Protein AF-0000000071549127 (afdb_homodimer)

Radius of gyration: 32.08 Å; Cα contacts (8 Å, |Δi|>4): 924; chains: 2; bounding box: 52×93×63 Å

Organism: Pelodiscus sinensis (NCBI:txid13735)

Foldseek 3Di:
DQPQWDDDPRATAGNVFADNVLLQCQAEPDADAQLEEEEEEAPQFCSLLVLLLVLLLVVLLDCVCLQPAASCVSAPESRGPVSVVVVVPDDPPHHHYYHAAPNSHHPNVVVHNYAYEYEGEDVLVSLVLVQLQQVFFQSHDHDPASVRSLVCQLQQNHHNGHPLRRVLRLCVCPPPLRYHYDYLVRCVVCVLVVSVVVCVSSVGDHDPVSSVSSNVCSDLVNQCVRCSRFCPPPDCNGTVPVSHTNSHPSDHPCSVVRDDPVSVVVVVVSCCVRCVPPPDDDPVVD/DQPQWDDDPRATAGNVFADNVLLQCQAEPDADAQLEEEEEEAPQFCSLLVLLLVLLLVVLLDCVCLQPAASCVSAPESRGPVSVVVVVPDDPPHHHYYHAAPNSHHPNVVVHNYAYEYEGEDVLVSLVLVQLQQVFFQSHDHDPASVRSLVCQLQQNHHNGHPLRRVLRLCVCPPPLRYHYDYLVRCVVCVLVVSVVVCVSSVHDHDPVSSVSSNVCSDLVNQCPRCSRFCPPPDCNGTVPVSHTSSHPSDHPCSVVRDDPVSVVVVVVSCCVRCVPPPDDDPVVD

Sequence (572 aa):
MLRHSFSHKGIPFPAEIYDPETIDFVGNHFQVLDDDTFTVTYPKSGTNWMMEILSLIWQQGDPSWCRSVPIWDRSPWLESPNALEKLKSAKPPRRISSHLPIQLFPKSFWGSKAKVIYTVRNPKDLLVSLYHFSKLMSFLEEPESLEELLGAFLQGEVLYGSWFDHVKGWLGLRGRENFFCISYEELQEDLRGSVGRICRFLGKDLSDAALASVVQNASFQAMRDNPMANFSLMPDNILDKSKGSFLRKGVVGDWKNHFTVAQSERFGRAYRERMQDLAGTFPWDEMLRHSFSHKGIPFPAEIYDPETIDFVGNHFQVLDDDTFTVTYPKSGTNWMMEILSLIWQQGDPSWCRSVPIWDRSPWLESPNALEKLKSAKPPRRISSHLPIQLFPKSFWGSKAKVIYTVRNPKDLLVSLYHFSKLMSFLEEPESLEELLGAFLQGEVLYGSWFDHVKGWLGLRGRENFFCISYEELQEDLRGSVGRICRFLGKDLSDAALASVVQNASFQAMRDNPMANFSLMPDNILDKSKGSFLRKGVVGDWKNHFTVAQSERFGRAYRERMQDLAGTFPWDE

pLDDT: mean 95.91, std 3.47, range [72.5, 98.88]

Nearest PDB structures (foldseek):
  1q20-assembly1_A  TM=9.817E-01  e=4.050E-40  Homo sapiens
  3f3y-assembly2_D  TM=9.805E-01  e=3.901E-37  Homo sapiens
  4ifb-assembly3_B  TM=9.747E-01  e=8.055E-36  Homo sapiens
  4ifb-assembly2_A  TM=9.723E-01  e=9.050E-36  Homo sapiens
  1g3m-assembly1_B  TM=9.545E-01  e=5.000E-32  Homo sapiens

Solvent-accessible surface area (backbone atoms only — not comparable to full-atom values): 31012 Å² total; per-residue (Å²): 97,55,91,50,43,42,70,58,96,84,31,32,38,49,50,88,65,34,48,70,65,43,44,50,39,36,22,74,61,42,80,54,46,51,61,28,37,34,45,35,28,57,86,64,21,49,57,66,56,51,51,46,40,50,53,18,57,78,44,59,23,44,55,63,60,59,67,72,40,45,49,73,70,68,34,31,38,55,52,26,59,73,35,34,59,50,57,74,70,52,68,81,64,42,51,34,24,40,58,69,40,56,92,54,42,38,59,40,48,80,78,39,62,35,33,38,40,36,35,40,48,58,62,60,41,23,49,52,48,44,58,56,47,22,64,25,30,62,78,41,60,61,64,93,40,71,66,55,44,50,53,28,45,76,69,25,45,29,67,66,25,33,62,67,57,37,51,54,48,52,55,67,44,65,87,42,89,43,46,45,76,46,41,43,63,52,42,70,74,37,44,61,62,44,50,51,52,50,27,58,74,71,72,48,86,65,52,71,66,23,46,51,36,27,48,55,58,49,28,68,68,45,30,63,71,29,60,24,64,30,58,71,74,49,54,60,81,46,37,32,62,90,71,49,60,80,71,73,80,91,63,86,70,58,30,34,76,67,32,25,38,46,55,47,53,53,50,48,55,53,47,48,70,72,47,65,82,52,87,77,83,56,88,76,73,112,97,56,89,52,42,43,72,58,96,84,30,31,38,50,50,88,67,33,49,70,65,41,44,51,39,36,22,73,63,41,82,54,47,52,63,28,36,34,44,35,27,58,87,63,21,50,57,67,56,50,52,45,41,50,53,18,55,77,45,60,22,45,58,64,60,60,68,70,41,45,50,73,70,68,34,31,38,54,52,26,58,73,35,34,58,50,56,74,72,51,68,81,64,42,51,32,23,41,58,69,40,57,92,54,42,37,60,42,48,78,78,39,64,34,30,38,41,35,36,40,48,58,61,60,41,23,49,51,49,44,58,58,46,23,65,25,30,59,78,40,58,62,64,94,38,70,64,54,45,48,55,29,47,78,70,26,46,30,67,64,24,33,62,67,58,37,51,54,47,53,55,65,44,65,86,42,89,43,44,43,78,47,40,42,64,53,41,71,74,35,44,62,62,43,50,51,53,51,26,59,72,71,72,48,86,67,53,71,66,23,46,50,36,27,47,55,58,50,28,69,67,46,29,64,71,29,60,24,63,30,60,72,74,49,53,59,82,46,37,33,62,90,72,48,62,80,72,73,78,90,62,86,68,57,30,32,75,66,34,24,37,47,54,47,52,52,50,48,54,52,47,49,71,71,47,65,81,53,86,79,84,56,88,76,74,111

Structure (mmCIF, N/CA/C/O backbone):
data_AF-0000000071549127-model_v1
#
loop_
_entity.id
_entity.type
_entity.pdbx_description
1 polymer Sulfotransferase
#
loop_
_atom_site.group_PDB
_atom_site.id
_atom_site.type_symbol
_atom_site.label_atom_id
_atom_site.label_alt_id
_atom_site.label_comp_id
_atom_site.label_asym_id
_atom_site.label_entity_id
_atom_site.label_seq_id
_atom_site.pdbx_PDB_ins_code
_atom_site.Cartn_x
_atom_site.Cartn_y
_atom_site.Cartn_z
_atom_site.occupancy
_atom_site.B_iso_or_equiv
_atom_site.auth_seq_id
_atom_site.auth_comp_id
_atom_site.auth_asym_id
_atom_site.auth_atom_id
_atom_site.pdbx_PDB_model_num
ATOM 1 N N . MET A 1 1 ? -14.273 -11.141 -13.641 1 83.5 1 MET A N 1
ATOM 2 C CA . MET A 1 1 ? -13.039 -11.805 -14.047 1 83.5 1 MET A CA 1
ATOM 3 C C . MET A 1 1 ? -13.344 -13.141 -14.727 1 83.5 1 MET A C 1
ATOM 5 O O . MET A 1 1 ? -12.445 -13.953 -14.922 1 83.5 1 MET A O 1
ATOM 9 N N . LEU A 1 2 ? -14.68 -13.398 -15.062 1 88.25 2 LEU A N 1
ATOM 10 C CA . LEU A 1 2 ? -15.062 -14.719 -15.547 1 88.25 2 LEU A CA 1
ATOM 11 C C . LEU A 1 2 ? -15.82 -14.625 -16.859 1 88.25 2 LEU A C 1
ATOM 13 O O . LEU A 1 2 ? -16.547 -15.547 -17.234 1 88.25 2 LEU A O 1
ATOM 17 N N . ARG A 1 3 ? -15.695 -13.555 -17.609 1 84.62 3 ARG A N 1
ATOM 18 C CA . ARG A 1 3 ? -16.453 -13.328 -18.844 1 84.62 3 ARG A CA 1
ATOM 19 C C . ARG A 1 3 ? -16.172 -14.414 -19.875 1 84.62 3 ARG A C 1
ATOM 21 O O . ARG A 1 3 ? -17.062 -14.82 -20.609 1 84.62 3 ARG A O 1
ATOM 28 N N . HIS A 1 4 ? -15.109 -14.977 -19.922 1 85.19 4 HIS A N 1
ATOM 29 C CA . HIS A 1 4 ? -14.711 -15.984 -20.891 1 85.19 4 HIS A CA 1
ATOM 30 C C . HIS A 1 4 ? -14.484 -17.344 -20.219 1 85.19 4 HIS A C 1
ATOM 32 O O . HIS A 1 4 ? -13.477 -18 -20.469 1 85.19 4 HIS A O 1
ATOM 38 N N . SER A 1 5 ? -15.555 -17.703 -19.438 1 94 5 SER A N 1
ATOM 39 C CA . SER A 1 5 ? -15.359 -18.922 -18.656 1 94 5 SER A CA 1
ATOM 40 C C . SER A 1 5 ? -16.594 -19.812 -18.703 1 94 5 SER A C 1
ATOM 42 O O . SER A 1 5 ? -17.672 -19.359 -19.094 1 94 5 SER A O 1
ATOM 44 N N . PHE A 1 6 ? -16.422 -21.031 -18.484 1 95.69 6 PHE A N 1
ATOM 45 C CA . PHE A 1 6 ? -17.516 -21.938 -18.172 1 95.69 6 PHE A CA 1
ATOM 46 C C . PHE A 1 6 ? -17.312 -22.578 -16.797 1 95.69 6 PHE A C 1
ATOM 48 O O . PHE A 1 6 ? -16.188 -22.625 -16.297 1 95.69 6 PHE A O 1
ATOM 55 N N . SER A 1 7 ? -18.422 -22.938 -16.25 1 95.75 7 SER A N 1
ATOM 56 C CA . SER A 1 7 ? -18.375 -23.547 -14.922 1 95.75 7 SER A CA 1
ATOM 57 C C . SER A 1 7 ? -18.484 -25.062 -15.008 1 95.75 7 SER A C 1
ATOM 59 O O . SER A 1 7 ? -19.312 -25.594 -15.75 1 95.75 7 SER A O 1
ATOM 61 N N . HIS A 1 8 ? -17.562 -25.766 -14.422 1 96.44 8 HIS A N 1
ATOM 62 C CA . HIS A 1 8 ? -17.641 -27.203 -14.211 1 96.44 8 HIS A CA 1
ATOM 63 C C . HIS A 1 8 ? -17.625 -27.547 -12.727 1 96.44 8 HIS A C 1
ATOM 65 O O . HIS A 1 8 ? -16.625 -27.359 -12.047 1 96.44 8 HIS A O 1
ATOM 71 N N . LYS A 1 9 ? -18.766 -28.031 -12.234 1 95.06 9 LYS A N 1
ATOM 72 C CA . LYS A 1 9 ? -18.953 -28.375 -10.82 1 95.06 9 LYS A CA 1
ATOM 73 C C . LYS A 1 9 ? -18.609 -27.172 -9.93 1 95.06 9 LYS A C 1
ATOM 75 O O . LYS A 1 9 ? -17.906 -27.328 -8.93 1 95.06 9 LYS A O 1
ATOM 80 N N . GLY A 1 10 ? -18.922 -26.031 -10.359 1 94.56 10 GLY A N 1
ATOM 81 C CA . GLY A 1 10 ? -18.797 -24.828 -9.562 1 94.56 10 GLY A CA 1
ATOM 82 C C . GLY A 1 10 ? -17.469 -24.125 -9.727 1 94.56 10 GLY A C 1
ATOM 83 O O . GLY A 1 10 ? -17.219 -23.094 -9.102 1 94.56 10 GLY A O 1
ATOM 84 N N . ILE A 1 11 ? -16.625 -24.641 -10.523 1 96.81 11 ILE A N 1
ATOM 85 C CA . ILE A 1 11 ? -15.297 -24.062 -10.719 1 96.81 11 ILE A CA 1
ATOM 86 C C . ILE A 1 11 ? -15.188 -23.469 -12.125 1 96.81 11 ILE A C 1
ATOM 88 O O . ILE A 1 11 ? -15.469 -24.156 -13.109 1 96.81 11 ILE A O 1
ATOM 92 N N . PRO A 1 12 ? -14.828 -22.219 -12.211 1 96.5 12 PRO A N 1
ATOM 93 C CA . PRO A 1 12 ? -14.719 -21.578 -13.531 1 96.5 12 PRO A CA 1
ATOM 94 C C . PRO A 1 12 ? -13.43 -21.969 -14.266 1 96.5 12 PRO A C 1
ATOM 96 O O . PRO A 1 12 ? -12.359 -22 -13.656 1 96.5 12 PRO A O 1
ATOM 99 N N . PHE A 1 13 ? -13.57 -22.281 -15.555 1 96.31 13 PHE A N 1
ATOM 100 C CA . PHE A 1 13 ? -12.445 -22.609 -16.422 1 96.31 13 PHE A CA 1
ATOM 101 C C . PHE A 1 13 ? -12.438 -21.719 -17.656 1 96.31 13 PHE A C 1
ATOM 103 O O . PHE A 1 13 ? -13.492 -21.266 -18.109 1 96.31 13 PHE A O 1
ATOM 110 N N . PRO A 1 14 ? -11.289 -21.406 -18.156 1 93.44 14 PRO A N 1
ATOM 111 C CA . PRO A 1 14 ? -11.258 -20.594 -19.375 1 93.44 14 PRO A CA 1
ATOM 112 C C . PRO A 1 14 ? -11.844 -21.328 -20.594 1 93.44 14 PRO A C 1
ATOM 114 O O . PRO A 1 14 ? -11.312 -22.359 -21 1 93.44 14 PRO A O 1
ATOM 117 N N . ALA A 1 15 ? -12.766 -20.719 -21.219 1 93.25 15 ALA A N 1
ATOM 118 C CA . ALA A 1 15 ? -13.516 -21.344 -22.297 1 93.25 15 ALA A CA 1
ATOM 119 C C . ALA A 1 15 ? -12.703 -21.375 -23.594 1 93.25 15 ALA A C 1
ATOM 121 O O . ALA A 1 15 ? -13 -22.156 -24.5 1 93.25 15 ALA A O 1
ATOM 122 N N . GLU A 1 16 ? -11.734 -20.578 -23.641 1 89 16 GLU A N 1
ATOM 123 C CA . GLU A 1 16 ? -10.922 -20.5 -24.844 1 89 16 GLU A CA 1
ATOM 124 C C . GLU A 1 16 ? -9.906 -21.641 -24.891 1 89 16 GLU A C 1
ATOM 126 O O . GLU A 1 16 ? -9.391 -21.969 -25.969 1 89 16 GLU A O 1
ATOM 131 N N . ILE A 1 17 ? -9.602 -22.25 -23.766 1 88.69 17 ILE A N 1
ATOM 132 C CA . ILE A 1 17 ? -8.516 -23.203 -23.688 1 88.69 17 ILE A CA 1
ATOM 133 C C . ILE A 1 17 ? -9.062 -24.594 -23.359 1 88.69 17 ILE A C 1
ATOM 135 O O . ILE A 1 17 ? -8.531 -25.609 -23.812 1 88.69 17 ILE A O 1
ATOM 139 N N . TYR A 1 18 ? -10.18 -24.578 -22.641 1 93.31 18 TYR A N 1
ATOM 140 C CA . TYR A 1 18 ? -10.75 -25.844 -22.156 1 93.31 18 TYR A CA 1
ATOM 141 C C . TYR A 1 18 ? -12.203 -25.969 -22.594 1 93.31 18 TYR A C 1
ATOM 143 O O . TYR A 1 18 ? -12.797 -25.031 -23.109 1 93.31 18 TYR A O 1
ATOM 151 N N . ASP A 1 19 ? -12.695 -27.203 -22.484 1 95 19 ASP A N 1
ATOM 152 C CA . ASP A 1 19 ? -14.125 -27.453 -22.672 1 95 19 ASP A CA 1
ATOM 153 C C . ASP A 1 19 ? -14.664 -28.438 -21.641 1 95 19 ASP A C 1
ATOM 155 O O . ASP A 1 19 ? -13.906 -29.234 -21.094 1 95 19 ASP A O 1
ATOM 159 N N . PRO A 1 20 ? -15.938 -28.281 -21.375 1 95.75 20 PRO A N 1
ATOM 160 C CA . PRO A 1 20 ? -16.547 -29.078 -20.312 1 95.75 20 PRO A CA 1
ATOM 161 C C . PRO A 1 20 ? -16.391 -30.578 -20.531 1 95.75 20 PRO A C 1
ATOM 163 O O . PRO A 1 20 ? -16.203 -31.328 -19.578 1 95.75 20 PRO A O 1
ATOM 166 N N . GLU A 1 21 ? -16.469 -31 -21.719 1 96.19 21 GLU A N 1
ATOM 167 C CA . GLU A 1 21 ? -16.375 -32.438 -22.031 1 96.19 21 GLU A CA 1
ATOM 168 C C . GLU A 1 21 ? -15 -32.969 -21.672 1 96.19 21 GLU A C 1
ATOM 170 O O . GLU A 1 21 ? -14.891 -34.062 -21.125 1 96.19 21 GLU A O 1
ATOM 175 N N . THR A 1 22 ? -14.039 -32.219 -22 1 97.25 22 THR A N 1
ATOM 176 C CA . THR A 1 22 ? -12.68 -32.625 -21.703 1 97.25 22 THR A CA 1
ATOM 177 C C . THR A 1 22 ? -12.469 -32.719 -20.188 1 97.25 22 THR A C 1
ATOM 179 O O . THR A 1 22 ? -11.914 -33.688 -19.703 1 97.25 22 THR A O 1
ATOM 182 N N . ILE A 1 23 ? -12.93 -31.703 -19.469 1 97.44 23 ILE A N 1
ATOM 1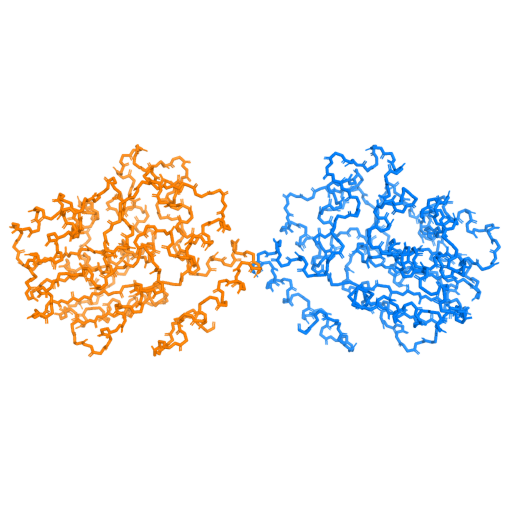83 C CA . ILE A 1 23 ? -12.773 -31.703 -18.016 1 97.44 23 ILE A CA 1
ATOM 184 C C . ILE A 1 23 ? -13.508 -32.906 -17.422 1 97.44 23 ILE A C 1
ATOM 186 O O . ILE A 1 23 ? -12.977 -33.594 -16.531 1 97.44 23 ILE A O 1
ATOM 190 N N . ASP A 1 24 ? -14.656 -33.156 -17.953 1 97.44 24 ASP A N 1
ATOM 191 C CA . ASP A 1 24 ? -15.43 -34.281 -17.484 1 97.44 24 ASP A CA 1
ATOM 192 C C . ASP A 1 24 ? -14.695 -35.594 -17.766 1 97.44 24 ASP A C 1
ATOM 194 O O . ASP A 1 24 ? -14.617 -36.469 -16.906 1 97.44 24 ASP A O 1
ATOM 198 N N . PHE A 1 25 ? -14.195 -35.75 -18.953 1 97.69 25 PHE A N 1
ATOM 199 C CA . PHE A 1 25 ? -13.461 -36.938 -19.328 1 97.69 25 PHE A CA 1
ATOM 200 C C . PHE A 1 25 ? -12.242 -37.125 -18.422 1 97.69 25 PHE A C 1
ATOM 202 O O . PHE A 1 25 ? -12 -38.25 -17.938 1 97.69 25 PHE A O 1
ATOM 209 N N . VAL A 1 26 ? -11.5 -36.125 -18.25 1 98.06 26 VAL A N 1
ATOM 210 C CA . VAL A 1 26 ? -10.289 -36.188 -17.438 1 98.06 26 VAL A CA 1
ATOM 211 C C . VAL A 1 26 ? -10.633 -36.688 -16.031 1 98.06 26 VAL A C 1
ATOM 213 O O . VAL A 1 26 ? -10 -37.625 -15.539 1 98.06 26 VAL A O 1
ATOM 216 N N . GLY A 1 27 ? -11.664 -36.188 -15.43 1 97.56 27 GLY A N 1
ATOM 217 C CA . GLY A 1 27 ? -12.031 -36.531 -14.07 1 97.56 27 GLY A CA 1
ATOM 218 C C . GLY A 1 27 ? -12.531 -37.969 -13.953 1 97.56 27 GLY A C 1
ATOM 219 O O . GLY A 1 27 ? -12.227 -38.656 -12.977 1 97.56 27 GLY A O 1
ATOM 220 N N . ASN A 1 28 ? -13.156 -38.406 -15.023 1 97.38 28 ASN A N 1
ATOM 221 C CA . ASN A 1 28 ? -13.922 -39.656 -14.852 1 97.38 28 ASN A CA 1
ATOM 222 C C . ASN A 1 28 ? -13.312 -40.812 -15.633 1 97.38 28 ASN A C 1
ATOM 224 O O . ASN A 1 28 ? -13.508 -41.969 -15.281 1 97.38 28 ASN A O 1
ATOM 228 N N . HIS A 1 29 ? -12.523 -40.438 -16.656 1 96.62 29 HIS A N 1
ATOM 229 C CA . HIS A 1 29 ? -12.203 -41.531 -17.562 1 96.62 29 HIS A CA 1
ATOM 230 C C . HIS A 1 29 ? -10.703 -41.562 -17.875 1 96.62 29 HIS A C 1
ATOM 232 O O . HIS A 1 29 ? -10.195 -42.562 -18.391 1 96.62 29 HIS A O 1
ATOM 238 N N . PHE A 1 30 ? -10.055 -40.5 -17.641 1 97.94 30 PHE A N 1
ATOM 239 C CA . PHE A 1 30 ? -8.617 -40.531 -17.922 1 97.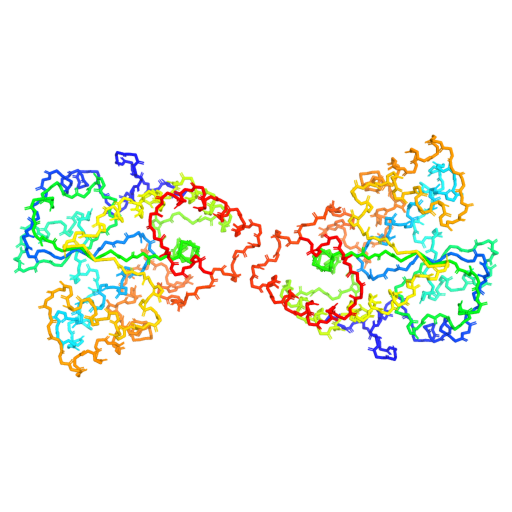94 30 PHE A CA 1
ATOM 240 C C . PHE A 1 30 ? -7.918 -41.594 -17.078 1 97.94 30 PHE A C 1
ATOM 242 O O . PHE A 1 30 ? -8.141 -41.688 -15.867 1 97.94 30 PHE A O 1
ATOM 249 N N . GLN A 1 31 ? -7.074 -42.375 -17.703 1 96.94 31 GLN A N 1
ATOM 250 C CA . GLN A 1 31 ? -6.371 -43.438 -17 1 96.94 31 GLN A CA 1
ATOM 251 C C . GLN A 1 31 ? -4.969 -43 -16.594 1 96.94 31 GLN A C 1
ATOM 253 O O . GLN A 1 31 ? -4.09 -42.812 -17.438 1 96.94 31 GLN A O 1
ATOM 258 N N . VAL A 1 32 ? -4.82 -42.844 -15.328 1 97.81 32 VAL A N 1
ATOM 259 C CA . VAL A 1 32 ? -3.52 -42.531 -14.758 1 97.81 32 VAL A CA 1
ATOM 260 C C . VAL A 1 32 ? -2.668 -43.781 -14.664 1 97.81 32 VAL A C 1
ATOM 262 O O . VAL A 1 32 ? -3.148 -44.844 -14.234 1 97.81 32 VAL A O 1
ATOM 265 N N . LEU A 1 33 ? -1.475 -43.656 -15.102 1 97.69 33 LEU A N 1
ATOM 266 C CA . LEU A 1 33 ? -0.539 -44.781 -15.039 1 97.69 33 LEU A CA 1
ATOM 267 C C . LEU A 1 33 ? 0.42 -44.625 -13.859 1 97.69 33 LEU A C 1
ATOM 269 O O . LEU A 1 33 ? 0.71 -43.5 -13.438 1 97.69 33 LEU A O 1
ATOM 273 N N . ASP A 1 34 ? 0.976 -45.688 -13.383 1 97.44 34 ASP A N 1
ATOM 274 C CA . ASP A 1 34 ? 1.795 -45.719 -12.172 1 97.44 34 ASP A CA 1
ATOM 275 C C . ASP A 1 34 ? 3.049 -44.875 -12.344 1 97.44 34 ASP A C 1
ATOM 277 O O . ASP A 1 34 ? 3.547 -44.281 -11.375 1 97.44 34 ASP A O 1
ATOM 281 N N . ASP A 1 35 ? 3.467 -44.75 -13.531 1 96.94 35 ASP A N 1
ATOM 282 C CA . ASP A 1 35 ? 4.738 -44.062 -13.758 1 96.94 35 ASP A CA 1
ATOM 283 C C . ASP A 1 35 ? 4.516 -42.594 -14.164 1 96.94 35 ASP A C 1
ATOM 285 O O . ASP A 1 35 ? 5.469 -41.875 -14.477 1 96.94 35 ASP A O 1
ATOM 289 N N . ASP A 1 36 ? 3.268 -42.156 -14.172 1 97.94 36 ASP A N 1
ATOM 290 C CA . ASP A 1 36 ? 2.967 -40.75 -14.484 1 97.94 36 ASP A CA 1
ATOM 291 C C . ASP A 1 36 ? 3.498 -39.812 -13.398 1 97.94 36 ASP A C 1
ATOM 293 O O . ASP A 1 36 ? 3.535 -40.188 -12.219 1 97.94 36 ASP A O 1
ATOM 297 N N . THR A 1 37 ? 4.004 -38.719 -13.789 1 98.38 37 THR A N 1
ATOM 298 C CA . THR A 1 37 ? 4.352 -37.625 -12.883 1 98.38 37 THR A CA 1
ATOM 299 C C . THR A 1 37 ? 3.555 -36.344 -13.227 1 98.38 37 THR A C 1
ATOM 301 O O . THR A 1 37 ? 3.549 -35.906 -14.375 1 98.38 37 THR A O 1
ATOM 304 N N . PHE A 1 38 ? 2.881 -35.844 -12.234 1 98.69 38 PHE A N 1
ATOM 305 C CA . PHE A 1 38 ? 2.049 -34.656 -12.422 1 98.69 38 PHE A CA 1
ATOM 306 C C . PHE A 1 38 ? 2.691 -33.438 -11.789 1 98.69 38 PHE A C 1
ATOM 308 O O . PHE A 1 38 ? 3.16 -33.469 -10.648 1 98.69 38 PHE A O 1
ATOM 315 N N . THR A 1 39 ? 2.84 -32.375 -12.539 1 98.62 39 THR A N 1
ATOM 316 C CA . THR A 1 39 ? 3.08 -31.031 -12.008 1 98.62 39 THR A CA 1
ATOM 317 C C . THR A 1 39 ? 1.766 -30.281 -11.82 1 98.62 39 THR A C 1
ATOM 319 O O . THR A 1 39 ? 1.099 -29.922 -12.789 1 98.62 39 THR A O 1
ATOM 322 N N . VAL A 1 40 ? 1.393 -30.047 -10.578 1 98.81 40 VAL A N 1
ATOM 323 C CA . VAL A 1 40 ? 0.117 -29.406 -10.281 1 98.81 40 VAL A CA 1
ATOM 324 C C . VAL A 1 40 ? 0.362 -28.078 -9.562 1 98.81 40 VAL A C 1
ATOM 326 O O . VAL A 1 40 ? 1.172 -28 -8.633 1 98.81 40 VAL A O 1
ATOM 329 N N . THR A 1 41 ? -0.272 -27.047 -10.016 1 98.69 41 THR A N 1
ATOM 330 C CA . THR A 1 41 ? -0.157 -25.703 -9.43 1 98.69 41 THR A CA 1
ATOM 331 C C . THR A 1 41 ? -1.481 -24.953 -9.531 1 98.69 41 THR A C 1
ATOM 333 O O . THR A 1 41 ? -2.32 -25.281 -10.375 1 98.69 41 THR A O 1
ATOM 336 N N . TYR A 1 42 ? -1.743 -24.047 -8.586 1 98.62 42 TYR A N 1
ATOM 337 C CA . TYR A 1 42 ? -2.645 -22.938 -8.898 1 98.62 42 TYR A CA 1
ATOM 338 C C . TYR A 1 42 ? -2.018 -21.984 -9.914 1 98.62 42 TYR A C 1
ATOM 340 O O . TYR A 1 42 ? -0.801 -21.781 -9.906 1 98.62 42 TYR A O 1
ATOM 348 N N . PRO A 1 43 ? -2.807 -21.359 -10.773 1 97 43 PRO A N 1
ATOM 349 C CA . PRO A 1 43 ? -2.209 -20.453 -11.758 1 97 43 PRO A CA 1
ATOM 350 C C . PRO A 1 43 ? -1.293 -19.406 -11.125 1 97 43 PRO A C 1
ATOM 352 O O . PRO A 1 43 ? -1.601 -18.891 -10.047 1 97 43 PRO A O 1
ATOM 355 N N . LYS A 1 44 ? -0.128 -19.188 -11.812 1 97.5 44 LYS A N 1
ATOM 356 C CA . LYS A 1 44 ? 0.833 -18.141 -11.469 1 97.5 44 LYS A CA 1
ATOM 357 C C . LYS A 1 44 ? 1.622 -18.516 -10.219 1 97.5 44 LYS A C 1
ATOM 359 O O . LYS A 1 44 ? 2.084 -17.641 -9.484 1 97.5 44 LYS A O 1
ATOM 364 N N . SER A 1 45 ? 1.842 -19.797 -9.984 1 98.12 45 SER A N 1
ATOM 365 C CA . SER A 1 45 ? 2.545 -20.266 -8.789 1 98.12 45 SER A CA 1
ATOM 366 C C . SER A 1 45 ? 3.914 -20.828 -9.141 1 98.12 45 SER A C 1
ATOM 368 O O . SER A 1 45 ? 4.504 -21.578 -8.352 1 98.12 45 SER A O 1
ATOM 370 N N . GLY A 1 46 ? 4.395 -20.594 -10.32 1 97.19 46 GLY A N 1
ATOM 371 C CA . GLY A 1 46 ? 5.691 -21.109 -10.727 1 97.19 46 GLY A CA 1
ATOM 372 C C . GLY A 1 46 ? 5.598 -22.391 -11.539 1 97.19 46 GLY A C 1
ATOM 373 O O . GLY A 1 46 ? 6.484 -23.25 -11.469 1 97.19 46 GLY A O 1
ATOM 374 N N . THR A 1 47 ? 4.531 -22.469 -12.266 1 97.44 47 THR A N 1
ATOM 375 C CA . THR A 1 47 ? 4.254 -23.656 -13.055 1 97.44 47 THR A CA 1
ATOM 376 C C . THR A 1 47 ? 5.367 -23.906 -14.07 1 97.44 47 THR A C 1
ATOM 378 O O . THR A 1 47 ? 5.957 -24.984 -14.102 1 97.44 47 THR A O 1
ATOM 381 N N . ASN A 1 48 ? 5.672 -22.953 -14.852 1 96.81 48 ASN A N 1
ATOM 382 C CA . ASN A 1 48 ? 6.676 -23.094 -15.898 1 96.81 48 ASN A CA 1
ATOM 383 C C . ASN A 1 48 ? 8.07 -23.312 -15.32 1 96.81 48 ASN A C 1
ATOM 385 O O . ASN A 1 48 ? 8.883 -24.031 -15.906 1 96.81 48 ASN A O 1
ATOM 389 N N . TRP A 1 49 ? 8.289 -22.703 -14.188 1 98.38 49 TRP A N 1
ATOM 390 C CA . TRP A 1 49 ? 9.562 -22.922 -13.508 1 98.38 49 TRP A CA 1
ATOM 391 C C . TRP A 1 49 ? 9.727 -24.391 -13.125 1 98.38 49 TRP A C 1
ATOM 393 O O . TRP A 1 49 ? 10.758 -25 -13.414 1 98.38 49 TRP A O 1
ATOM 403 N N . MET A 1 50 ? 8.727 -24.953 -12.547 1 98.69 50 MET A N 1
ATOM 404 C CA . MET A 1 50 ? 8.789 -26.359 -12.156 1 98.69 50 MET A CA 1
ATOM 405 C C . MET A 1 50 ? 8.891 -27.25 -13.383 1 98.69 50 MET A C 1
ATOM 407 O O . MET A 1 50 ? 9.648 -28.234 -13.383 1 98.69 50 MET A O 1
ATOM 411 N N . MET A 1 51 ? 8.148 -26.906 -14.43 1 98.25 51 MET A N 1
ATOM 412 C CA . MET A 1 51 ? 8.234 -27.688 -15.664 1 98.25 51 MET A CA 1
ATOM 413 C C . MET A 1 51 ? 9.664 -27.688 -16.203 1 98.25 51 MET A C 1
ATOM 415 O O . MET A 1 51 ? 10.156 -28.734 -16.656 1 98.25 51 MET A O 1
ATOM 419 N N . GLU A 1 52 ? 10.289 -26.547 -16.125 1 98.62 52 GLU A N 1
ATOM 420 C CA . GLU A 1 52 ? 11.664 -26.438 -16.594 1 98.62 52 GLU A CA 1
ATOM 421 C C . GLU A 1 52 ? 12.602 -27.297 -15.742 1 98.62 52 GLU A C 1
ATOM 423 O O . GLU A 1 52 ? 13.406 -28.062 -16.281 1 98.62 52 GLU A O 1
ATOM 428 N N . ILE A 1 53 ? 12.461 -27.203 -14.461 1 98.81 53 ILE A N 1
ATOM 429 C CA . ILE A 1 53 ? 13.281 -27.969 -13.523 1 98.81 53 ILE A CA 1
ATOM 430 C C . ILE A 1 53 ? 13.133 -29.453 -13.812 1 98.81 53 ILE A C 1
ATOM 432 O O . ILE A 1 53 ? 14.133 -30.156 -13.969 1 98.81 53 ILE A O 1
ATOM 436 N N . LEU A 1 54 ? 11.945 -29.891 -13.938 1 98.56 54 LEU A N 1
ATOM 437 C CA . LEU A 1 54 ? 11.68 -31.312 -14.148 1 98.56 54 LEU A CA 1
ATOM 438 C C . LEU A 1 54 ? 12.211 -31.766 -15.5 1 98.56 54 LEU A C 1
ATOM 440 O O . LEU A 1 54 ? 12.773 -32.875 -15.609 1 98.56 54 LEU A O 1
ATOM 444 N N . SER A 1 55 ? 12 -30.938 -16.516 1 98.19 55 SER A N 1
ATOM 445 C CA . SER A 1 55 ? 12.516 -31.281 -17.828 1 98.19 55 SER A CA 1
ATOM 446 C C . SER A 1 55 ? 14.023 -31.516 -17.797 1 98.19 55 SER A C 1
ATOM 448 O O . SER A 1 55 ? 14.523 -32.469 -18.375 1 98.19 55 SER A O 1
ATOM 450 N N . LEU A 1 56 ? 14.695 -30.672 -17.078 1 98.69 56 LEU A N 1
ATOM 451 C CA . LEU A 1 56 ? 16.156 -30.781 -16.984 1 98.69 56 LEU A CA 1
ATOM 452 C C . LEU A 1 56 ? 16.547 -32 -16.156 1 98.69 56 LEU A C 1
ATOM 454 O O . LEU A 1 56 ? 17.5 -32.719 -16.516 1 98.69 56 LEU A O 1
ATOM 458 N N . ILE A 1 57 ? 15.828 -32.25 -15.102 1 98.44 57 ILE A N 1
ATOM 459 C CA . ILE A 1 57 ? 16.109 -33.438 -14.289 1 98.44 57 ILE A CA 1
ATOM 460 C C . ILE A 1 57 ? 15.961 -34.688 -15.133 1 98.44 57 ILE A C 1
ATOM 462 O O . ILE A 1 57 ? 16.828 -35.562 -15.109 1 98.44 57 ILE A O 1
ATOM 466 N N . TRP A 1 58 ? 14.891 -34.75 -15.898 1 96.81 58 TRP A N 1
ATOM 467 C CA . TRP A 1 58 ? 14.594 -35.938 -16.703 1 96.81 58 TRP A CA 1
ATOM 468 C C . TRP A 1 58 ? 15.648 -36.156 -17.781 1 96.81 58 TRP A C 1
ATOM 470 O O . TRP A 1 58 ? 15.867 -37.281 -18.234 1 96.81 58 TRP A O 1
ATOM 480 N N . GLN A 1 59 ? 16.328 -35.094 -18.156 1 97.5 59 GLN A N 1
ATOM 481 C CA . GLN A 1 59 ? 17.375 -35.156 -19.188 1 97.5 59 GLN A CA 1
ATOM 482 C C . GLN A 1 59 ? 18.75 -35.188 -18.547 1 97.5 59 GLN A C 1
ATOM 484 O O . GLN A 1 59 ? 19.75 -34.812 -19.188 1 97.5 59 GLN A O 1
ATOM 489 N N . GLN A 1 60 ? 18.828 -35.469 -17.297 1 97.62 60 GLN A N 1
ATOM 490 C CA . GLN A 1 60 ? 20.078 -35.594 -16.562 1 97.62 60 GLN A CA 1
ATOM 491 C C . GLN A 1 60 ? 20.938 -34.344 -16.719 1 97.62 60 GLN A C 1
ATOM 493 O O . GLN A 1 60 ? 22.141 -34.438 -16.938 1 97.62 60 GLN A O 1
ATOM 498 N N . GLY A 1 61 ? 20.188 -33.188 -16.75 1 97.88 61 GLY A N 1
ATOM 499 C CA . GLY A 1 61 ? 20.875 -31.922 -16.766 1 97.88 61 GLY A CA 1
ATOM 500 C C . GLY A 1 61 ? 21.203 -31.422 -18.156 1 97.88 61 GLY A C 1
ATOM 501 O O . GLY A 1 61 ? 21.703 -30.312 -18.328 1 97.88 61 GLY A O 1
ATOM 502 N N . ASP A 1 62 ? 20.938 -32.25 -19.125 1 98.12 62 ASP A N 1
ATOM 503 C CA . ASP A 1 62 ? 21.156 -31.828 -20.5 1 98.12 62 ASP A CA 1
ATOM 504 C C . ASP A 1 62 ? 20.094 -30.828 -20.953 1 98.12 62 ASP A C 1
ATOM 506 O O . ASP A 1 62 ? 18.906 -31.188 -21.062 1 98.12 62 ASP A O 1
ATOM 510 N N . PRO A 1 63 ? 20.422 -29.594 -21.281 1 98.06 63 PRO A N 1
ATOM 511 C CA . PRO A 1 63 ? 19.422 -28.578 -21.594 1 98.06 63 PRO A CA 1
ATOM 512 C C . PRO A 1 63 ? 18.969 -28.625 -23.047 1 98.06 63 PRO A C 1
ATOM 514 O O . PRO A 1 63 ? 18.109 -27.844 -23.453 1 98.06 63 PRO A O 1
ATOM 517 N N . SER A 1 64 ? 19.438 -29.578 -23.828 1 98.12 64 SER A N 1
ATOM 518 C CA . SER A 1 64 ? 19.156 -29.594 -25.266 1 98.12 64 SER A CA 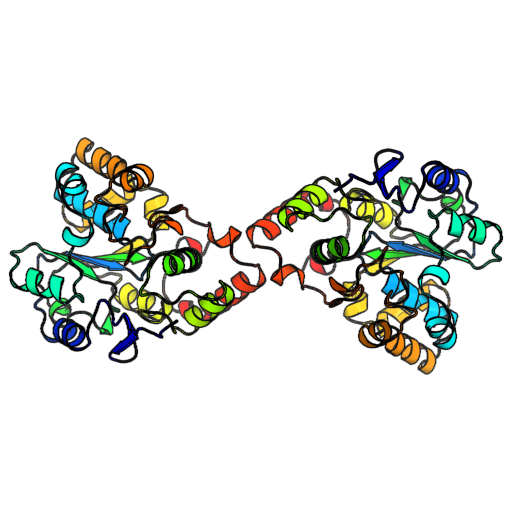1
ATOM 519 C C . SER A 1 64 ? 17.672 -29.688 -25.531 1 98.12 64 SER A C 1
ATOM 521 O O . SER A 1 64 ? 17.125 -28.922 -26.344 1 98.12 64 SER A O 1
ATOM 523 N N . TRP A 1 65 ? 17.062 -30.562 -24.859 1 97.31 65 TRP A N 1
ATOM 524 C CA . TRP A 1 65 ? 15.625 -30.719 -25.031 1 97.31 65 TRP A CA 1
ATOM 525 C C . TRP A 1 65 ? 14.883 -29.453 -24.641 1 97.31 65 TRP A C 1
ATOM 527 O O . TRP A 1 65 ? 14.008 -28.984 -25.375 1 97.31 65 TRP A O 1
ATOM 537 N N . CYS A 1 66 ? 15.258 -28.781 -23.531 1 97.44 66 CYS A N 1
ATOM 538 C CA . CYS A 1 66 ? 14.625 -27.578 -23.016 1 97.44 66 CYS A CA 1
ATOM 539 C C . CYS A 1 66 ? 14.875 -26.391 -23.938 1 97.44 66 CYS A C 1
ATOM 541 O O . CYS A 1 66 ? 14.148 -25.391 -23.891 1 97.44 66 CYS A O 1
ATOM 543 N N . ARG A 1 67 ? 15.812 -26.531 -24.766 1 97.62 67 ARG A N 1
ATOM 544 C CA . ARG A 1 67 ? 16.141 -25.453 -25.688 1 97.62 67 ARG A CA 1
ATOM 545 C C . ARG A 1 67 ? 15.594 -25.734 -27.078 1 97.62 67 ARG A C 1
ATOM 547 O O . ARG A 1 67 ? 15.734 -24.906 -27.984 1 97.62 67 ARG A O 1
ATOM 554 N N . SER A 1 68 ? 14.906 -26.906 -27.234 1 97.88 68 SER A N 1
ATOM 555 C CA . SER A 1 68 ? 14.461 -27.25 -28.578 1 97.88 68 SER A CA 1
ATOM 556 C C . SER A 1 68 ? 12.953 -27.469 -28.625 1 97.88 68 SER A C 1
ATOM 558 O O . SER A 1 68 ? 12.344 -27.391 -29.688 1 97.88 68 SER A O 1
ATOM 560 N N . VAL A 1 69 ? 12.398 -27.734 -27.5 1 97 69 VAL A N 1
ATOM 561 C CA . VAL A 1 69 ? 10.969 -28.031 -27.422 1 97 69 VAL A CA 1
ATOM 562 C C . VAL A 1 69 ? 10.281 -27.016 -26.516 1 97 69 VAL A C 1
ATOM 564 O O . VAL A 1 69 ? 10.695 -26.812 -25.375 1 97 69 VAL A O 1
ATOM 567 N N . PRO A 1 70 ? 9.211 -26.328 -27.062 1 96 70 PRO A N 1
ATOM 568 C CA . PRO A 1 70 ? 8.5 -25.375 -26.203 1 96 70 PRO A CA 1
ATOM 569 C C . PRO A 1 70 ? 7.996 -26.016 -24.906 1 96 70 PRO A C 1
ATOM 571 O O . PRO A 1 70 ? 7.547 -27.172 -24.922 1 96 70 PRO A O 1
ATOM 574 N N . ILE A 1 71 ? 8.055 -25.266 -23.891 1 95.62 71 ILE A N 1
ATOM 575 C CA . ILE A 1 71 ? 7.797 -25.766 -22.547 1 95.62 71 ILE A CA 1
ATOM 576 C C . ILE A 1 71 ? 6.383 -26.344 -22.469 1 95.62 71 ILE A C 1
ATOM 578 O O . ILE A 1 71 ? 6.141 -27.312 -21.766 1 95.62 71 ILE A O 1
ATOM 582 N N . TRP A 1 72 ? 5.406 -25.812 -23.25 1 91.25 72 TRP A N 1
ATOM 583 C CA . TRP A 1 72 ? 4.027 -26.281 -23.188 1 91.25 72 TRP A CA 1
ATOM 584 C C . TRP A 1 72 ? 3.887 -27.625 -23.906 1 91.25 72 TRP A C 1
ATOM 586 O O . TRP A 1 72 ? 2.875 -28.312 -23.766 1 91.25 72 TRP A O 1
ATOM 596 N N . ASP A 1 73 ? 4.902 -28.047 -24.578 1 93 73 ASP A N 1
ATOM 597 C CA . ASP A 1 73 ? 4.906 -29.344 -25.234 1 93 73 ASP A CA 1
ATOM 598 C C . ASP A 1 73 ? 5.676 -30.375 -24.406 1 93 73 ASP A C 1
ATOM 600 O O . ASP A 1 73 ? 5.566 -31.578 -24.656 1 93 73 ASP A O 1
ATOM 604 N N . ARG A 1 74 ? 6.414 -29.922 -23.5 1 95.38 74 ARG A N 1
ATOM 605 C CA . ARG A 1 74 ? 7.266 -30.828 -22.719 1 95.38 74 ARG A CA 1
ATOM 606 C C . ARG A 1 74 ? 6.477 -31.484 -21.609 1 95.38 74 ARG A C 1
ATOM 608 O O . ARG A 1 74 ? 6.848 -32.562 -21.125 1 95.38 74 ARG A O 1
ATOM 615 N N . SER A 1 75 ? 5.52 -30.812 -21.141 1 94.88 75 SER A N 1
ATOM 616 C CA . SER A 1 75 ? 4.594 -31.297 -20.125 1 94.88 75 SER A CA 1
ATOM 617 C C . SER A 1 75 ? 3.152 -30.938 -20.484 1 94.88 75 SER A C 1
ATOM 619 O O . SER A 1 75 ? 2.615 -29.938 -19.984 1 94.88 75 SER A O 1
ATOM 621 N N . PRO A 1 76 ? 2.521 -31.797 -21.234 1 95.06 76 PRO A N 1
ATOM 622 C CA . PRO A 1 76 ? 1.179 -31.484 -21.719 1 95.06 76 PRO A CA 1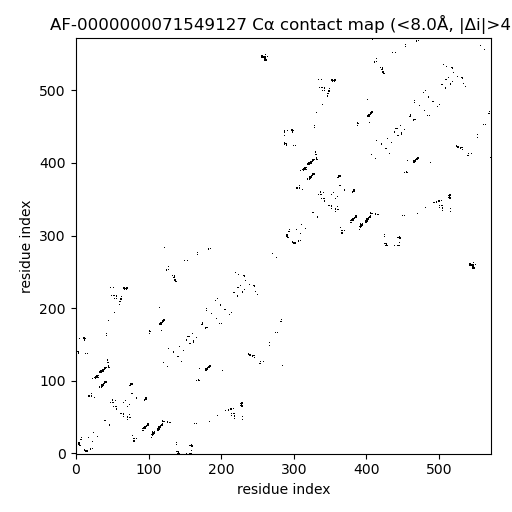
ATOM 623 C C . PRO A 1 76 ? 0.178 -31.219 -20.594 1 95.06 76 PRO A C 1
ATOM 625 O O . PRO A 1 76 ? 0.272 -31.844 -19.531 1 95.06 76 PRO A O 1
ATOM 628 N N . TRP A 1 77 ? -0.782 -30.328 -20.891 1 95.94 77 TRP A N 1
ATOM 629 C CA . TRP A 1 77 ? -1.812 -29.969 -19.922 1 95.94 77 TRP A CA 1
ATOM 630 C C . TRP A 1 77 ? -2.959 -30.969 -19.938 1 95.94 77 TRP A C 1
ATOM 632 O O . TRP A 1 77 ? -3.66 -31.109 -20.938 1 95.94 77 TRP A O 1
ATOM 642 N N . LEU A 1 78 ? -3.197 -31.562 -18.859 1 97.31 78 LEU A N 1
ATOM 643 C CA . LEU A 1 78 ? -4.152 -32.656 -18.719 1 97.31 78 LEU A CA 1
ATOM 644 C C . LEU A 1 78 ? -5.535 -32.219 -19.203 1 97.31 78 LEU A C 1
ATOM 646 O O . LEU A 1 78 ? -6.227 -33 -19.875 1 97.31 78 LEU A O 1
ATOM 650 N N . GLU A 1 79 ? -5.941 -30.984 -18.891 1 95.44 79 GLU A N 1
ATOM 651 C CA . GLU A 1 79 ? -7.312 -30.547 -19.109 1 95.44 79 GLU A CA 1
ATOM 652 C C . GLU A 1 79 ? -7.445 -29.859 -20.469 1 95.44 79 GLU A C 1
ATOM 654 O O . GLU A 1 79 ? -8.516 -29.344 -20.812 1 95.44 79 GLU A O 1
ATOM 659 N N . SER A 1 80 ? -6.387 -29.812 -21.234 1 94.62 80 SER A N 1
ATOM 660 C CA . SER A 1 80 ? -6.461 -29.297 -22.594 1 94.62 80 SER A CA 1
ATOM 661 C C . SER A 1 80 ? -6.871 -30.375 -23.578 1 94.62 80 SER A C 1
ATOM 663 O O . SER A 1 80 ? -6.266 -31.453 -23.625 1 94.62 80 SER A O 1
ATOM 665 N N . PRO A 1 81 ? -7.789 -30.062 -24.438 1 94.56 81 PRO A N 1
ATOM 666 C CA . PRO A 1 81 ? -8.25 -31.078 -25.391 1 94.56 81 PRO A CA 1
ATOM 667 C C . PRO A 1 81 ? -7.129 -31.609 -26.266 1 94.56 81 PRO A C 1
ATOM 669 O O . PRO A 1 81 ? -6.992 -32.844 -26.422 1 94.56 81 PRO A O 1
ATOM 672 N N . ASN A 1 82 ? -6.391 -30.734 -26.781 1 91.19 82 ASN A N 1
ATOM 673 C CA . ASN A 1 82 ? -5.309 -31.156 -27.656 1 91.19 82 ASN A CA 1
ATOM 674 C C . ASN A 1 82 ? -4.273 -31.984 -26.922 1 91.19 82 ASN A C 1
ATOM 676 O O . ASN A 1 82 ? -3.807 -33 -27.422 1 91.19 82 ASN A O 1
ATOM 680 N N . ALA A 1 83 ? -3.926 -31.641 -25.766 1 92.19 83 ALA A N 1
ATOM 681 C CA . ALA A 1 83 ? -2.93 -32.344 -24.969 1 92.19 83 ALA A CA 1
ATOM 682 C C . ALA A 1 83 ? -3.467 -33.719 -24.5 1 92.19 83 ALA A C 1
ATOM 684 O O . ALA A 1 83 ? -2.73 -34.688 -24.469 1 92.19 83 ALA A O 1
ATOM 685 N N . LEU A 1 84 ? -4.75 -33.688 -24.219 1 93.94 84 LEU A N 1
ATOM 686 C CA . LEU A 1 84 ? -5.379 -34.938 -23.766 1 93.94 84 LEU A CA 1
ATOM 687 C C . LEU A 1 84 ? -5.262 -36 -24.828 1 93.94 84 LEU A C 1
ATOM 689 O O . LEU A 1 84 ? -4.945 -37.156 -24.516 1 93.94 84 LEU A O 1
ATOM 693 N N . GLU A 1 85 ? -5.441 -35.656 -26.031 1 92.56 85 GLU A N 1
ATOM 694 C CA . GLU A 1 85 ? -5.344 -36.594 -27.125 1 92.56 85 GLU A CA 1
ATOM 695 C C . GLU A 1 85 ? -3.93 -37.156 -27.234 1 92.56 85 GLU A C 1
ATOM 697 O O . GLU A 1 85 ? -3.75 -38.375 -27.469 1 92.56 85 GLU A O 1
ATOM 702 N N . LYS A 1 86 ? -3.02 -36.312 -27.016 1 91.88 86 LYS A N 1
ATOM 703 C CA . LYS A 1 86 ? -1.626 -36.75 -27.062 1 91.88 86 LYS A CA 1
ATOM 704 C C . LYS A 1 86 ? -1.298 -37.656 -25.891 1 91.88 86 LYS A C 1
ATOM 706 O O . LYS A 1 86 ? -0.571 -38.625 -26.031 1 91.88 86 LYS A O 1
ATOM 711 N N . LEU A 1 87 ? -1.873 -37.375 -24.781 1 94.88 87 LEU A N 1
ATOM 712 C CA . LEU A 1 87 ? -1.608 -38.125 -23.562 1 94.88 87 LEU A CA 1
ATOM 713 C C . LEU A 1 87 ? -2.203 -39.531 -23.656 1 94.88 87 LEU A C 1
ATOM 715 O O . LEU A 1 87 ? -1.626 -40.5 -23.125 1 94.88 87 LEU A O 1
ATOM 719 N N . LYS A 1 88 ? -3.287 -39.625 -24.359 1 92.06 88 LYS A N 1
ATOM 720 C CA . LYS A 1 88 ? -3.943 -40.938 -24.5 1 92.06 88 LYS A CA 1
ATOM 721 C C . LYS A 1 88 ? -3.064 -41.906 -25.266 1 92.06 88 LYS A C 1
ATOM 723 O O . LYS A 1 88 ? -3.074 -43.094 -24.984 1 92.06 88 LYS A O 1
ATOM 728 N N . SER A 1 89 ? -2.277 -41.344 -26.125 1 90.44 89 SER A N 1
ATOM 729 C CA . SER A 1 89 ? -1.486 -42.219 -26.984 1 90.44 89 SER A CA 1
ATOM 730 C C . SER A 1 89 ? -0.026 -42.25 -26.547 1 90.44 89 SER A C 1
ATOM 732 O O . SER A 1 89 ? 0.762 -43.062 -27.062 1 90.44 89 SER A O 1
ATOM 734 N N . ALA A 1 90 ? 0.304 -41.5 -25.609 1 92.19 90 ALA A N 1
ATOM 735 C CA . ALA A 1 90 ? 1.698 -41.375 -25.188 1 92.19 90 ALA A CA 1
ATOM 736 C C . ALA A 1 90 ? 2.129 -42.562 -24.359 1 92.19 90 ALA A C 1
ATOM 738 O O . ALA A 1 90 ? 1.333 -43.125 -23.594 1 92.19 90 ALA A O 1
ATOM 739 N N . LYS A 1 91 ? 3.357 -43 -24.516 1 91.69 91 LYS A N 1
ATOM 740 C CA . LYS A 1 91 ? 3.924 -44.094 -23.719 1 91.69 91 LYS A CA 1
ATOM 741 C C . LYS A 1 91 ? 4.434 -43.562 -22.375 1 91.69 91 LYS A C 1
ATOM 743 O O . LYS A 1 91 ? 4.969 -42.469 -22.297 1 91.69 91 LYS A O 1
ATOM 748 N N . PRO A 1 92 ? 4.316 -44.375 -21.344 1 91.5 92 PRO A N 1
ATOM 749 C CA . PRO A 1 92 ? 4.871 -44 -20.047 1 91.5 92 PRO A CA 1
ATOM 750 C C . PRO A 1 92 ? 6.398 -43.938 -20.047 1 91.5 92 PRO A C 1
ATOM 752 O O . PRO A 1 92 ? 7.039 -44.562 -20.891 1 91.5 92 PRO A O 1
ATOM 755 N N . PRO A 1 93 ? 6.934 -43.281 -19.234 1 93.38 93 PRO A N 1
ATOM 756 C CA . PRO A 1 93 ? 6.363 -42.375 -18.219 1 93.38 93 PRO A CA 1
ATOM 757 C C . PRO A 1 93 ? 5.926 -41.031 -18.797 1 93.38 93 PRO A C 1
ATOM 759 O O . PRO A 1 93 ? 6.637 -40.438 -19.625 1 93.38 93 PRO A O 1
ATOM 762 N N . ARG A 1 94 ? 4.785 -40.562 -18.438 1 96.06 94 ARG A N 1
ATOM 763 C CA . ARG A 1 94 ? 4.25 -39.281 -18.938 1 96.06 94 ARG A CA 1
ATOM 764 C C . ARG A 1 94 ? 4.473 -38.156 -17.922 1 96.06 94 ARG A C 1
ATOM 766 O O . ARG A 1 94 ? 4.398 -38.406 -16.719 1 96.06 94 ARG A O 1
ATOM 773 N N . ARG A 1 95 ? 4.855 -37.094 -18.438 1 96.25 95 ARG A N 1
ATOM 774 C CA . ARG A 1 95 ? 4.93 -35.844 -17.688 1 96.25 95 ARG A CA 1
ATOM 775 C C . ARG A 1 95 ? 3.732 -34.938 -17.969 1 96.25 95 ARG A C 1
ATOM 777 O O . ARG A 1 95 ? 3.57 -34.469 -19.094 1 96.25 95 ARG A O 1
ATOM 784 N N . ILE A 1 96 ? 2.918 -34.719 -16.938 1 98 96 ILE A N 1
ATOM 785 C CA . ILE A 1 96 ? 1.614 -34.094 -17.172 1 98 96 ILE A CA 1
ATOM 786 C C . ILE A 1 96 ? 1.456 -32.875 -16.281 1 98 96 ILE A C 1
ATOM 788 O O . ILE A 1 96 ? 1.863 -32.875 -15.117 1 98 96 ILE A O 1
ATOM 792 N N . SER A 1 97 ? 0.972 -31.812 -16.797 1 97.94 97 SER A N 1
ATOM 793 C CA . SER A 1 97 ? 0.708 -30.594 -16.031 1 97.94 97 SER A CA 1
ATOM 794 C C . SER A 1 97 ? -0.789 -30.391 -15.82 1 97.94 97 SER A C 1
ATOM 796 O O . SER A 1 97 ? -1.603 -30.812 -16.641 1 97.94 97 SER A O 1
ATOM 798 N N . SER A 1 98 ? -1.137 -29.766 -14.68 1 98.44 98 SER A N 1
ATOM 799 C CA . SER A 1 98 ? -2.551 -29.516 -14.422 1 98.44 98 SER A CA 1
ATOM 800 C C . SER A 1 98 ? -2.74 -28.359 -13.438 1 98.44 98 SER A C 1
ATOM 802 O O . SER A 1 98 ? -1.911 -28.172 -12.547 1 98.44 98 SER A O 1
ATOM 804 N N . HIS A 1 99 ? -3.826 -27.578 -13.602 1 98.19 99 HIS A N 1
ATOM 805 C CA . HIS A 1 99 ? -4.281 -26.609 -12.609 1 98.19 99 HIS A CA 1
ATOM 806 C C . HIS A 1 99 ? -5.539 -27.109 -11.898 1 98.19 99 HIS A C 1
ATOM 808 O O . HIS A 1 99 ? -6.125 -26.375 -11.094 1 98.19 99 HIS A O 1
ATOM 814 N N . LEU A 1 100 ? -5.91 -28.328 -12.125 1 98.44 100 LEU A N 1
ATOM 815 C CA . LEU A 1 100 ? -7.18 -28.828 -11.602 1 98.44 100 LEU A CA 1
ATOM 816 C C . LEU A 1 100 ? -7.152 -28.891 -10.078 1 98.44 100 LEU A C 1
ATOM 818 O O . LEU A 1 100 ? -6.145 -29.281 -9.492 1 98.44 100 LEU A O 1
ATOM 822 N N . PRO A 1 101 ? -8.281 -28.406 -9.477 1 98.38 101 PRO A N 1
ATOM 823 C CA . PRO A 1 101 ? -8.406 -28.75 -8.062 1 98.38 101 PRO A CA 1
ATOM 824 C C . PRO A 1 101 ? -8.539 -30.25 -7.816 1 98.38 101 PRO A C 1
ATOM 826 O O . PRO A 1 101 ? -8.867 -31 -8.734 1 98.38 101 PRO A O 1
ATOM 829 N N . ILE A 1 102 ? -8.312 -30.625 -6.621 1 98 102 ILE A N 1
ATOM 830 C CA . ILE A 1 102 ? -8.148 -32.031 -6.293 1 98 102 ILE A CA 1
ATOM 831 C C . ILE A 1 102 ? -9.453 -32.781 -6.555 1 98 102 ILE A C 1
ATOM 833 O O . ILE A 1 102 ? -9.43 -33.938 -6.957 1 98 102 ILE A O 1
ATOM 837 N N . GLN A 1 103 ? -10.602 -32.125 -6.418 1 97 103 GLN A N 1
ATOM 838 C CA . GLN A 1 103 ? -11.883 -32.812 -6.543 1 97 103 GLN A CA 1
ATOM 839 C C . GLN A 1 103 ? -12.211 -33.094 -8.008 1 97 103 GLN A C 1
ATOM 841 O O . GLN A 1 103 ? -13.125 -33.875 -8.297 1 97 103 GLN A O 1
ATOM 846 N N . LEU A 1 104 ? -11.453 -32.469 -8.93 1 97.88 104 LEU A N 1
ATOM 847 C CA . LEU A 1 104 ? -11.688 -32.688 -10.352 1 97.88 104 LEU A CA 1
ATOM 848 C C . LEU A 1 104 ? -10.562 -33.531 -10.961 1 97.88 104 LEU A C 1
ATOM 850 O O . LEU A 1 104 ? -10.531 -33.75 -12.172 1 97.88 104 LEU A O 1
ATOM 854 N N . PHE A 1 105 ? -9.617 -33.906 -10.141 1 98.44 105 PHE A N 1
ATOM 855 C CA . PHE A 1 105 ? -8.5 -34.719 -10.602 1 98.44 105 PHE A CA 1
ATOM 856 C C . PHE A 1 105 ? -8.969 -36.125 -10.984 1 98.44 105 PHE A C 1
ATOM 858 O O . PHE A 1 105 ? -10.023 -36.562 -10.539 1 98.44 105 PHE A O 1
ATOM 865 N N . PRO A 1 106 ? -8.266 -36.844 -11.883 1 98.31 106 PRO A N 1
ATOM 866 C CA . PRO A 1 106 ? -8.727 -38.156 -12.328 1 98.31 106 PRO A CA 1
ATOM 867 C C . PRO A 1 106 ? -8.977 -39.125 -11.172 1 98.31 106 PRO A C 1
ATOM 869 O O . PRO A 1 106 ? -8.109 -39.312 -10.312 1 98.31 106 PRO A O 1
ATOM 872 N N . LYS A 1 107 ? -10.086 -39.781 -11.289 1 98.31 107 LYS A N 1
ATOM 873 C CA . LYS A 1 107 ? -10.43 -40.75 -10.266 1 98.31 107 LYS A CA 1
ATOM 874 C C . LYS A 1 107 ? -9.391 -41.875 -10.203 1 98.31 107 LYS A C 1
ATOM 876 O O . LYS A 1 107 ? -9.086 -42.375 -9.117 1 98.31 107 LYS A O 1
ATOM 881 N N . SER A 1 108 ? -8.812 -42.188 -11.273 1 98.06 108 SER A N 1
ATOM 882 C CA . SER A 1 108 ? -7.867 -43.312 -11.375 1 98.06 108 SER A CA 1
ATOM 883 C C . SER A 1 108 ? -6.559 -42.969 -10.656 1 98.06 108 SER A C 1
ATOM 885 O O . SER A 1 108 ? -5.742 -43.875 -10.414 1 98.06 108 SER A O 1
ATOM 887 N N . PHE A 1 109 ? -6.367 -41.75 -10.344 1 98.31 109 PHE A N 1
ATOM 888 C CA . PHE A 1 109 ? -5.16 -41.344 -9.633 1 98.31 109 PHE A CA 1
ATOM 889 C C . PHE A 1 109 ? -5.09 -42 -8.258 1 98.31 109 PHE A C 1
ATOM 891 O O . PHE A 1 109 ? -4.02 -42.438 -7.82 1 98.31 109 PHE A O 1
ATOM 898 N N . TRP A 1 110 ? -6.211 -42.219 -7.656 1 97.19 110 TRP A N 1
ATOM 899 C CA . TRP A 1 110 ? -6.266 -42.625 -6.258 1 97.19 110 TRP A CA 1
ATOM 900 C C . TRP A 1 110 ? -5.836 -44.062 -6.102 1 97.19 110 TRP A C 1
ATOM 902 O O . TRP A 1 110 ? -5.441 -44.5 -5.012 1 97.19 110 TRP A O 1
ATOM 912 N N . GLY A 1 111 ? -5.867 -44.781 -7.133 1 96.31 111 GLY A N 1
ATOM 913 C CA . GLY A 1 111 ? -5.418 -46.156 -7.086 1 96.31 111 GLY A CA 1
ATOM 914 C C . GLY A 1 111 ? -4.066 -46.375 -7.742 1 96.31 111 GLY A C 1
ATOM 915 O O . GLY A 1 111 ? -3.602 -47.5 -7.867 1 96.31 111 GLY A O 1
ATOM 916 N N . SER A 1 112 ? -3.436 -45.312 -8.109 1 97.69 112 SER A N 1
ATOM 917 C CA . SER A 1 112 ? -2.186 -45.406 -8.852 1 97.69 112 SER A CA 1
ATOM 918 C C . SER A 1 112 ? -0.989 -45.062 -7.98 1 97.69 112 SER A C 1
ATOM 920 O O . SER A 1 112 ? -1.155 -44.625 -6.844 1 97.69 112 SER A O 1
ATOM 922 N N . LYS A 1 113 ? 0.206 -45.281 -8.5 1 97.56 113 LYS A N 1
ATOM 923 C CA . LYS A 1 113 ? 1.453 -44.875 -7.844 1 97.56 113 LYS A CA 1
ATOM 924 C C . LYS A 1 113 ? 2.031 -43.625 -8.469 1 97.56 113 LYS A C 1
ATOM 926 O O . LYS A 1 113 ? 3.178 -43.25 -8.195 1 97.56 113 LYS A O 1
ATOM 931 N N . ALA A 1 114 ? 1.196 -43.031 -9.312 1 98.38 114 ALA A N 1
ATOM 932 C CA . ALA A 1 114 ? 1.652 -41.812 -9.977 1 98.38 114 ALA A CA 1
ATOM 933 C C . ALA A 1 114 ? 2.059 -40.75 -8.961 1 98.38 114 ALA A C 1
ATOM 935 O O . ALA A 1 114 ? 1.48 -40.656 -7.871 1 98.38 114 ALA A O 1
ATOM 936 N N . LYS A 1 115 ? 3.041 -39.969 -9.266 1 98.69 115 LYS A N 1
ATOM 937 C CA . LYS A 1 115 ? 3.576 -38.969 -8.359 1 98.69 115 LYS A CA 1
ATOM 938 C C . LYS A 1 115 ? 3.051 -37.562 -8.711 1 98.69 115 LYS A C 1
ATOM 940 O O . LYS A 1 115 ? 2.906 -37.25 -9.891 1 98.69 115 LYS A O 1
ATOM 945 N N . VAL A 1 116 ? 2.77 -36.781 -7.703 1 98.81 116 VAL A N 1
ATOM 946 C CA . VAL A 1 116 ? 2.334 -35.406 -7.875 1 98.81 116 VAL A CA 1
ATOM 947 C C . VAL A 1 116 ? 3.33 -34.469 -7.203 1 98.81 116 VAL A C 1
ATOM 949 O O . VAL A 1 116 ? 3.639 -34.625 -6.02 1 98.81 116 VAL A O 1
ATOM 952 N N . ILE A 1 117 ? 3.848 -33.594 -7.973 1 98.81 117 ILE A N 1
ATOM 953 C CA . ILE A 1 117 ? 4.602 -32.438 -7.445 1 98.81 117 ILE A CA 1
ATOM 954 C C . ILE A 1 117 ? 3.715 -31.203 -7.43 1 98.81 117 ILE A C 1
ATOM 956 O O . ILE A 1 117 ? 3.309 -30.703 -8.484 1 98.81 117 ILE A O 1
ATOM 960 N N . TYR A 1 118 ? 3.393 -30.75 -6.25 1 98.81 118 TYR A N 1
ATOM 961 C CA . TYR A 1 118 ? 2.529 -29.594 -6.051 1 98.81 118 TYR A CA 1
ATOM 962 C C . TYR A 1 118 ? 3.344 -28.375 -5.66 1 98.81 118 TYR A C 1
ATOM 964 O O . TYR A 1 118 ? 4.023 -28.375 -4.629 1 98.81 118 TYR A O 1
ATOM 972 N N . THR A 1 119 ? 3.354 -27.344 -6.477 1 98.75 119 THR A N 1
ATOM 973 C CA . THR A 1 119 ? 4.051 -26.094 -6.184 1 98.75 119 THR A CA 1
ATOM 974 C C . THR A 1 119 ? 3.066 -25.016 -5.719 1 98.75 119 THR A C 1
ATOM 976 O O . THR A 1 119 ? 2.08 -24.734 -6.402 1 98.75 119 THR A O 1
ATOM 979 N N . VAL A 1 120 ? 3.316 -24.516 -4.547 1 98.44 120 VAL A N 1
ATOM 980 C CA . VAL A 1 120 ? 2.48 -23.453 -3.973 1 98.44 120 VAL A CA 1
ATOM 981 C C . VAL A 1 120 ? 3.273 -22.156 -3.883 1 98.44 120 VAL A C 1
ATOM 983 O O . VAL A 1 120 ? 4.508 -22.172 -3.904 1 98.44 120 VAL A O 1
ATOM 986 N N . ARG A 1 121 ? 2.549 -21 -3.838 1 98.38 121 ARG A N 1
ATOM 987 C CA . ARG A 1 121 ? 3.188 -19.688 -3.834 1 98.38 121 ARG A CA 1
ATOM 988 C C . ARG A 1 121 ? 2.418 -18.703 -2.959 1 98.38 121 ARG A C 1
ATOM 990 O O . ARG A 1 121 ? 1.202 -18.828 -2.799 1 98.38 121 ARG A O 1
ATOM 997 N N . ASN A 1 122 ? 3.17 -17.781 -2.389 1 98.25 122 ASN A N 1
ATOM 998 C CA . ASN A 1 122 ? 2.508 -16.688 -1.703 1 98.25 122 ASN A CA 1
ATOM 999 C C . ASN A 1 122 ? 1.385 -16.094 -2.549 1 98.25 122 ASN A C 1
ATOM 1001 O O . ASN A 1 122 ? 1.632 -15.57 -3.641 1 98.25 122 ASN A O 1
ATOM 1005 N N . PRO A 1 123 ? 0.205 -16.203 -1.998 1 98.31 123 PRO A N 1
ATOM 1006 C CA . PRO A 1 123 ? -0.93 -15.781 -2.826 1 98.31 123 PRO A CA 1
ATOM 1007 C C . PRO A 1 123 ? -0.911 -14.289 -3.143 1 98.31 123 PRO A C 1
ATOM 1009 O O . PRO A 1 123 ? -1.504 -13.859 -4.133 1 98.31 123 PRO A O 1
ATOM 1012 N N . LYS A 1 124 ? -0.289 -13.484 -2.297 1 98.31 124 LYS A N 1
ATOM 1013 C CA . LYS A 1 124 ? -0.188 -12.062 -2.635 1 98.31 124 LYS A CA 1
ATOM 1014 C C . LYS A 1 124 ? 0.721 -11.852 -3.842 1 98.31 124 LYS A C 1
ATOM 1016 O O . LYS A 1 124 ? 0.395 -11.07 -4.742 1 98.31 124 LYS A O 1
ATOM 1021 N N . ASP A 1 125 ? 1.86 -12.531 -3.879 1 98.44 125 ASP A N 1
ATOM 1022 C CA . ASP A 1 125 ? 2.734 -12.461 -5.047 1 98.44 125 ASP A CA 1
ATOM 1023 C C . ASP A 1 125 ? 2.047 -13.031 -6.281 1 98.44 125 ASP A C 1
ATOM 1025 O O . ASP A 1 125 ? 2.168 -12.477 -7.379 1 98.44 125 ASP A O 1
ATOM 1029 N N . LEU A 1 126 ? 1.377 -14.125 -5.992 1 97.81 126 LEU A N 1
ATOM 1030 C CA . LEU A 1 126 ? 0.624 -14.758 -7.07 1 97.81 126 LEU A CA 1
ATOM 1031 C C . LEU A 1 126 ? -0.39 -13.789 -7.668 1 97.81 126 LEU A C 1
ATOM 1033 O O . LEU A 1 126 ? -0.54 -13.711 -8.891 1 97.81 126 LEU A O 1
ATOM 1037 N N . LEU A 1 127 ? -1.079 -13.055 -6.859 1 98.12 127 LEU A N 1
ATOM 1038 C CA . LEU A 1 127 ? -2.107 -12.117 -7.297 1 98.12 127 LEU A CA 1
ATOM 1039 C C . LEU A 1 127 ? -1.502 -11.008 -8.141 1 98.12 127 LEU A C 1
ATOM 1041 O O . LEU A 1 127 ? -2.076 -10.609 -9.156 1 98.12 127 LEU A O 1
ATOM 1045 N N . VAL A 1 128 ? -0.347 -10.484 -7.73 1 98.06 128 VAL A N 1
ATOM 1046 C CA . VAL A 1 128 ? 0.353 -9.461 -8.5 1 98.06 128 VAL A CA 1
ATOM 1047 C C . VAL A 1 128 ? 0.761 -10.023 -9.859 1 98.06 128 VAL A C 1
ATOM 1049 O O . VAL A 1 128 ? 0.601 -9.367 -10.883 1 98.06 128 VAL A O 1
ATOM 1052 N N . SER A 1 129 ? 1.242 -11.219 -9.789 1 97.44 129 SER A N 1
ATOM 1053 C CA . SER A 1 129 ? 1.607 -11.883 -11.039 1 97.44 129 SER A CA 1
ATOM 1054 C C . SER A 1 129 ? 0.395 -12.055 -11.945 1 97.44 129 SER A C 1
ATOM 1056 O O . SER A 1 129 ? 0.476 -11.805 -13.148 1 97.44 129 SER A O 1
ATOM 1058 N N . LEU A 1 130 ? -0.71 -12.469 -11.406 1 97.25 130 LEU A N 1
ATOM 1059 C CA . LEU A 1 130 ? -1.94 -12.664 -12.164 1 97.25 130 LEU A CA 1
ATOM 1060 C C . LEU A 1 130 ? -2.434 -11.344 -12.75 1 97.25 130 LEU A C 1
ATOM 1062 O O . LEU A 1 130 ? -2.898 -11.305 -13.891 1 97.25 130 LEU A O 1
ATOM 1066 N N . TYR A 1 131 ? -2.336 -10.297 -11.992 1 97.62 131 TYR A N 1
ATOM 1067 C CA . TYR A 1 131 ? -2.748 -8.969 -12.43 1 97.62 131 TYR A CA 1
ATOM 1068 C C . TYR A 1 131 ? -2.006 -8.562 -13.703 1 97.62 131 TYR A C 1
ATOM 1070 O O . TYR A 1 131 ? -2.623 -8.133 -14.68 1 97.62 131 TYR A O 1
ATOM 1078 N N . HIS A 1 132 ? -0.716 -8.734 -13.734 1 96.25 132 HIS A N 1
ATOM 1079 C CA . HIS A 1 132 ? 0.085 -8.367 -14.898 1 96.25 132 HIS A CA 1
ATOM 1080 C C . HIS A 1 132 ? -0.146 -9.344 -16.047 1 96.25 132 HIS A C 1
ATOM 1082 O O . HIS A 1 132 ? -0.206 -8.93 -17.219 1 96.25 132 HIS A O 1
ATOM 1088 N N . PHE A 1 133 ? -0.243 -10.57 -15.68 1 95.06 133 PHE A N 1
ATOM 1089 C CA . PHE A 1 133 ? -0.47 -11.602 -16.688 1 95.06 133 PHE A CA 1
ATOM 1090 C C . PHE A 1 133 ? -1.771 -11.352 -17.438 1 95.06 133 PHE A C 1
ATOM 1092 O O . PHE A 1 133 ? -1.841 -11.562 -18.656 1 95.06 133 PHE A O 1
ATOM 1099 N N . SER A 1 134 ? -2.791 -10.922 -16.75 1 94.31 134 SER A N 1
ATOM 1100 C CA . SER A 1 134 ? -4.109 -10.695 -17.328 1 94.31 134 SER A CA 1
ATOM 1101 C C . SER A 1 134 ? -4.066 -9.578 -18.375 1 94.31 134 SER A C 1
ATOM 1103 O O . SER A 1 134 ? -4.902 -9.531 -19.281 1 94.31 134 SER A O 1
ATOM 1105 N N . LYS A 1 135 ? -3.111 -8.781 -18.281 1 93.19 135 LYS A N 1
ATOM 1106 C CA . LYS A 1 135 ? -2.967 -7.695 -19.25 1 93.19 135 LYS A CA 1
ATOM 1107 C C . LYS A 1 135 ? -2.348 -8.195 -20.547 1 93.19 135 LYS A C 1
ATOM 1109 O O . LYS A 1 135 ? -2.518 -7.574 -21.609 1 93.19 135 LYS A O 1
ATOM 1114 N N . LEU A 1 136 ? -1.603 -9.297 -20.422 1 92.81 136 LEU A N 1
ATOM 1115 C CA . LEU A 1 136 ? -0.867 -9.844 -21.562 1 92.81 136 LEU A CA 1
ATOM 1116 C C . LEU A 1 136 ? -1.736 -10.812 -22.359 1 92.81 136 LEU A C 1
ATOM 1118 O O . LEU A 1 136 ? -1.646 -10.859 -23.578 1 92.81 136 LEU A O 1
ATOM 1122 N N . MET A 1 137 ? -2.502 -11.516 -21.625 1 90.44 137 MET A N 1
ATOM 1123 C CA . MET A 1 137 ? -3.209 -12.641 -22.234 1 90.44 137 MET A CA 1
ATOM 1124 C C . MET A 1 137 ? -4.555 -12.195 -22.797 1 90.44 137 MET A C 1
ATOM 1126 O O . MET A 1 137 ? -5.395 -11.664 -22.062 1 90.44 137 MET A O 1
ATOM 1130 N N . SER A 1 138 ? -4.816 -12.547 -23.969 1 86 138 SER A N 1
ATOM 1131 C CA . SER A 1 138 ? -6.004 -12.07 -24.656 1 86 138 SER A CA 1
ATOM 1132 C C . SER A 1 138 ? -7.27 -12.719 -24.109 1 86 138 SER A C 1
ATOM 1134 O O . SER A 1 138 ? -8.344 -12.125 -24.141 1 86 138 SER A O 1
ATOM 1136 N N . PHE A 1 139 ? -7.16 -13.867 -23.625 1 84.25 139 PHE A N 1
ATOM 1137 C CA . PHE A 1 139 ? -8.359 -14.586 -23.219 1 84.25 139 PHE A CA 1
ATOM 1138 C C . PHE A 1 139 ? -8.688 -14.312 -21.75 1 84.25 139 PHE A C 1
ATOM 1140 O O . PHE A 1 139 ? -9.695 -14.805 -21.234 1 84.25 139 PHE A O 1
ATOM 1147 N N . LEU A 1 140 ? -7.832 -13.633 -21.109 1 89.88 140 LEU A N 1
ATOM 1148 C CA . LEU A 1 140 ? -8.117 -13.234 -19.734 1 89.88 140 LEU A CA 1
ATOM 1149 C C . LEU A 1 140 ? -8.742 -11.844 -19.688 1 89.88 140 LEU A C 1
ATOM 1151 O O . LEU A 1 140 ? -8.375 -10.969 -20.469 1 89.88 140 LEU A O 1
ATOM 1155 N N . GLU A 1 141 ? -9.656 -11.742 -18.781 1 91.62 141 GLU A N 1
ATOM 1156 C CA . GLU A 1 141 ? -10.234 -10.422 -18.531 1 91.62 141 GLU A CA 1
ATOM 1157 C C . GLU A 1 141 ? -9.25 -9.523 -17.781 1 91.62 141 GLU A C 1
ATOM 1159 O O . GLU A 1 141 ? -8.672 -9.93 -16.781 1 91.62 141 GLU A O 1
ATOM 1164 N N . GLU A 1 142 ? -9.086 -8.383 -18.391 1 92.88 142 GLU A N 1
ATOM 1165 C CA . GLU A 1 142 ? -8.219 -7.418 -17.719 1 92.88 142 GLU A CA 1
ATOM 1166 C C . GLU A 1 142 ? -8.953 -6.695 -16.594 1 92.88 142 GLU A C 1
ATOM 1168 O O . GLU A 1 142 ? -9.938 -5.996 -16.844 1 92.88 142 GLU A O 1
ATOM 1173 N N . PRO A 1 143 ? -8.492 -6.875 -15.391 1 95.38 143 PRO A N 1
ATOM 1174 C CA . PRO A 1 143 ? -9.141 -6.121 -14.312 1 95.38 143 PRO A CA 1
ATOM 1175 C C . PRO A 1 143 ? -8.891 -4.617 -14.414 1 95.38 143 PRO A C 1
ATOM 1177 O O . PRO A 1 143 ? -7.84 -4.195 -14.906 1 95.38 143 PRO A O 1
ATOM 1180 N N . GLU A 1 144 ? -9.844 -3.816 -13.875 1 94.88 144 GLU A N 1
ATOM 1181 C CA . GLU A 1 144 ? -9.711 -2.361 -13.875 1 94.88 144 GLU A CA 1
ATOM 1182 C C . GLU A 1 144 ? -8.609 -1.908 -12.914 1 94.88 144 GLU A C 1
ATOM 1184 O O . GLU A 1 144 ? -8 -0.855 -13.109 1 94.88 144 GLU A O 1
ATOM 1189 N N . SER A 1 145 ? -8.406 -2.658 -11.898 1 96.62 145 SER A N 1
ATOM 1190 C CA . SER A 1 145 ? -7.426 -2.352 -10.859 1 96.62 145 SER A CA 1
ATOM 1191 C C . SER A 1 145 ? -7.039 -3.6 -10.078 1 96.62 145 SER A C 1
ATOM 1193 O O . SER A 1 145 ? -7.711 -4.629 -10.172 1 96.62 145 SER A O 1
ATOM 1195 N N . LEU A 1 146 ? -5.977 -3.482 -9.359 1 96.88 146 LEU A N 1
ATOM 1196 C CA . LEU A 1 146 ? -5.594 -4.574 -8.477 1 96.88 146 LEU A CA 1
ATOM 1197 C C . LEU A 1 146 ? -6.668 -4.828 -7.422 1 96.88 146 LEU A C 1
ATOM 1199 O O . LEU A 1 146 ? -6.902 -5.973 -7.027 1 96.88 146 LEU A O 1
ATOM 1203 N N . GLU A 1 147 ? -7.371 -3.752 -7.02 1 97.31 147 GLU A N 1
ATOM 1204 C CA . GLU A 1 147 ? -8.445 -3.869 -6.039 1 97.31 147 GLU A CA 1
ATOM 1205 C C . GLU A 1 147 ? -9.578 -4.746 -6.562 1 97.31 147 GLU A C 1
ATOM 1207 O O . GLU A 1 147 ? -10.117 -5.578 -5.832 1 97.31 147 GLU A O 1
ATOM 1212 N N . GLU A 1 148 ? -9.883 -4.488 -7.777 1 97.5 148 GLU A N 1
ATOM 1213 C CA . GLU A 1 148 ? -10.938 -5.297 -8.383 1 97.5 148 GLU A CA 1
ATOM 1214 C C . GLU A 1 148 ? -10.555 -6.77 -8.414 1 97.5 148 GLU A C 1
ATOM 1216 O O . GLU A 1 148 ? -11.352 -7.637 -8.047 1 97.5 148 GLU A O 1
ATOM 1221 N N . LEU A 1 149 ? -9.367 -7.062 -8.852 1 98.12 149 LEU A N 1
ATOM 1222 C CA . LEU A 1 149 ? -8.891 -8.438 -8.922 1 98.12 149 LEU A CA 1
ATOM 1223 C C . LEU A 1 149 ? -8.844 -9.062 -7.531 1 98.12 149 LEU A C 1
ATOM 1225 O O . LEU A 1 149 ? -9.234 -10.219 -7.348 1 98.12 149 LEU A O 1
ATOM 1229 N N . LEU A 1 150 ? -8.336 -8.281 -6.555 1 98.62 150 LEU A N 1
ATOM 1230 C CA . LEU A 1 150 ? -8.289 -8.766 -5.18 1 98.62 150 LEU A CA 1
ATOM 1231 C C . LEU A 1 150 ? -9.672 -9.172 -4.691 1 98.62 150 LEU A C 1
ATOM 1233 O O . LEU A 1 150 ? -9.836 -10.25 -4.105 1 98.62 150 LEU A O 1
ATOM 1237 N N . GLY A 1 151 ? -10.625 -8.375 -4.938 1 98.31 151 GLY A N 1
ATOM 1238 C CA . GLY A 1 151 ? -11.992 -8.695 -4.547 1 98.31 151 GLY A CA 1
ATOM 1239 C C . GLY A 1 151 ? -12.492 -10 -5.152 1 98.31 151 GLY A C 1
ATOM 1240 O O . GLY A 1 151 ? -13.023 -10.852 -4.445 1 98.31 151 GLY A O 1
ATOM 1241 N N . ALA A 1 152 ? -12.289 -10.117 -6.453 1 97.88 152 ALA A N 1
ATOM 1242 C CA . ALA A 1 152 ? -12.711 -11.328 -7.156 1 97.88 152 ALA A CA 1
ATOM 1243 C C . ALA A 1 152 ? -11.961 -12.555 -6.633 1 97.88 152 ALA A C 1
ATOM 1245 O O . ALA A 1 152 ? -12.555 -13.617 -6.445 1 97.88 152 ALA A O 1
ATOM 1246 N N . PHE A 1 153 ? -10.703 -12.383 -6.406 1 98.44 153 PHE A N 1
ATOM 1247 C CA . PHE A 1 153 ? -9.844 -13.461 -5.93 1 98.44 153 PHE A CA 1
ATOM 1248 C C . PHE A 1 153 ? -10.32 -13.969 -4.57 1 98.44 153 PHE A C 1
ATOM 1250 O O . PHE A 1 153 ? -10.422 -15.18 -4.355 1 98.44 153 PHE A O 1
ATOM 1257 N N . LEU A 1 154 ? -10.633 -13.055 -3.662 1 98.38 154 LEU A N 1
ATOM 1258 C CA . LEU A 1 154 ? -11.047 -13.422 -2.312 1 98.38 154 LEU A CA 1
ATOM 1259 C C . LEU A 1 154 ? -12.391 -14.133 -2.332 1 98.38 154 LEU A C 1
ATOM 1261 O O . LEU A 1 154 ? -12.672 -14.961 -1.465 1 98.38 154 LEU A O 1
ATOM 1265 N N . GLN A 1 155 ? -13.141 -13.898 -3.375 1 97.06 155 GLN A N 1
ATOM 1266 C CA . GLN A 1 155 ? -14.445 -14.531 -3.49 1 97.06 155 GLN A CA 1
ATOM 1267 C C . GLN A 1 155 ? -14.367 -15.805 -4.324 1 97.06 155 GLN A C 1
ATOM 1269 O O . GLN A 1 155 ? -15.375 -16.484 -4.52 1 97.06 155 GLN A O 1
ATOM 1274 N N . GLY A 1 156 ? -13.242 -16.078 -4.848 1 96.88 156 GLY A N 1
ATOM 1275 C CA . GLY A 1 156 ? -13.078 -17.234 -5.707 1 96.88 156 GLY A CA 1
ATOM 1276 C C . GLY A 1 156 ? -13.672 -17.047 -7.09 1 96.88 156 GLY A C 1
ATOM 1277 O O . GLY A 1 156 ? -13.984 -18.016 -7.777 1 96.88 156 GLY A O 1
ATOM 1278 N N . GLU A 1 157 ? -13.828 -15.805 -7.434 1 96.5 157 GLU A N 1
ATOM 1279 C CA . GLU A 1 157 ? -14.422 -15.461 -8.719 1 96.5 157 GLU A CA 1
ATOM 1280 C C . GLU A 1 157 ? -13.344 -15.156 -9.758 1 96.5 157 GLU A C 1
ATOM 1282 O O . GLU A 1 157 ? -13.398 -14.117 -10.43 1 96.5 157 GLU A O 1
ATOM 1287 N N . VAL A 1 158 ? -12.414 -15.961 -9.836 1 96.81 158 VAL A N 1
ATOM 1288 C CA . VAL A 1 158 ? -11.344 -15.977 -10.828 1 96.81 158 VAL A CA 1
ATOM 1289 C C . VAL A 1 158 ? -11.25 -17.359 -11.469 1 96.81 158 VAL A C 1
ATOM 1291 O O . VAL A 1 158 ? -11.844 -18.312 -10.977 1 96.81 158 VAL A O 1
ATOM 1294 N N . LEU A 1 159 ? -10.594 -17.438 -12.586 1 95.62 159 LEU A N 1
ATOM 1295 C CA . LEU A 1 159 ? -10.422 -18.719 -13.25 1 95.62 159 LEU A CA 1
ATOM 1296 C C . LEU A 1 159 ? -9.758 -19.734 -12.32 1 95.62 159 LEU A C 1
ATOM 1298 O O . LEU A 1 159 ? -8.836 -19.391 -11.586 1 95.62 159 LEU A O 1
ATOM 1302 N N . TYR A 1 160 ? -10.25 -21 -12.305 1 96 160 TYR A N 1
ATOM 1303 C CA . TYR A 1 160 ? -9.805 -22.125 -11.508 1 96 160 TYR A CA 1
ATOM 1304 C C . TYR A 1 160 ? -10.281 -22 -10.07 1 96 160 TYR A C 1
ATOM 1306 O O . TYR A 1 160 ? -9.898 -22.812 -9.211 1 96 160 TYR A O 1
ATOM 1314 N N . GLY A 1 161 ? -11.008 -20.922 -9.75 1 97.06 161 GLY A N 1
ATOM 1315 C CA . GLY A 1 161 ? -11.727 -20.812 -8.492 1 97.06 161 GLY A CA 1
ATOM 1316 C C . GLY A 1 161 ? -10.844 -20.344 -7.348 1 97.06 161 GLY A C 1
ATOM 1317 O O . GLY A 1 161 ? -9.891 -19.594 -7.559 1 97.06 161 GLY A O 1
ATOM 1318 N N . SER A 1 162 ? -11.227 -20.75 -6.168 1 98.12 162 SER A N 1
ATOM 1319 C CA . SER A 1 162 ? -10.625 -20.266 -4.926 1 98.12 162 SER A CA 1
ATOM 1320 C C . SER A 1 162 ? -9.227 -20.844 -4.73 1 98.12 162 SER A C 1
ATOM 1322 O O . SER A 1 162 ? -9.062 -22.062 -4.648 1 98.12 162 SER A O 1
ATOM 1324 N N . TRP A 1 163 ? -8.273 -19.922 -4.633 1 98.44 163 TRP A N 1
ATOM 1325 C CA . TRP A 1 163 ? -6.922 -20.344 -4.266 1 98.44 163 TRP A CA 1
ATOM 1326 C C . TRP A 1 163 ? -6.926 -21.109 -2.947 1 98.44 163 TRP A C 1
ATOM 1328 O O . TRP A 1 163 ? -6.254 -22.125 -2.816 1 98.44 163 TRP A O 1
ATOM 1338 N N . PHE A 1 164 ? -7.707 -20.656 -1.962 1 98.06 164 PHE A N 1
ATOM 1339 C CA . PHE A 1 164 ? -7.766 -21.266 -0.638 1 98.06 164 PHE A CA 1
ATOM 1340 C C . PHE A 1 164 ? -8.234 -22.719 -0.729 1 98.06 164 PHE A C 1
ATOM 1342 O O . PHE A 1 164 ? -7.598 -23.609 -0.171 1 98.06 164 PHE A O 1
ATOM 1349 N N . ASP A 1 165 ? -9.266 -22.891 -1.499 1 97.19 165 ASP A N 1
ATOM 1350 C CA . ASP A 1 165 ? -9.812 -24.234 -1.646 1 97.19 165 ASP A CA 1
ATOM 1351 C C . ASP A 1 165 ? -8.852 -25.125 -2.412 1 97.19 165 ASP A C 1
ATOM 1353 O O . ASP A 1 165 ? -8.664 -26.297 -2.057 1 97.19 165 ASP A O 1
ATOM 1357 N N . HIS A 1 166 ? -8.305 -24.609 -3.432 1 98.31 166 HIS A N 1
ATOM 1358 C CA . HIS A 1 166 ? -7.359 -25.359 -4.25 1 98.31 166 HIS A CA 1
ATOM 1359 C C . HIS A 1 166 ? -6.184 -25.844 -3.416 1 98.31 166 HIS A C 1
ATOM 1361 O O . HIS A 1 166 ? -5.867 -27.047 -3.428 1 98.31 166 HIS A O 1
ATOM 1367 N N . VAL A 1 167 ? -5.562 -24.922 -2.668 1 98 167 VAL A N 1
ATOM 1368 C CA . VAL A 1 167 ? -4.367 -25.219 -1.884 1 98 167 VAL A CA 1
ATOM 1369 C C . VAL A 1 167 ? -4.719 -26.172 -0.747 1 98 167 VAL A C 1
ATOM 1371 O O . VAL A 1 167 ? -4.035 -27.172 -0.541 1 98 167 VAL A O 1
ATOM 1374 N N . LYS A 1 168 ? -5.797 -25.906 -0.058 1 96.94 168 LYS A N 1
ATOM 1375 C CA . LYS A 1 168 ? -6.207 -26.812 1.022 1 96.94 168 LYS A CA 1
ATOM 1376 C C . LYS A 1 168 ? -6.508 -28.203 0.496 1 96.94 168 LYS A C 1
ATOM 1378 O O . LYS A 1 168 ? -6.156 -29.203 1.131 1 96.94 168 LYS A O 1
ATOM 1383 N N . GLY A 1 169 ? -7.172 -28.281 -0.614 1 97.19 169 GLY A N 1
ATOM 1384 C CA . GLY A 1 169 ? -7.48 -29.562 -1.214 1 97.19 169 GLY A CA 1
ATOM 1385 C C . GLY A 1 169 ? -6.246 -30.406 -1.481 1 97.19 169 GLY A C 1
ATOM 1386 O O . GLY A 1 169 ? -6.168 -31.547 -1.042 1 97.19 169 GLY A O 1
ATOM 1387 N N . TRP A 1 170 ? -5.305 -29.891 -2.156 1 98.12 170 TRP A N 1
ATOM 1388 C CA . TRP A 1 170 ? -4.113 -30.641 -2.537 1 98.12 170 TRP A CA 1
ATOM 1389 C C . TRP A 1 170 ? -3.238 -30.938 -1.321 1 98.12 170 TRP A C 1
ATOM 1391 O O . TRP A 1 170 ? -2.645 -32 -1.217 1 98.12 170 TRP A O 1
ATOM 1401 N N . LEU A 1 171 ? -3.199 -30 -0.414 1 97.19 171 LEU A N 1
ATOM 1402 C CA . LEU A 1 171 ? -2.357 -30.188 0.761 1 97.19 171 LEU A CA 1
ATOM 1403 C C . LEU A 1 171 ? -2.934 -31.281 1.665 1 97.19 171 LEU A C 1
ATOM 1405 O O . LEU A 1 171 ? -2.242 -31.781 2.555 1 97.19 171 LEU A O 1
ATOM 1409 N N . GLY A 1 172 ? -4.18 -31.625 1.445 1 95.38 172 GLY A N 1
ATOM 1410 C CA . GLY A 1 172 ? -4.754 -32.75 2.141 1 95.38 172 GLY A CA 1
ATOM 1411 C C . GLY A 1 172 ? -4.008 -34.062 1.879 1 95.38 172 GLY A C 1
ATOM 1412 O O . GLY A 1 172 ? -4.16 -35.031 2.623 1 95.38 172 GLY A O 1
ATOM 1413 N N . LEU A 1 173 ? -3.168 -34.094 0.85 1 96.62 173 LEU A N 1
ATOM 1414 C CA . LEU A 1 173 ? -2.43 -35.281 0.475 1 96.62 173 LEU A CA 1
ATOM 1415 C C . LEU A 1 173 ? -1.084 -35.344 1.188 1 96.62 173 LEU A C 1
ATOM 1417 O O . LEU A 1 173 ? -0.342 -36.312 1.046 1 96.62 173 LEU A O 1
ATOM 1421 N N . ARG A 1 174 ? -0.79 -34.312 1.91 1 94.38 174 ARG A N 1
ATOM 1422 C CA . ARG A 1 174 ? 0.483 -34.312 2.623 1 94.38 174 ARG A CA 1
ATOM 1423 C C . ARG A 1 174 ? 0.644 -35.594 3.465 1 94.38 174 ARG A C 1
ATOM 1425 O O . ARG A 1 174 ? -0.294 -36 4.145 1 94.38 174 ARG A O 1
ATOM 1432 N N . GLY A 1 175 ? 1.863 -36.156 3.43 1 93.06 175 GLY A N 1
ATOM 1433 C CA . GLY A 1 175 ? 2.125 -37.406 4.145 1 93.06 175 GLY A CA 1
ATOM 1434 C C . GLY A 1 175 ? 2.102 -38.625 3.246 1 93.06 175 GLY A C 1
ATOM 1435 O O . GLY A 1 175 ? 2.703 -39.656 3.568 1 93.06 175 GLY A O 1
ATOM 1436 N N . ARG A 1 176 ? 1.389 -38.469 2.109 1 96.19 176 ARG A N 1
ATOM 1437 C CA . ARG A 1 176 ? 1.406 -39.562 1.146 1 96.19 176 ARG A CA 1
ATOM 1438 C C . ARG A 1 176 ? 2.766 -39.688 0.465 1 96.19 176 ARG A C 1
ATOM 1440 O O . ARG A 1 176 ? 3.398 -38.656 0.165 1 96.19 176 ARG A O 1
ATOM 1447 N N . GLU A 1 177 ? 3.156 -40.875 0.146 1 96.81 177 GLU A N 1
ATOM 1448 C CA . GLU A 1 177 ? 4.48 -41.125 -0.411 1 96.81 177 GLU A CA 1
ATOM 1449 C C . GLU A 1 177 ? 4.605 -40.562 -1.825 1 96.81 177 GLU A C 1
ATOM 1451 O O . GLU A 1 177 ? 5.699 -40.219 -2.26 1 96.81 177 GLU A O 1
ATOM 1456 N N . ASN A 1 178 ? 3.529 -40.5 -2.566 1 98.25 178 ASN A N 1
ATOM 1457 C CA . ASN A 1 178 ? 3.605 -40.094 -3.959 1 98.25 178 ASN A CA 1
ATOM 1458 C C . ASN A 1 178 ? 3.195 -38.625 -4.121 1 98.25 178 ASN A C 1
ATOM 1460 O O . ASN A 1 178 ? 2.812 -38.188 -5.211 1 98.25 178 ASN A O 1
ATOM 1464 N N . PHE A 1 179 ? 3.162 -37.875 -3.012 1 98.56 179 PHE A N 1
ATOM 1465 C CA . PHE A 1 179 ? 2.832 -36.469 -3.043 1 98.56 179 PHE A CA 1
ATOM 1466 C C . PHE A 1 179 ? 3.979 -35.625 -2.484 1 98.56 179 PHE A C 1
ATOM 1468 O O . PHE A 1 179 ? 4.441 -35.875 -1.369 1 98.56 179 PHE A O 1
ATOM 1475 N N . PHE A 1 180 ? 4.441 -34.688 -3.271 1 98.62 180 PHE A N 1
ATOM 1476 C CA . PHE A 1 180 ? 5.523 -33.781 -2.904 1 98.62 180 PHE A CA 1
ATOM 1477 C C . PHE A 1 180 ? 5.094 -32.344 -3.074 1 98.62 180 PHE A C 1
ATOM 1479 O O . PHE A 1 180 ? 4.684 -31.938 -4.164 1 98.62 180 PHE A O 1
ATOM 1486 N N . CYS A 1 181 ? 5.109 -31.625 -1.979 1 98.25 181 CYS A N 1
ATOM 1487 C CA . CYS A 1 181 ? 4.734 -30.203 -2.004 1 98.25 181 CYS A CA 1
ATOM 1488 C C . CYS A 1 181 ? 5.949 -29.312 -1.789 1 98.25 181 CYS A C 1
ATOM 1490 O O . CYS A 1 181 ? 6.773 -29.578 -0.912 1 98.25 181 CYS A O 1
ATOM 1492 N N . ILE A 1 182 ? 6.121 -28.297 -2.559 1 98.38 182 ILE A N 1
ATOM 1493 C CA . ILE A 1 182 ? 7.203 -27.328 -2.416 1 98.38 182 ILE A CA 1
ATOM 1494 C C . ILE A 1 182 ? 6.703 -25.938 -2.775 1 98.38 182 ILE A C 1
ATOM 1496 O O . ILE A 1 182 ? 5.82 -25.781 -3.627 1 98.38 182 ILE A O 1
ATOM 1500 N N . SER A 1 183 ? 7.172 -24.938 -2.105 1 98.31 183 SER A N 1
ATOM 1501 C CA . SER A 1 183 ? 6.727 -23.578 -2.396 1 98.31 183 SER A CA 1
ATOM 1502 C C . SER A 1 183 ? 7.672 -22.875 -3.377 1 98.31 183 SER A C 1
ATOM 1504 O O . SER A 1 183 ? 8.844 -23.25 -3.48 1 98.31 183 SER A O 1
ATOM 1506 N N . TYR A 1 184 ? 7.109 -21.938 -4.066 1 98.31 184 TYR A N 1
ATOM 1507 C CA . TYR A 1 184 ? 7.91 -21.047 -4.906 1 98.31 184 TYR A CA 1
ATOM 1508 C C . TYR A 1 184 ? 9.055 -20.422 -4.109 1 98.31 184 TYR A C 1
ATOM 1510 O O . TYR A 1 184 ? 10.172 -20.312 -4.613 1 98.31 184 TYR A O 1
ATOM 1518 N N . GLU A 1 185 ? 8.852 -20.062 -2.869 1 98.44 185 GLU A N 1
ATOM 1519 C CA . GLU A 1 185 ? 9.805 -19.422 -1.97 1 98.44 185 GLU A CA 1
ATOM 1520 C C . GLU A 1 185 ? 10.977 -20.344 -1.645 1 98.44 185 GLU A C 1
ATOM 1522 O O . GLU A 1 185 ? 12.125 -19.922 -1.624 1 98.44 185 GLU A O 1
ATOM 1527 N N . GLU A 1 186 ? 10.648 -21.609 -1.425 1 97.75 186 GLU A N 1
ATOM 1528 C CA . GLU A 1 186 ? 11.703 -22.578 -1.165 1 97.75 186 GLU A CA 1
ATOM 1529 C C . GLU A 1 186 ? 12.602 -22.75 -2.387 1 97.75 186 GLU A C 1
ATOM 1531 O O . GLU A 1 186 ? 13.828 -22.844 -2.256 1 97.75 186 GLU A O 1
ATOM 1536 N N . LEU A 1 187 ? 11.969 -22.828 -3.564 1 98.31 187 LEU A N 1
ATOM 1537 C CA . LEU A 1 187 ? 12.742 -22.938 -4.797 1 98.31 187 LEU A CA 1
ATOM 1538 C C . LEU A 1 187 ? 13.672 -21.734 -4.953 1 98.31 187 LEU A C 1
ATOM 1540 O O . LEU A 1 187 ? 14.844 -21.906 -5.293 1 98.31 187 LEU A O 1
ATOM 1544 N N . GLN A 1 188 ? 13.141 -20.594 -4.707 1 97.38 188 GLN A N 1
ATOM 1545 C CA . GLN A 1 188 ? 13.906 -19.359 -4.855 1 97.38 188 GLN A CA 1
ATOM 1546 C C . GLN A 1 188 ? 15.047 -19.297 -3.842 1 97.38 188 GLN A C 1
ATOM 1548 O O . GLN A 1 188 ? 16.141 -18.844 -4.164 1 97.38 188 GLN A O 1
ATOM 1553 N N . GLU A 1 189 ? 14.812 -19.719 -2.654 1 97.19 189 GLU A N 1
ATOM 1554 C CA . GLU A 1 189 ? 15.773 -19.625 -1.562 1 97.19 189 GLU A CA 1
ATOM 1555 C C . GLU A 1 189 ? 16.953 -20.578 -1.784 1 97.19 189 GLU A C 1
ATOM 1557 O O . GLU A 1 189 ? 18.109 -20.219 -1.522 1 97.19 189 GLU A O 1
ATOM 1562 N N . ASP A 1 190 ? 16.672 -21.75 -2.184 1 97.81 190 ASP A N 1
ATOM 1563 C CA . ASP A 1 190 ? 17.688 -22.781 -2.365 1 97.81 190 ASP A CA 1
ATOM 1564 C C . ASP A 1 190 ? 17.297 -23.734 -3.5 1 97.81 190 ASP A C 1
ATOM 1566 O O . ASP A 1 190 ? 16.859 -24.859 -3.254 1 97.81 190 ASP A O 1
ATOM 1570 N N . LEU A 1 191 ? 17.625 -23.281 -4.715 1 98.19 191 LEU A N 1
ATOM 1571 C CA . LEU A 1 191 ? 17.25 -24.078 -5.879 1 98.19 191 LEU A CA 1
ATOM 1572 C C . LEU A 1 191 ? 17.984 -25.406 -5.91 1 98.19 191 LEU A C 1
ATOM 1574 O O . LEU A 1 191 ? 17.391 -26.453 -6.164 1 98.19 191 LEU A O 1
ATOM 1578 N N . ARG A 1 192 ? 19.25 -25.375 -5.613 1 98.38 192 ARG A N 1
ATOM 1579 C CA . ARG A 1 192 ? 20.062 -26.594 -5.66 1 98.38 192 ARG A CA 1
ATOM 1580 C C . ARG A 1 192 ? 19.516 -27.641 -4.691 1 98.38 192 ARG A C 1
ATOM 1582 O O . ARG A 1 192 ? 19.312 -28.797 -5.074 1 98.38 192 ARG A O 1
ATOM 1589 N N . GLY A 1 193 ? 19.328 -27.156 -3.422 1 98.5 193 GLY A N 1
ATOM 1590 C CA . GLY A 1 193 ? 18.766 -28.062 -2.441 1 98.5 193 GLY A CA 1
ATOM 1591 C C . GLY A 1 193 ? 17.375 -28.562 -2.82 1 98.5 193 GLY A C 1
ATOM 1592 O O . GLY A 1 193 ? 17.062 -29.734 -2.604 1 98.5 193 GLY A O 1
ATOM 1593 N N . SER A 1 194 ? 16.547 -27.734 -3.391 1 98.62 194 SER A N 1
ATOM 1594 C CA . SER A 1 194 ? 15.203 -28.094 -3.818 1 98.62 194 SER A CA 1
ATOM 1595 C C . SER A 1 194 ? 15.242 -29.141 -4.926 1 98.62 194 SER A C 1
ATOM 1597 O O . SER A 1 194 ? 14.484 -30.109 -4.902 1 98.62 194 SER A O 1
ATOM 1599 N N . VAL A 1 195 ? 16.141 -28.922 -5.887 1 98.62 195 VAL A N 1
ATOM 1600 C CA . VAL A 1 195 ? 16.297 -29.891 -6.965 1 98.62 195 VAL A CA 1
ATOM 1601 C C . VAL A 1 195 ? 16.703 -31.25 -6.391 1 98.62 195 VAL A C 1
ATOM 1603 O O . VAL A 1 195 ? 16.188 -32.281 -6.82 1 98.62 195 VAL A O 1
ATOM 1606 N N . GLY A 1 196 ? 17.578 -31.25 -5.414 1 98.25 196 GLY A N 1
ATOM 1607 C CA . GLY A 1 196 ? 17.953 -32.5 -4.754 1 98.25 196 GLY A CA 1
ATOM 1608 C C . GLY A 1 196 ? 16.766 -33.219 -4.125 1 98.25 196 GLY A C 1
ATOM 1609 O O . GLY A 1 196 ? 16.625 -34.406 -4.27 1 98.25 196 GLY A O 1
ATOM 1610 N N . ARG A 1 197 ? 15.922 -32.469 -3.441 1 98.38 197 ARG A N 1
ATOM 1611 C CA . ARG A 1 197 ? 14.742 -33.031 -2.799 1 98.38 197 ARG A CA 1
ATOM 1612 C C . ARG A 1 197 ? 13.781 -33.594 -3.834 1 98.38 197 ARG A C 1
ATOM 1614 O O . AR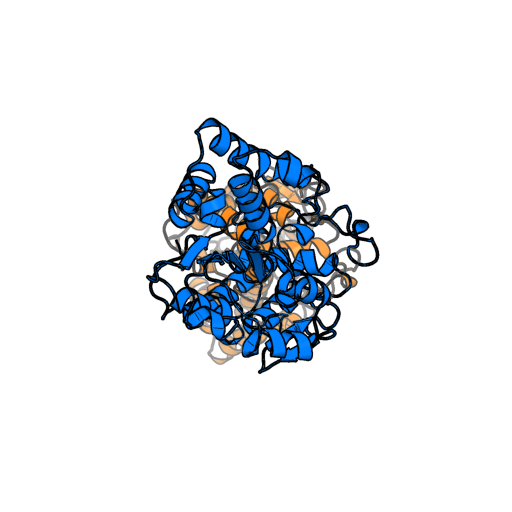G A 1 197 ? 13.18 -34.656 -3.623 1 98.38 197 ARG A O 1
ATOM 1621 N N . ILE A 1 198 ? 13.641 -32.875 -4.895 1 98.69 198 ILE A N 1
ATOM 1622 C CA . ILE A 1 198 ? 12.766 -33.312 -5.969 1 98.69 198 ILE A CA 1
ATOM 1623 C C . ILE A 1 198 ? 13.297 -34.625 -6.57 1 98.69 198 ILE A C 1
ATOM 1625 O O . ILE A 1 198 ? 12.539 -35.562 -6.812 1 98.69 198 ILE A O 1
ATOM 1629 N N . CYS A 1 199 ? 14.594 -34.688 -6.781 1 98.5 199 CYS A N 1
ATOM 1630 C CA . CYS A 1 199 ? 15.227 -35.906 -7.32 1 98.5 199 CYS A CA 1
ATOM 1631 C C . CYS A 1 199 ? 14.992 -37.094 -6.402 1 98.5 199 CYS A C 1
ATOM 1633 O O . CYS A 1 199 ? 14.648 -38.188 -6.863 1 98.5 199 CYS A O 1
ATOM 1635 N N . ARG A 1 200 ? 15.18 -36.844 -5.125 1 97.94 200 ARG A N 1
ATOM 1636 C CA . ARG A 1 200 ? 14.938 -37.938 -4.164 1 97.94 200 ARG A CA 1
ATOM 1637 C C . ARG A 1 200 ? 13.5 -38.406 -4.246 1 97.94 200 ARG A C 1
ATOM 1639 O O . ARG A 1 200 ? 13.242 -39.625 -4.238 1 97.94 200 ARG A O 1
ATOM 1646 N N . PHE A 1 201 ? 12.602 -37.531 -4.344 1 98.38 201 PHE A N 1
ATOM 1647 C CA . PHE A 1 201 ? 11.188 -37.875 -4.445 1 98.38 201 PHE A CA 1
ATOM 1648 C C . PHE A 1 201 ? 10.914 -38.688 -5.703 1 98.38 201 PHE A C 1
ATOM 1650 O O . PHE A 1 201 ? 10.133 -39.656 -5.676 1 98.38 201 PHE A O 1
ATOM 1657 N N . LEU A 1 202 ? 11.562 -38.281 -6.82 1 97.81 202 LEU A N 1
ATOM 1658 C CA . LEU A 1 202 ? 11.32 -38.906 -8.117 1 97.81 202 LEU A CA 1
ATOM 1659 C C . LEU A 1 202 ? 12.125 -40.188 -8.273 1 97.81 202 LEU A C 1
ATOM 1661 O O . LEU A 1 202 ? 11.945 -40.938 -9.234 1 97.81 202 LEU A O 1
ATOM 1665 N N . GLY A 1 203 ? 13.055 -40.438 -7.379 1 96.25 203 GLY A N 1
ATOM 1666 C CA . GLY A 1 203 ? 13.953 -41.562 -7.504 1 96.25 203 GLY A CA 1
ATOM 1667 C C . GLY A 1 203 ? 14.992 -41.406 -8.594 1 96.25 203 GLY A C 1
ATOM 1668 O O . GLY A 1 203 ? 15.297 -42.344 -9.32 1 96.25 203 GLY A O 1
ATOM 1669 N N . LYS A 1 204 ? 15.359 -40.188 -8.742 1 95.5 204 LYS A N 1
ATOM 1670 C CA . LYS A 1 204 ? 16.391 -39.844 -9.742 1 95.5 204 LYS A CA 1
ATOM 1671 C C . LYS A 1 204 ? 17.719 -39.531 -9.07 1 95.5 204 LYS A C 1
ATOM 1673 O O . LYS A 1 204 ? 17.75 -39 -7.965 1 95.5 204 LYS A O 1
ATOM 1678 N N . ASP A 1 205 ? 18.703 -39.969 -9.773 1 94.44 205 ASP A N 1
ATOM 1679 C CA . ASP A 1 205 ? 20.062 -39.656 -9.305 1 94.44 205 ASP A CA 1
ATOM 1680 C C . ASP A 1 205 ? 20.797 -38.781 -10.312 1 94.44 205 ASP A C 1
ATOM 1682 O O . ASP A 1 205 ? 21.016 -39.188 -11.461 1 94.44 205 ASP A O 1
ATOM 1686 N N . LEU A 1 206 ? 21.109 -37.625 -9.883 1 97.19 206 LEU A N 1
ATOM 1687 C CA . LEU A 1 206 ? 21.875 -36.719 -10.711 1 97.19 206 LEU A CA 1
ATOM 1688 C C . LEU A 1 206 ? 23.297 -36.562 -10.195 1 97.19 206 LEU A C 1
ATOM 1690 O O . LEU A 1 206 ? 23.531 -36.5 -8.984 1 97.19 206 LEU A O 1
ATOM 1694 N N . SER A 1 207 ? 24.203 -36.594 -11.148 1 97.69 207 SER A N 1
ATOM 1695 C CA . SER A 1 207 ? 25.562 -36.219 -10.766 1 97.69 207 SER A CA 1
ATOM 1696 C C . SER A 1 207 ? 25.609 -34.75 -10.32 1 97.69 207 SER A C 1
ATOM 1698 O O . SER A 1 207 ? 24.688 -33.969 -10.594 1 97.69 207 SER A O 1
ATOM 1700 N N . ASP A 1 208 ? 26.672 -34.469 -9.68 1 97.5 208 ASP A N 1
ATOM 1701 C CA . ASP A 1 208 ? 26.859 -33.062 -9.25 1 97.5 208 ASP A CA 1
ATOM 1702 C C . ASP A 1 208 ? 26.859 -32.125 -10.445 1 97.5 208 ASP A C 1
ATOM 1704 O O . ASP A 1 208 ? 26.297 -31.031 -10.375 1 97.5 208 ASP A O 1
ATOM 1708 N N . ALA A 1 209 ? 27.438 -32.562 -11.43 1 98 209 ALA A N 1
ATOM 1709 C CA . ALA A 1 209 ? 27.5 -31.75 -12.633 1 98 209 ALA A CA 1
ATOM 1710 C C . ALA A 1 209 ? 26.109 -31.562 -13.242 1 98 209 ALA A C 1
ATOM 1712 O O . ALA A 1 209 ? 25.766 -30.484 -13.719 1 98 209 ALA A O 1
ATOM 1713 N N . ALA A 1 210 ? 25.359 -32.625 -13.289 1 98.19 210 ALA A N 1
ATOM 1714 C CA . ALA A 1 210 ? 24 -32.562 -13.82 1 98.19 210 ALA A CA 1
ATOM 1715 C C . ALA A 1 210 ? 23.125 -31.672 -12.969 1 98.19 210 ALA A C 1
ATOM 1717 O O . ALA A 1 210 ? 22.328 -30.875 -13.5 1 98.19 210 ALA A O 1
ATOM 1718 N N . LEU A 1 211 ? 23.281 -31.812 -11.695 1 98.25 211 LEU A N 1
ATOM 1719 C CA . LEU A 1 211 ? 22.531 -30.969 -10.773 1 98.25 211 LEU A CA 1
ATOM 1720 C C . LEU A 1 211 ? 22.875 -29.484 -10.984 1 98.25 211 LEU A C 1
ATOM 1722 O O . LEU A 1 211 ? 21.984 -28.641 -11 1 98.25 211 LEU A O 1
ATOM 1726 N N . ALA A 1 212 ? 24.109 -29.219 -11.117 1 98.38 212 ALA A N 1
ATOM 1727 C CA . ALA A 1 212 ? 24.547 -27.859 -11.367 1 98.38 212 ALA A CA 1
ATOM 1728 C C . ALA A 1 212 ? 23.953 -27.312 -12.664 1 98.38 212 ALA A C 1
ATOM 1730 O O . ALA A 1 212 ? 23.594 -26.141 -12.75 1 98.38 212 ALA A O 1
ATOM 1731 N N . SER A 1 213 ? 23.922 -28.188 -13.641 1 98.62 213 SER A N 1
ATOM 1732 C CA . SER A 1 213 ? 23.344 -27.797 -14.914 1 98.62 213 SER A CA 1
ATOM 1733 C C . SER A 1 213 ? 21.859 -27.484 -14.773 1 98.62 213 SER A C 1
ATOM 1735 O O . SER A 1 213 ? 21.359 -26.516 -15.367 1 98.62 213 SER A O 1
ATOM 1737 N N . VAL A 1 214 ? 21.156 -28.281 -14.031 1 98.75 214 VAL A N 1
ATOM 1738 C CA . VAL A 1 214 ? 19.734 -28.016 -13.797 1 98.75 214 VAL A CA 1
ATOM 1739 C C . VAL A 1 214 ? 19.562 -26.641 -13.156 1 98.75 214 VAL A C 1
ATOM 1741 O O . VAL A 1 214 ? 18.75 -25.828 -13.625 1 98.75 214 VAL A O 1
ATOM 1744 N N . VAL A 1 215 ? 20.359 -26.344 -12.117 1 98.62 215 VAL A N 1
ATOM 1745 C CA . VAL A 1 215 ? 20.266 -25.094 -11.383 1 98.62 215 VAL A CA 1
ATOM 1746 C C . VAL A 1 215 ? 20.562 -23.922 -12.312 1 98.62 215 VAL A C 1
ATOM 1748 O O . VAL A 1 215 ? 19.844 -22.922 -12.312 1 98.62 215 VAL A O 1
ATOM 1751 N N . GLN A 1 216 ? 21.516 -24.078 -13.102 1 98.56 216 GLN A N 1
ATOM 1752 C CA . GLN A 1 216 ? 21.922 -23.016 -14.016 1 98.56 216 GLN A CA 1
ATOM 1753 C C . GLN A 1 216 ? 20.844 -22.75 -15.062 1 98.56 216 GLN A C 1
ATOM 1755 O O . GLN A 1 216 ? 20.469 -21.609 -15.305 1 98.56 216 GLN A O 1
ATOM 1760 N N . ASN A 1 217 ? 20.344 -23.781 -15.656 1 98.44 217 ASN A N 1
ATOM 1761 C CA . ASN A 1 217 ? 19.438 -23.641 -16.797 1 98.44 217 ASN A CA 1
ATOM 1762 C C . ASN A 1 217 ? 18 -23.375 -16.344 1 98.44 217 ASN A C 1
ATOM 1764 O O . ASN A 1 217 ? 17.172 -22.953 -17.141 1 98.44 217 ASN A O 1
ATOM 1768 N N . ALA A 1 218 ? 17.734 -23.578 -15.086 1 98.44 218 ALA A N 1
ATOM 1769 C CA . ALA A 1 218 ? 16.406 -23.281 -14.547 1 98.44 218 ALA A CA 1
ATOM 1770 C C . ALA A 1 218 ? 16.391 -21.922 -13.875 1 98.44 218 ALA A C 1
ATOM 1772 O O . ALA A 1 218 ? 15.367 -21.516 -13.312 1 98.44 218 ALA A O 1
ATOM 1773 N N . SER A 1 219 ? 17.469 -21.219 -13.953 1 97.56 219 SER A N 1
ATOM 1774 C CA . SER A 1 219 ? 17.5 -19.875 -13.383 1 97.56 219 SER A CA 1
ATOM 1775 C C . SER A 1 219 ? 16.562 -18.938 -14.141 1 97.56 219 SER A C 1
ATOM 1777 O O . SER A 1 219 ? 16.234 -19.188 -15.305 1 97.56 219 SER A O 1
ATOM 1779 N N . PHE A 1 220 ? 16.156 -17.906 -13.438 1 96.44 220 PHE A N 1
ATOM 1780 C CA . PHE A 1 220 ? 15.234 -16.953 -14.031 1 96.44 220 PHE A CA 1
ATOM 1781 C C . PHE A 1 220 ? 15.812 -16.375 -15.312 1 96.44 220 PHE A C 1
ATOM 1783 O O . PHE A 1 220 ? 15.125 -16.312 -16.344 1 96.44 220 PHE A O 1
ATOM 1790 N N . GLN A 1 221 ? 17.016 -15.953 -15.266 1 96.56 221 GLN A N 1
ATOM 1791 C CA . GLN A 1 221 ? 17.656 -15.344 -16.422 1 96.56 221 GLN A CA 1
ATOM 1792 C C . GLN A 1 221 ? 17.781 -16.328 -17.578 1 96.56 221 GLN A C 1
ATOM 1794 O O . GLN A 1 221 ? 17.531 -15.984 -18.734 1 96.56 221 GLN A O 1
ATOM 1799 N N . ALA A 1 222 ? 18.188 -17.531 -17.266 1 97.88 222 ALA A N 1
ATOM 1800 C CA . ALA A 1 222 ? 18.312 -18.531 -18.312 1 97.88 222 ALA A CA 1
ATOM 1801 C C . ALA A 1 222 ? 16.969 -18.781 -19 1 97.88 222 ALA A C 1
ATOM 1803 O O . ALA A 1 222 ? 16.906 -18.906 -20.219 1 97.88 222 ALA A O 1
ATOM 1804 N N . MET A 1 223 ? 15.945 -18.859 -18.219 1 97.69 223 MET A N 1
ATOM 1805 C CA . MET A 1 223 ? 14.625 -19.094 -18.797 1 97.69 223 MET A CA 1
ATOM 1806 C C . MET A 1 223 ? 14.148 -17.891 -19.594 1 97.69 223 MET A C 1
ATOM 1808 O O . MET A 1 223 ? 13.531 -18.047 -20.641 1 97.69 223 MET A O 1
ATOM 1812 N N . ARG A 1 224 ? 14.359 -16.719 -19.047 1 96.31 224 ARG A N 1
ATOM 1813 C CA . ARG A 1 224 ? 13.984 -15.5 -19.75 1 96.31 224 ARG A CA 1
ATOM 1814 C C . ARG A 1 224 ? 14.641 -15.438 -21.125 1 96.31 224 ARG A C 1
ATOM 1816 O O . ARG A 1 224 ? 14.039 -14.953 -22.094 1 96.31 224 ARG A O 1
ATOM 1823 N N . ASP A 1 225 ? 15.844 -15.977 -21.234 1 96.81 225 ASP A N 1
ATOM 1824 C CA . ASP A 1 225 ? 16.625 -15.906 -22.469 1 96.81 225 ASP A CA 1
ATOM 1825 C C . ASP A 1 225 ? 16.297 -17.078 -23.391 1 96.81 225 ASP A C 1
ATOM 1827 O O . ASP A 1 225 ? 16.75 -17.125 -24.531 1 96.81 225 ASP A O 1
ATOM 1831 N N . ASN A 1 226 ? 15.57 -18.062 -22.906 1 97.69 226 ASN A N 1
ATOM 1832 C CA . ASN A 1 226 ? 15.227 -19.266 -23.672 1 97.69 226 ASN A CA 1
ATOM 1833 C C . ASN A 1 226 ? 13.844 -19.125 -24.312 1 97.69 226 ASN A C 1
ATOM 1835 O O . ASN A 1 226 ? 12.828 -19.25 -23.641 1 97.69 226 ASN A O 1
ATOM 1839 N N . PRO A 1 227 ? 13.734 -19 -25.594 1 97.06 227 PRO A N 1
ATOM 1840 C CA . PRO A 1 227 ? 12.438 -18.844 -26.266 1 97.06 227 PRO A CA 1
ATOM 1841 C C . PRO A 1 227 ? 11.523 -20.062 -26.062 1 97.06 227 PRO A C 1
ATOM 1843 O O . PRO A 1 227 ? 10.305 -19.938 -26.203 1 97.06 227 PRO A O 1
ATOM 1846 N N . MET A 1 228 ? 12.094 -21.188 -25.703 1 97.81 228 MET A N 1
ATOM 1847 C CA . MET A 1 228 ? 11.297 -22.391 -25.484 1 97.81 228 MET A CA 1
ATOM 1848 C C . MET A 1 228 ? 10.648 -22.359 -24.109 1 97.81 228 MET A C 1
ATOM 1850 O O . MET A 1 228 ? 9.797 -23.203 -23.797 1 97.81 228 MET A O 1
ATOM 1854 N N . ALA A 1 229 ? 11.07 -21.312 -23.344 1 96.5 229 ALA A N 1
ATOM 1855 C CA . ALA A 1 229 ? 10.586 -21.328 -21.969 1 96.5 229 ALA A CA 1
ATOM 1856 C C . ALA A 1 229 ? 9.891 -20 -21.625 1 96.5 229 ALA A C 1
ATOM 1858 O O . ALA A 1 229 ? 9.125 -19.938 -20.656 1 96.5 229 ALA A O 1
ATOM 1859 N N . ASN A 1 230 ? 10.109 -18.953 -22.438 1 95.69 230 ASN A N 1
ATOM 1860 C CA . ASN A 1 230 ? 9.711 -17.625 -22 1 95.69 230 ASN A CA 1
ATOM 1861 C C . ASN A 1 230 ? 8.461 -17.141 -22.734 1 95.69 230 ASN A C 1
ATOM 1863 O O . ASN A 1 230 ? 8.125 -15.961 -22.688 1 95.69 230 ASN A O 1
ATOM 1867 N N . PHE A 1 231 ? 7.84 -17.922 -23.562 1 93.88 231 PHE A N 1
ATOM 1868 C CA . PHE A 1 231 ? 6.559 -17.703 -24.219 1 93.88 231 PHE A CA 1
ATOM 1869 C C . PHE A 1 231 ? 6.688 -16.656 -25.312 1 93.88 231 PHE A C 1
ATOM 1871 O O . PHE A 1 231 ? 5.68 -16.188 -25.844 1 93.88 231 PHE A O 1
ATOM 1878 N N . SER A 1 232 ? 7.883 -16.359 -25.688 1 93.56 232 SER A N 1
ATOM 1879 C CA . SER A 1 232 ? 8.086 -15.383 -26.75 1 93.56 232 SER A CA 1
ATOM 1880 C C . SER A 1 232 ? 7.621 -15.93 -28.094 1 93.56 232 SER A C 1
ATOM 1882 O O . SER A 1 232 ? 7.387 -15.164 -29.047 1 93.56 232 SER A O 1
ATOM 1884 N N . LEU A 1 233 ? 7.43 -17.297 -28.125 1 93.75 233 LEU A N 1
ATOM 1885 C CA . LEU A 1 233 ? 7.02 -17.922 -29.375 1 93.75 233 LEU A CA 1
ATOM 1886 C C . LEU A 1 233 ? 5.5 -17.953 -29.484 1 93.75 233 LEU A C 1
ATOM 1888 O O . LEU A 1 233 ? 4.961 -18.344 -30.531 1 93.75 233 LEU A O 1
ATOM 1892 N N . MET A 1 234 ? 4.824 -17.547 -28.453 1 91.5 234 MET A N 1
ATOM 1893 C CA . MET A 1 234 ? 3.365 -17.5 -28.5 1 91.5 234 MET A CA 1
ATOM 1894 C C . MET A 1 234 ? 2.891 -16.422 -29.469 1 91.5 234 MET A C 1
ATOM 1896 O O . MET A 1 234 ? 3.439 -15.312 -29.5 1 91.5 234 MET A O 1
ATOM 1900 N N . PRO A 1 235 ? 1.854 -16.75 -30.203 1 91.44 235 PRO A N 1
ATOM 1901 C CA . PRO A 1 235 ? 1.328 -15.734 -31.109 1 91.44 235 PRO A CA 1
ATOM 1902 C C . PRO A 1 235 ? 0.895 -14.461 -30.391 1 91.44 235 PRO A C 1
ATOM 1904 O O . PRO A 1 235 ? 0.368 -14.523 -29.281 1 91.44 235 PRO A O 1
ATOM 1907 N N . ASP A 1 236 ? 0.986 -13.367 -31.141 1 91.25 236 ASP A N 1
ATOM 1908 C CA . ASP A 1 236 ? 0.717 -12.062 -30.547 1 91.25 236 ASP A CA 1
ATOM 1909 C C . ASP A 1 236 ? -0.765 -11.906 -30.219 1 91.25 236 ASP A C 1
ATOM 1911 O O . ASP A 1 236 ? -1.13 -11.125 -29.344 1 91.25 236 ASP A O 1
ATOM 1915 N N . ASN A 1 237 ? -1.564 -12.664 -30.953 1 90.38 237 ASN A N 1
ATOM 1916 C CA . ASN A 1 237 ? -2.996 -12.57 -30.703 1 90.38 237 ASN A CA 1
ATOM 1917 C C . ASN A 1 237 ? -3.389 -13.297 -29.422 1 90.38 237 ASN A C 1
ATOM 1919 O O . ASN A 1 237 ? -4.5 -13.133 -28.922 1 90.38 237 ASN A O 1
ATOM 1923 N N . ILE A 1 238 ? -2.467 -14.055 -28.938 1 88.94 238 ILE A N 1
ATOM 1924 C CA . ILE A 1 238 ? -2.693 -14.781 -27.688 1 88.94 238 ILE A CA 1
ATOM 1925 C C . ILE A 1 238 ? -1.979 -14.062 -26.547 1 88.94 238 ILE A C 1
ATOM 1927 O O . ILE A 1 238 ? -2.586 -13.781 -25.5 1 88.94 238 ILE A O 1
ATOM 1931 N N . LEU A 1 239 ? -0.779 -13.758 -26.797 1 92 239 LEU A N 1
ATOM 1932 C CA . LEU A 1 239 ? 0.049 -13.031 -25.844 1 92 239 LEU A CA 1
ATOM 1933 C C . LEU A 1 239 ? 0.519 -11.703 -26.422 1 92 239 LEU A C 1
ATOM 1935 O O . LEU A 1 239 ? 1.309 -11.688 -27.375 1 92 239 LEU A O 1
ATOM 1939 N N . ASP A 1 240 ? -0.012 -10.672 -25.875 1 92.88 240 ASP A N 1
ATOM 1940 C CA . ASP A 1 240 ? 0.352 -9.344 -26.344 1 92.88 240 ASP A CA 1
ATOM 1941 C C . ASP A 1 240 ? 1.692 -8.898 -25.766 1 92.88 240 ASP A C 1
ATOM 1943 O O . ASP A 1 240 ? 1.739 -8.289 -24.703 1 92.88 240 ASP A O 1
ATOM 1947 N N . LYS A 1 241 ? 2.752 -9.016 -26.484 1 92.62 241 LYS A N 1
ATOM 1948 C CA . LYS A 1 241 ? 4.117 -8.781 -26.016 1 92.62 241 LYS A CA 1
ATOM 1949 C C . LYS A 1 241 ? 4.406 -7.285 -25.906 1 92.62 241 LYS A C 1
ATOM 1951 O O . LYS A 1 241 ? 5.391 -6.883 -25.281 1 92.62 241 LYS A O 1
ATOM 1956 N N . SER A 1 242 ? 3.533 -6.457 -26.438 1 92 242 SER A N 1
ATOM 1957 C CA . SER A 1 242 ? 3.705 -5.016 -26.297 1 92 242 SER A CA 1
ATOM 1958 C C . SER A 1 242 ? 3.346 -4.543 -24.891 1 92 242 SER A C 1
ATOM 1960 O O . SER A 1 242 ? 3.746 -3.457 -24.469 1 92 242 SER A O 1
ATOM 1962 N N . LYS A 1 243 ? 2.686 -5.367 -24.172 1 90.69 243 LYS A N 1
ATOM 1963 C CA . LYS A 1 243 ? 2.201 -4.984 -22.844 1 90.69 243 LYS A CA 1
ATOM 1964 C C . LYS A 1 243 ? 3.096 -5.559 -21.75 1 90.69 243 LYS A C 1
ATOM 1966 O O . LYS A 1 243 ? 2.887 -5.281 -20.562 1 90.69 243 LYS A O 1
ATOM 1971 N N . GLY A 1 244 ? 4.043 -6.434 -22.188 1 90.88 244 GLY A N 1
ATOM 1972 C CA . GLY A 1 244 ? 4.953 -7.008 -21.219 1 90.88 244 GLY A CA 1
ATOM 1973 C C . GLY A 1 244 ? 5.441 -8.391 -21.594 1 90.88 244 GLY A C 1
ATOM 1974 O O . GLY A 1 244 ? 5.223 -8.852 -22.719 1 90.88 244 GLY A O 1
ATOM 1975 N N . SER A 1 245 ? 6.184 -8.961 -20.609 1 91.62 245 SER A N 1
ATOM 1976 C CA . SER A 1 245 ? 6.711 -10.305 -20.812 1 91.62 245 SER A CA 1
ATOM 1977 C C . SER A 1 245 ? 6.105 -11.289 -19.812 1 91.62 245 SER A C 1
ATOM 1979 O O . SER A 1 245 ? 5.645 -10.891 -18.75 1 91.62 245 SER A O 1
ATOM 1981 N N . PHE A 1 246 ? 6.051 -12.523 -20.281 1 92.06 246 PHE A N 1
ATOM 1982 C CA . PHE A 1 246 ? 5.531 -13.586 -19.422 1 92.06 246 PHE A CA 1
ATOM 1983 C C . PHE A 1 246 ? 6.359 -13.711 -18.156 1 92.06 246 PHE A C 1
ATOM 1985 O O . PHE A 1 246 ? 5.812 -13.758 -17.047 1 92.06 246 PHE A O 1
ATOM 1992 N N . LEU A 1 247 ? 7.652 -13.797 -18.266 1 94.19 247 LEU A N 1
ATOM 1993 C CA . LEU A 1 247 ? 8.555 -13.773 -17.125 1 94.19 247 LEU A CA 1
ATOM 1994 C C . LEU A 1 247 ? 8.914 -12.336 -16.75 1 94.19 247 LEU A C 1
ATOM 1996 O O . LEU A 1 247 ? 9.82 -11.75 -17.359 1 94.19 247 LEU A O 1
ATOM 2000 N N . ARG A 1 248 ? 8.367 -11.758 -15.812 1 91.88 248 ARG A N 1
ATOM 2001 C CA . ARG A 1 248 ? 8.484 -10.336 -15.5 1 91.88 248 ARG A CA 1
ATOM 2002 C C . ARG A 1 248 ? 9.609 -10.078 -14.508 1 91.88 248 ARG A C 1
ATOM 2004 O O . ARG A 1 248 ? 10.719 -9.719 -14.906 1 91.88 248 ARG A O 1
ATOM 2011 N N . LYS A 1 249 ? 9.438 -10.57 -13.195 1 89.5 249 LYS A N 1
ATOM 2012 C CA . LYS A 1 249 ? 10.453 -10.328 -12.18 1 89.5 249 LYS A CA 1
ATOM 2013 C C . LYS A 1 249 ? 10.859 -11.633 -11.492 1 89.5 249 LYS A C 1
ATOM 2015 O O . LYS A 1 249 ? 12.031 -11.844 -11.195 1 89.5 249 LYS A O 1
ATOM 2020 N N . GLY A 1 250 ? 9.875 -12.477 -11.258 1 90.62 250 GLY A N 1
ATOM 2021 C CA . GLY A 1 250 ? 10.117 -13.758 -10.617 1 90.62 250 GLY A CA 1
ATOM 2022 C C . GLY A 1 250 ? 10.617 -13.617 -9.188 1 90.62 250 GLY A C 1
ATOM 2023 O O . GLY A 1 250 ? 11.289 -14.516 -8.672 1 90.62 250 GLY A O 1
ATOM 2024 N N . VAL A 1 251 ? 10.352 -12.484 -8.555 1 93.75 251 VAL A N 1
ATOM 2025 C CA . VAL A 1 251 ? 10.93 -12.234 -7.238 1 93.75 251 VAL A CA 1
ATOM 2026 C C . VAL A 1 251 ? 9.875 -12.492 -6.16 1 93.75 251 VAL A C 1
ATOM 2028 O O . VAL A 1 251 ? 8.68 -12.32 -6.395 1 93.75 251 VAL A O 1
ATOM 2031 N N . VAL A 1 252 ? 10.359 -12.969 -5 1 97.25 252 VAL A N 1
ATOM 2032 C CA . VAL A 1 252 ? 9.516 -13.203 -3.828 1 97.25 252 VAL A CA 1
ATOM 2033 C C . VAL A 1 252 ? 9.32 -11.898 -3.064 1 97.25 252 VAL A C 1
ATOM 2035 O O . VAL A 1 252 ? 10.266 -11.148 -2.85 1 97.25 252 VAL A O 1
ATOM 2038 N N . GLY A 1 253 ? 8.125 -11.602 -2.703 1 97.31 253 GLY A N 1
ATOM 2039 C CA . GLY A 1 253 ? 7.863 -10.461 -1.838 1 97.31 253 GLY A CA 1
ATOM 2040 C C . GLY A 1 253 ? 7.527 -9.195 -2.604 1 97.31 253 GLY A C 1
ATOM 2041 O O . GLY A 1 253 ? 7.27 -8.156 -2.002 1 97.31 253 GLY A O 1
ATOM 2042 N N . ASP A 1 254 ? 7.449 -9.25 -3.93 1 97.06 254 ASP A N 1
ATOM 2043 C CA . ASP A 1 254 ? 7.219 -8.062 -4.738 1 97.06 254 ASP A CA 1
ATOM 2044 C C . ASP A 1 254 ? 5.816 -7.5 -4.504 1 97.06 254 ASP A C 1
ATOM 2046 O O . ASP A 1 254 ? 5.527 -6.363 -4.883 1 97.06 254 ASP A O 1
ATOM 2050 N N . TRP A 1 255 ? 4.926 -8.289 -3.924 1 98.31 255 TRP A N 1
ATOM 2051 C CA . TRP A 1 255 ? 3.57 -7.824 -3.639 1 98.31 255 TRP A CA 1
ATOM 2052 C C . TRP A 1 255 ? 3.592 -6.594 -2.74 1 98.31 255 TRP A C 1
ATOM 2054 O O . TRP A 1 255 ? 2.707 -5.738 -2.828 1 98.31 255 TRP A O 1
ATOM 2064 N N . LYS A 1 256 ? 4.594 -6.387 -1.932 1 98.12 256 LYS A N 1
ATOM 2065 C CA . LYS A 1 256 ? 4.699 -5.254 -1.017 1 98.12 256 LYS A CA 1
ATOM 2066 C C . LYS A 1 256 ? 4.762 -3.934 -1.779 1 98.12 256 LYS A C 1
ATOM 2068 O O . LYS A 1 256 ? 4.363 -2.891 -1.26 1 98.12 256 LYS A O 1
ATOM 2073 N N . ASN A 1 257 ? 5.223 -3.957 -3.008 1 97.62 257 ASN A N 1
ATOM 2074 C CA . ASN A 1 257 ? 5.355 -2.76 -3.83 1 97.62 257 ASN A CA 1
ATOM 2075 C C . ASN A 1 257 ? 4.062 -2.449 -4.582 1 97.62 257 ASN A C 1
ATOM 2077 O O . ASN A 1 257 ? 3.975 -1.437 -5.277 1 97.62 257 ASN A O 1
ATOM 2081 N N . HIS A 1 258 ? 3.07 -3.318 -4.438 1 98 258 HIS A N 1
ATOM 2082 C CA . HIS A 1 258 ? 1.851 -3.166 -5.219 1 98 258 HIS A CA 1
ATOM 2083 C C . HIS A 1 258 ? 0.629 -3.025 -4.316 1 98 258 HIS A C 1
ATOM 2085 O O . HIS A 1 258 ? -0.233 -2.178 -4.559 1 98 258 HIS A O 1
ATOM 2091 N N . PHE A 1 259 ? 0.572 -3.828 -3.209 1 98.62 259 PHE A N 1
ATOM 2092 C CA . PHE A 1 259 ? -0.55 -3.77 -2.277 1 98.62 259 PHE A CA 1
ATOM 2093 C C . PHE A 1 259 ? -0.484 -2.508 -1.428 1 98.62 259 PHE A C 1
ATOM 2095 O O . PHE A 1 259 ? 0.564 -2.186 -0.864 1 98.62 259 PHE A O 1
ATOM 2102 N N . THR A 1 260 ? -1.559 -1.812 -1.411 1 98.5 260 THR A N 1
ATOM 2103 C CA . THR A 1 260 ? -1.669 -0.837 -0.33 1 98.5 260 THR A CA 1
ATOM 2104 C C . THR A 1 260 ? -1.744 -1.538 1.023 1 98.5 260 THR A C 1
ATOM 2106 O O . THR A 1 260 ? -1.99 -2.744 1.092 1 98.5 260 THR A O 1
ATOM 2109 N N . VAL A 1 261 ? -1.535 -0.792 2.057 1 98.31 261 VAL A N 1
ATOM 2110 C CA . VAL A 1 261 ? -1.636 -1.362 3.396 1 98.31 261 VAL A CA 1
ATOM 2111 C C . VAL A 1 261 ? -3.049 -1.893 3.627 1 98.31 261 VAL A C 1
ATOM 2113 O O . VAL A 1 261 ? -3.227 -2.994 4.156 1 98.31 261 VAL A O 1
ATOM 2116 N N . ALA A 1 262 ? -4.02 -1.128 3.189 1 98.25 262 ALA A N 1
ATOM 2117 C CA . ALA A 1 262 ? -5.406 -1.544 3.363 1 98.25 262 ALA A CA 1
ATOM 2118 C C . ALA A 1 262 ? -5.684 -2.854 2.629 1 98.25 262 ALA A C 1
ATOM 2120 O O . ALA A 1 262 ? -6.352 -3.74 3.162 1 98.25 262 ALA A O 1
ATOM 2121 N N . GLN A 1 263 ? -5.184 -2.986 1.422 1 98.5 263 GLN A N 1
ATOM 2122 C CA . GLN A 1 263 ? -5.348 -4.207 0.642 1 98.5 263 GLN A CA 1
ATOM 2123 C C . GLN A 1 263 ? -4.68 -5.395 1.33 1 98.5 263 GLN A C 1
ATOM 2125 O O . GLN A 1 263 ? -5.254 -6.484 1.39 1 98.5 263 GLN A O 1
ATOM 2130 N N . SER A 1 264 ? -3.465 -5.195 1.759 1 98.5 264 SER A N 1
ATOM 2131 C CA . SER A 1 264 ? -2.738 -6.254 2.457 1 98.5 264 SER A CA 1
ATOM 2132 C C . SER A 1 264 ? -3.49 -6.711 3.703 1 98.5 264 SER A C 1
ATOM 2134 O O . SER A 1 264 ? -3.576 -7.91 3.977 1 98.5 264 SER A O 1
ATOM 2136 N N . GLU A 1 265 ? -4.016 -5.723 4.492 1 97.94 265 GLU A N 1
ATOM 2137 C CA . GLU A 1 265 ? -4.766 -6.059 5.703 1 97.94 265 GLU A CA 1
ATOM 2138 C C . GLU A 1 265 ? -6.031 -6.836 5.367 1 97.94 265 GLU A C 1
ATOM 2140 O O . GLU A 1 265 ? -6.375 -7.801 6.055 1 97.94 265 GLU A O 1
ATOM 2145 N N . ARG A 1 266 ? -6.672 -6.395 4.352 1 98 266 ARG A N 1
ATOM 2146 C CA . ARG A 1 266 ? -7.875 -7.09 3.904 1 98 266 ARG A CA 1
ATOM 2147 C C . ARG A 1 266 ? -7.562 -8.531 3.51 1 98 266 ARG A C 1
ATOM 2149 O O . ARG A 1 266 ? -8.258 -9.461 3.936 1 98 266 ARG A O 1
ATOM 2156 N N . PHE A 1 267 ? -6.562 -8.742 2.734 1 98.5 267 PHE A N 1
ATOM 2157 C CA . PHE A 1 267 ? -6.148 -10.078 2.344 1 98.5 267 PHE A CA 1
ATOM 2158 C C . PHE A 1 267 ? -5.77 -10.906 3.566 1 98.5 267 PHE A C 1
ATOM 2160 O O . PHE A 1 267 ? -6.148 -12.07 3.676 1 98.5 267 PHE A O 1
ATOM 2167 N N . GLY A 1 268 ? -5.012 -10.289 4.43 1 97.31 268 GLY A N 1
ATOM 2168 C CA . GLY A 1 268 ? -4.566 -10.977 5.629 1 97.31 268 GLY A CA 1
ATOM 2169 C C . GLY A 1 268 ? -5.711 -11.523 6.465 1 97.31 268 GLY A C 1
ATOM 2170 O O . GLY A 1 268 ? -5.641 -12.641 6.973 1 97.31 268 GLY A O 1
ATOM 2171 N N . ARG A 1 269 ? -6.711 -10.75 6.652 1 97.38 269 ARG A N 1
ATOM 2172 C CA . ARG A 1 269 ? -7.883 -11.188 7.402 1 97.38 269 ARG A CA 1
ATOM 2173 C C . ARG A 1 269 ? -8.531 -12.398 6.75 1 97.38 269 ARG A C 1
ATOM 2175 O O . ARG A 1 269 ? -8.844 -13.383 7.426 1 97.38 269 ARG A O 1
ATOM 2182 N N . ALA A 1 270 ? -8.727 -12.328 5.461 1 97.44 270 ALA A N 1
ATOM 2183 C CA . ALA A 1 270 ? -9.312 -13.445 4.723 1 97.44 270 ALA A CA 1
ATOM 2184 C C . ALA A 1 270 ? -8.422 -14.688 4.809 1 97.44 270 ALA A C 1
ATOM 2186 O O . ALA A 1 270 ? -8.922 -15.797 4.996 1 97.44 270 ALA A O 1
ATOM 2187 N N . TYR A 1 271 ? -7.152 -14.492 4.668 1 97.12 271 TYR A N 1
ATOM 2188 C CA . TYR A 1 271 ? -6.184 -15.578 4.727 1 97.12 271 TYR A CA 1
ATOM 2189 C C . TYR A 1 271 ? -6.238 -16.297 6.074 1 97.12 271 TYR A C 1
ATOM 2191 O O . TYR A 1 271 ? -6.297 -17.516 6.129 1 97.12 271 TYR A O 1
ATOM 2199 N N . ARG A 1 272 ? -6.246 -15.547 7.125 1 95 272 ARG A N 1
ATOM 2200 C CA . ARG A 1 272 ? -6.309 -16.125 8.469 1 95 272 ARG A CA 1
ATOM 2201 C C . ARG A 1 272 ? -7.609 -16.891 8.672 1 95 272 ARG A C 1
ATOM 2203 O O . ARG A 1 272 ? -7.605 -18 9.227 1 95 272 ARG A O 1
ATOM 2210 N N . GLU A 1 273 ? -8.633 -16.328 8.273 1 95.56 273 GLU A N 1
ATOM 2211 C CA . GLU A 1 273 ? -9.945 -16.953 8.438 1 95.56 273 GLU A CA 1
ATOM 2212 C C . GLU A 1 273 ? -10.016 -18.281 7.688 1 95.56 273 GLU A C 1
ATOM 2214 O O . GLU A 1 273 ? -10.562 -19.266 8.195 1 95.56 273 GLU A O 1
ATOM 2219 N N . ARG A 1 274 ? -9.453 -18.312 6.527 1 95.12 274 ARG A N 1
ATOM 2220 C CA . ARG A 1 274 ? -9.672 -19.453 5.645 1 95.12 274 ARG A CA 1
ATOM 2221 C C . ARG A 1 274 ? -8.586 -20.516 5.832 1 95.12 274 ARG A C 1
ATOM 2223 O O . ARG A 1 274 ? -8.805 -21.688 5.574 1 95.12 274 ARG A O 1
ATOM 2230 N N . MET A 1 275 ? -7.41 -20.078 6.266 1 94.62 275 MET A N 1
ATOM 2231 C CA . MET A 1 275 ? -6.285 -21.016 6.297 1 94.62 275 MET A CA 1
ATOM 2232 C C . MET A 1 275 ? -5.965 -21.422 7.73 1 94.62 275 MET A C 1
ATOM 2234 O O . MET A 1 275 ? -5.074 -22.25 7.953 1 94.62 275 MET A O 1
ATOM 2238 N N . GLN A 1 276 ? -6.656 -20.906 8.734 1 88.94 276 GLN A N 1
ATOM 2239 C CA . GLN A 1 276 ? -6.34 -21.141 10.141 1 88.94 276 GLN A CA 1
ATOM 2240 C C . GLN A 1 276 ? -6.41 -22.625 10.469 1 88.94 276 GLN A C 1
ATOM 2242 O O . GLN A 1 276 ? -5.719 -23.109 11.375 1 88.94 276 GLN A O 1
ATOM 2247 N N . ASP A 1 277 ? -7.117 -23.484 9.734 1 87.5 277 ASP A N 1
ATOM 2248 C CA . ASP A 1 277 ? -7.309 -24.891 10.07 1 87.5 277 ASP A CA 1
ATOM 2249 C C . ASP A 1 277 ? -6.258 -25.766 9.391 1 87.5 277 ASP A C 1
ATOM 2251 O O . ASP A 1 277 ? -6.191 -26.969 9.641 1 87.5 277 ASP A O 1
ATOM 2255 N N . LEU A 1 278 ? -5.516 -25.203 8.531 1 88.06 278 LEU A N 1
ATOM 2256 C CA . LEU A 1 278 ? -4.512 -25.984 7.812 1 88.06 278 LEU A CA 1
ATOM 2257 C C . LEU A 1 278 ? -3.277 -26.219 8.672 1 88.06 278 LEU A C 1
ATOM 2259 O O . LEU A 1 278 ? -2.752 -25.281 9.273 1 88.06 278 LEU A O 1
ATOM 2263 N N . ALA A 1 279 ? -2.914 -27.453 8.836 1 83.12 279 ALA A N 1
ATOM 2264 C CA . ALA A 1 279 ? -1.719 -27.781 9.602 1 83.12 279 ALA A CA 1
ATOM 2265 C C . ALA A 1 279 ? -0.453 -27.375 8.859 1 83.12 279 ALA A C 1
ATOM 2267 O O . ALA A 1 279 ? -0.365 -27.531 7.637 1 83.12 279 ALA A O 1
ATOM 2268 N N . GLY A 1 280 ? 0.412 -26.75 9.547 1 84.5 280 GLY A N 1
ATOM 2269 C CA . GLY A 1 280 ? 1.68 -26.344 8.961 1 84.5 280 GLY A CA 1
ATOM 2270 C C . GLY A 1 280 ? 1.731 -24.875 8.617 1 84.5 280 GLY A C 1
ATOM 2271 O O . GLY A 1 280 ? 0.716 -24.172 8.695 1 84.5 280 GLY A O 1
ATOM 2272 N N . THR A 1 281 ? 2.984 -24.391 8.234 1 88.94 281 THR A N 1
ATOM 2273 C CA . THR A 1 281 ? 3.18 -22.984 7.887 1 88.94 281 THR A CA 1
ATOM 2274 C C . THR A 1 281 ? 3.854 -22.859 6.523 1 88.94 281 THR A C 1
ATOM 2276 O O . THR A 1 281 ? 4.512 -23.781 6.059 1 88.94 281 THR A O 1
ATOM 2279 N N . PHE A 1 282 ? 3.486 -21.828 5.922 1 94.25 282 PHE A N 1
ATOM 2280 C CA . PHE A 1 282 ? 4.156 -21.484 4.672 1 94.25 282 PHE A CA 1
ATOM 2281 C C . PHE A 1 282 ? 5.293 -20.5 4.918 1 94.25 282 PHE A C 1
ATOM 2283 O O . PHE A 1 282 ? 5.324 -19.828 5.949 1 94.25 282 PHE A O 1
ATOM 2290 N N . PRO A 1 283 ? 6.18 -20.422 3.982 1 92.94 283 PRO A N 1
ATOM 2291 C CA . PRO A 1 283 ? 7.297 -19.5 4.145 1 92.94 283 PRO A CA 1
ATOM 2292 C C . PRO A 1 283 ? 6.836 -18.047 4.297 1 92.94 283 PRO A C 1
ATOM 2294 O O . PRO A 1 283 ? 7.535 -17.234 4.91 1 92.94 283 PRO A O 1
ATOM 2297 N N . TRP A 1 284 ? 5.691 -17.719 3.855 1 93.19 284 TRP A N 1
ATOM 2298 C CA . TRP A 1 284 ? 5.246 -16.344 3.883 1 93.19 284 TRP A CA 1
ATOM 2299 C C . TRP A 1 284 ? 4.438 -16.047 5.141 1 93.19 284 TRP A C 1
ATOM 2301 O O . TRP A 1 284 ? 3.973 -14.922 5.348 1 93.19 284 TRP A O 1
ATOM 2311 N N . ASP A 1 285 ? 4.246 -17.031 5.953 1 88.69 285 ASP A N 1
ATOM 2312 C CA . ASP A 1 285 ? 3.545 -16.797 7.211 1 88.69 285 ASP A CA 1
ATOM 2313 C C . ASP A 1 285 ? 4.473 -16.156 8.242 1 88.69 285 ASP A C 1
ATOM 2315 O O . ASP A 1 285 ? 4.02 -15.68 9.289 1 88.69 285 ASP A O 1
ATOM 2319 N N . GLU A 1 286 ? 5.789 -16.078 8.086 1 72.5 286 GLU A N 1
ATOM 2320 C CA . GLU A 1 286 ? 6.75 -15.57 9.055 1 72.5 286 GLU A CA 1
ATOM 2321 C C . GLU A 1 286 ? 6.879 -14.047 8.969 1 72.5 286 GLU A C 1
ATOM 2323 O O . GLU A 1 286 ? 6.695 -13.469 7.898 1 72.5 286 GLU A O 1
ATOM 2328 N N . MET B 1 1 ? 11.188 19.094 -4.379 1 83.81 1 MET B N 1
ATOM 2329 C CA . MET B 1 1 ? 10.016 19.641 -3.699 1 83.81 1 MET B CA 1
ATOM 2330 C C . MET B 1 1 ? 10.289 21.047 -3.184 1 83.81 1 MET B C 1
ATOM 2332 O O . MET B 1 1 ? 9.508 21.594 -2.398 1 83.81 1 MET B O 1
ATOM 2336 N N . LEU B 1 2 ? 11.477 21.672 -3.607 1 87.75 2 LEU B N 1
ATOM 2337 C CA . LEU B 1 2 ? 11.883 22.938 -3.01 1 87.75 2 LEU B CA 1
ATOM 2338 C C . LEU B 1 2 ? 12.164 23.984 -4.086 1 87.75 2 LEU B C 1
ATOM 2340 O O . LEU B 1 2 ? 12.859 24.969 -3.832 1 87.75 2 LEU B O 1
ATOM 2344 N N . ARG B 1 3 ? 11.656 23.844 -5.289 1 84.38 3 ARG B N 1
ATOM 2345 C CA . ARG B 1 3 ? 11.945 24.734 -6.41 1 84.38 3 ARG B CA 1
ATOM 2346 C C . ARG B 1 3 ? 11.516 26.172 -6.102 1 84.38 3 ARG B C 1
ATOM 2348 O O . ARG B 1 3 ? 12.18 27.125 -6.512 1 84.38 3 ARG B O 1
ATOM 2355 N N . HIS B 1 4 ? 10.586 26.406 -5.363 1 85.12 4 HIS B N 1
ATOM 2356 C CA . HIS B 1 4 ? 10.062 27.719 -5.043 1 85.12 4 HIS B CA 1
ATOM 2357 C C . HIS B 1 4 ? 10.266 28.047 -3.566 1 85.12 4 HIS B C 1
ATOM 2359 O O . HIS B 1 4 ? 9.336 28.5 -2.893 1 85.12 4 HIS B O 1
ATOM 2365 N N . SER B 1 5 ? 11.578 27.859 -3.184 1 94 5 SER B N 1
ATOM 2366 C CA . SER B 1 5 ? 11.812 28.016 -1.754 1 94 5 SER B CA 1
ATOM 2367 C C . SER B 1 5 ? 13.094 28.812 -1.498 1 94 5 SER B C 1
ATOM 2369 O O . SER B 1 5 ? 13.914 28.984 -2.402 1 94 5 SER B O 1
ATOM 2371 N N . PHE B 1 6 ? 13.18 29.406 -0.406 1 95.69 6 PHE B N 1
ATOM 2372 C CA . PHE B 1 6 ? 14.438 29.922 0.123 1 95.69 6 PHE B CA 1
ATOM 2373 C C . PHE B 1 6 ? 14.773 29.266 1.453 1 95.69 6 PHE B C 1
ATOM 2375 O O . PHE B 1 6 ? 13.891 28.75 2.139 1 95.69 6 PHE B O 1
ATOM 2382 N N . SER B 1 7 ? 16.047 29.25 1.694 1 95.69 7 SER B N 1
ATOM 2383 C CA . SER B 1 7 ? 16.516 28.625 2.932 1 95.69 7 SER B CA 1
ATOM 2384 C C . SER B 1 7 ? 16.812 29.688 3.994 1 95.69 7 SER B C 1
ATOM 2386 O O . SER B 1 7 ? 17.422 30.703 3.705 1 95.69 7 SER B O 1
ATOM 2388 N N . HIS B 1 8 ? 16.234 29.547 5.145 1 96.44 8 HIS B N 1
ATOM 2389 C CA . HIS B 1 8 ? 16.578 30.328 6.328 1 96.44 8 HIS B CA 1
ATOM 2390 C C . HIS B 1 8 ? 17.094 29.438 7.449 1 96.44 8 HIS B C 1
ATOM 2392 O O . HIS B 1 8 ? 16.344 28.641 8.016 1 96.44 8 HIS B O 1
ATOM 2398 N N . LYS B 1 9 ? 18.391 29.562 7.754 1 95.12 9 LYS B N 1
ATOM 2399 C CA . LYS B 1 9 ? 19.062 28.734 8.758 1 95.12 9 LYS B CA 1
ATOM 2400 C C . LYS B 1 9 ? 18.844 27.25 8.484 1 95.12 9 LYS B C 1
ATOM 2402 O O . LYS B 1 9 ? 18.531 26.484 9.398 1 95.12 9 LYS B O 1
ATOM 2407 N N . GLY B 1 10 ? 18.828 26.891 7.277 1 94.56 10 GLY B N 1
ATOM 2408 C CA . GLY B 1 10 ? 18.797 25.5 6.859 1 94.56 10 GLY B CA 1
ATOM 2409 C C . GLY B 1 10 ? 17.391 24.969 6.664 1 94.56 10 GLY B C 1
ATOM 2410 O O . GLY B 1 10 ? 17.203 23.797 6.328 1 94.56 10 GLY B O 1
ATOM 2411 N N . ILE B 1 11 ? 16.422 25.766 6.848 1 96.81 11 ILE B N 1
ATOM 2412 C CA . ILE B 1 11 ? 15.031 25.328 6.719 1 96.81 11 ILE B CA 1
ATOM 2413 C C . ILE B 1 11 ? 14.398 26 5.496 1 96.81 11 ILE B C 1
ATOM 2415 O O . ILE B 1 11 ? 14.445 27.219 5.352 1 96.81 11 ILE B O 1
ATOM 2419 N N . PRO B 1 12 ? 13.836 25.203 4.617 1 96.5 12 PRO B N 1
ATOM 2420 C CA . PRO B 1 12 ? 13.219 25.781 3.416 1 96.5 12 PRO B CA 1
ATOM 2421 C C . PRO B 1 12 ? 11.844 26.375 3.688 1 96.5 12 PRO B C 1
ATOM 2423 O O . PRO B 1 12 ? 11.031 25.781 4.398 1 96.5 12 PRO B O 1
ATOM 2426 N N . PHE B 1 13 ? 11.617 27.578 3.137 1 96.31 13 PHE B N 1
ATOM 2427 C CA . PHE B 1 13 ? 10.336 28.266 3.232 1 96.31 13 PHE B CA 1
ATOM 2428 C C . PHE B 1 13 ? 9.805 28.625 1.848 1 96.31 13 PHE B C 1
ATOM 2430 O O . PHE B 1 13 ? 10.586 28.828 0.917 1 96.31 13 PHE B O 1
ATOM 2437 N N . PRO B 1 14 ? 8.523 28.625 1.688 1 93.44 14 PRO B N 1
ATOM 2438 C CA . PRO B 1 14 ? 7.988 29.016 0.381 1 93.44 14 PRO B CA 1
ATOM 2439 C C . PRO B 1 14 ? 8.258 30.484 0.048 1 93.44 14 PRO B C 1
ATOM 2441 O O . PRO B 1 14 ? 7.793 31.375 0.755 1 93.44 14 PRO B O 1
ATOM 2444 N N . ALA B 1 15 ? 8.828 30.703 -1.062 1 93.19 15 ALA B N 1
ATOM 2445 C CA . ALA B 1 15 ? 9.289 32.031 -1.449 1 93.19 15 ALA B CA 1
ATOM 2446 C C . ALA B 1 15 ? 8.117 32.906 -1.916 1 93.19 15 ALA B C 1
ATOM 2448 O O . ALA B 1 15 ? 8.227 34.125 -1.947 1 93.19 15 ALA B O 1
ATOM 2449 N N . GLU B 1 16 ? 7.078 32.281 -2.248 1 89.06 16 GLU B N 1
ATOM 2450 C CA . GLU B 1 16 ? 5.926 33 -2.75 1 89.06 16 GLU B CA 1
ATOM 2451 C C . GLU B 1 16 ? 5.125 33.625 -1.604 1 89.06 16 GLU B C 1
ATOM 2453 O O . GLU B 1 16 ? 4.355 34.562 -1.812 1 89.06 16 GLU B O 1
ATOM 2458 N N . ILE B 1 17 ? 5.301 33.125 -0.404 1 88.81 17 ILE B N 1
ATOM 2459 C CA . ILE B 1 17 ? 4.441 33.5 0.706 1 88.81 17 ILE B CA 1
ATOM 2460 C C . ILE B 1 17 ? 5.273 34.25 1.766 1 88.81 17 ILE B C 1
ATOM 2462 O O . ILE B 1 17 ? 4.781 35.156 2.436 1 88.81 17 ILE B O 1
ATOM 2466 N N . TYR B 1 18 ? 6.543 33.875 1.827 1 93.44 18 TYR B N 1
ATOM 2467 C CA . TYR B 1 18 ? 7.418 34.406 2.865 1 93.44 18 TYR B CA 1
ATOM 2468 C C . TYR B 1 18 ? 8.656 35.062 2.258 1 93.44 18 TYR B C 1
ATOM 2470 O O . TYR B 1 18 ? 8.898 34.938 1.053 1 93.44 18 TYR B O 1
ATOM 2478 N N . ASP B 1 19 ? 9.344 35.812 3.096 1 95 19 ASP B N 1
ATOM 2479 C CA . ASP B 1 19 ? 10.648 36.344 2.713 1 95 19 ASP B CA 1
ATOM 2480 C C . ASP B 1 19 ? 11.633 36.281 3.885 1 95 19 ASP B C 1
ATOM 2482 O O . ASP B 1 19 ? 11.219 36.25 5.047 1 95 19 ASP B O 1
ATOM 2486 N N . PRO B 1 20 ? 12.891 36.156 3.518 1 95.75 20 PRO B N 1
ATOM 2487 C CA . PRO B 1 20 ? 13.914 35.969 4.547 1 95.75 20 PRO B CA 1
ATOM 2488 C C . PRO B 1 20 ? 13.922 37.062 5.594 1 95.75 20 PRO B C 1
ATOM 2490 O O . PRO B 1 20 ? 14.164 36.812 6.777 1 95.75 20 PRO B O 1
ATOM 2493 N N . GLU B 1 21 ? 13.68 38.25 5.195 1 96.25 21 GLU B N 1
ATOM 2494 C CA . GLU B 1 21 ? 13.703 39.375 6.117 1 96.25 21 GLU B CA 1
ATOM 2495 C C . GLU B 1 21 ? 12.609 39.25 7.176 1 96.25 21 GLU B C 1
ATOM 2497 O O . GLU B 1 21 ? 12.844 39.531 8.352 1 96.25 21 GLU B O 1
ATOM 2502 N N . THR B 1 22 ? 11.492 38.875 6.711 1 97.25 22 THR B N 1
ATOM 2503 C CA . THR B 1 22 ? 10.375 38.688 7.629 1 97.25 22 THR B CA 1
ATOM 2504 C C . THR B 1 22 ? 10.672 37.594 8.641 1 97.25 22 THR B C 1
ATOM 2506 O O . THR B 1 22 ? 10.453 37.781 9.836 1 97.25 22 THR B O 1
ATOM 2509 N N . ILE B 1 23 ? 11.188 36.469 8.148 1 97.5 23 ILE B N 1
ATOM 2510 C CA . ILE B 1 23 ? 11.5 35.344 9.039 1 97.5 23 ILE B CA 1
ATOM 2511 C C . ILE B 1 23 ? 12.547 35.781 10.062 1 97.5 23 ILE B C 1
ATOM 2513 O O . ILE B 1 23 ? 12.438 35.469 11.242 1 97.5 23 ILE B O 1
ATOM 2517 N N . ASP B 1 24 ? 13.492 36.531 9.57 1 97.44 24 ASP B N 1
ATOM 2518 C CA . ASP B 1 24 ? 14.539 37.031 10.453 1 97.44 24 ASP B CA 1
ATOM 2519 C C . ASP B 1 24 ? 13.953 37.969 11.508 1 97.44 24 ASP B C 1
ATOM 2521 O O . ASP B 1 24 ? 14.289 37.875 12.688 1 97.44 24 ASP B O 1
ATOM 2525 N N . PHE B 1 25 ? 13.125 38.844 11.078 1 97.75 25 PHE B N 1
ATOM 2526 C CA . PHE B 1 25 ? 12.5 39.812 12 1 97.75 25 PHE B CA 1
ATOM 2527 C C . PHE B 1 25 ? 11.672 39.062 13.047 1 97.75 25 PHE B C 1
ATOM 2529 O O . PHE B 1 25 ? 11.758 39.375 14.242 1 97.75 25 PHE B O 1
ATOM 2536 N N . VAL B 1 26 ? 10.883 38.156 12.633 1 98.06 26 VAL B N 1
ATOM 2537 C CA . VAL B 1 26 ? 10.016 37.406 13.531 1 98.06 26 VAL B CA 1
ATOM 2538 C C . VAL B 1 26 ? 10.859 36.75 14.617 1 98.06 26 VAL B C 1
ATOM 2540 O O . VAL B 1 26 ? 10.555 36.875 15.805 1 98.06 26 VAL B O 1
ATOM 2543 N N . GLY B 1 27 ? 11.945 36.125 14.258 1 97.62 27 GLY B N 1
ATOM 2544 C CA . GLY B 1 27 ? 12.773 35.406 15.203 1 97.62 27 GLY B CA 1
ATOM 2545 C C . GLY B 1 27 ? 13.484 36.312 16.188 1 97.62 27 GLY B C 1
ATOM 2546 O O . GLY B 1 27 ? 13.609 35.969 17.359 1 97.62 27 GLY B O 1
ATOM 2547 N N . ASN B 1 28 ? 13.805 37.469 15.703 1 97.38 28 ASN B N 1
ATOM 2548 C CA . ASN B 1 28 ? 14.766 38.25 16.484 1 97.38 28 ASN B CA 1
ATOM 2549 C C . ASN B 1 28 ? 14.109 39.5 17.094 1 97.38 28 ASN B C 1
ATOM 2551 O O . ASN B 1 28 ? 14.578 40 18.125 1 97.38 28 ASN B O 1
ATOM 2555 N N . HIS B 1 29 ? 12.992 39.906 16.469 1 96.62 29 HIS B N 1
ATOM 2556 C CA . HIS B 1 29 ? 12.562 41.25 16.859 1 96.62 29 HIS B CA 1
ATOM 2557 C C . HIS B 1 29 ? 11.07 41.281 17.188 1 96.62 29 HIS B C 1
ATOM 2559 O O . HIS B 1 29 ? 10.578 42.219 17.797 1 96.62 29 HIS B O 1
ATOM 2565 N N . PHE B 1 30 ? 10.375 40.312 16.734 1 98 30 PHE B N 1
ATOM 2566 C CA . PHE B 1 30 ? 8.953 40.312 17.047 1 98 30 PHE B CA 1
ATOM 2567 C C . PHE B 1 30 ? 8.719 40.25 18.547 1 98 30 PHE B C 1
ATOM 2569 O O . PHE B 1 30 ? 9.32 39.438 19.25 1 98 30 PHE B O 1
ATOM 2576 N N . GLN B 1 31 ? 7.84 41.125 19.031 1 96.94 31 GLN B N 1
ATOM 2577 C CA . GLN B 1 31 ? 7.562 41.156 20.469 1 96.94 31 GLN B CA 1
ATOM 2578 C C . GLN B 1 31 ? 6.316 40.375 20.812 1 96.94 31 GLN B C 1
ATOM 2580 O O . GLN B 1 31 ? 5.199 40.75 20.469 1 96.94 31 GLN B O 1
ATOM 2585 N N . VAL B 1 32 ? 6.566 39.281 21.484 1 97.88 32 VAL B N 1
ATOM 2586 C CA . VAL B 1 32 ? 5.48 38.469 21.984 1 97.88 32 VAL B CA 1
ATOM 2587 C C . VAL B 1 32 ? 4.902 39.062 23.25 1 97.88 32 VAL B C 1
ATOM 2589 O O . VAL B 1 32 ? 5.645 39.5 24.141 1 97.88 32 VAL B O 1
ATOM 2592 N N . LEU B 1 33 ? 3.633 39.156 23.281 1 97.69 33 LEU B N 1
ATOM 2593 C CA . LEU B 1 33 ? 2.943 39.688 24.453 1 97.69 33 LEU B CA 1
ATOM 2594 C C . LEU B 1 33 ? 2.391 38.531 25.328 1 97.69 33 LEU B C 1
ATOM 2596 O O . LEU B 1 33 ? 2.088 37.469 24.812 1 97.69 33 LEU B O 1
ATOM 2600 N N . ASP B 1 34 ? 2.178 38.812 26.594 1 97.5 34 ASP B N 1
ATOM 2601 C CA . ASP B 1 34 ? 1.792 37.781 27.562 1 97.5 34 ASP B CA 1
ATOM 2602 C C . ASP B 1 34 ? 0.432 37.188 27.219 1 97.5 34 ASP B C 1
ATOM 2604 O O . ASP B 1 34 ? 0.179 36 27.5 1 97.5 34 ASP B O 1
ATOM 2608 N N . ASP B 1 35 ? -0.349 37.938 26.562 1 96.94 35 ASP B N 1
ATOM 2609 C CA . ASP B 1 35 ? -1.714 37.469 26.312 1 96.94 35 ASP B CA 1
ATOM 2610 C C . ASP B 1 35 ? -1.853 36.875 24.922 1 96.94 35 ASP B C 1
ATOM 2612 O O . ASP B 1 35 ? -2.955 36.531 24.5 1 96.94 35 ASP B O 1
ATOM 2616 N N . ASP B 1 36 ? -0.759 36.781 24.188 1 97.94 36 ASP B N 1
ATOM 2617 C CA . ASP B 1 36 ? -0.783 36.156 22.859 1 97.94 36 ASP B CA 1
ATOM 2618 C C . ASP B 1 36 ? -1.076 34.656 22.969 1 97.94 36 ASP B C 1
ATOM 2620 O O . ASP B 1 36 ? -0.688 34.031 23.938 1 97.94 36 ASP B O 1
ATOM 2624 N N . THR B 1 37 ? -1.837 34.156 22.047 1 98.38 37 THR B N 1
ATOM 2625 C CA . THR B 1 37 ? -2.039 32.75 21.859 1 98.38 37 THR B CA 1
ATOM 2626 C C . THR B 1 37 ? -1.589 32.312 20.469 1 98.38 37 THR B C 1
ATOM 2628 O O . THR B 1 37 ? -2.014 32.875 19.453 1 98.38 37 THR B O 1
ATOM 2631 N N . PHE B 1 38 ? -0.729 31.312 20.438 1 98.69 38 PHE B N 1
ATOM 2632 C CA . PHE B 1 38 ? -0.189 30.828 19.172 1 98.69 38 PHE B CA 1
ATOM 2633 C C . PHE B 1 38 ? -0.778 29.469 18.828 1 98.69 38 PHE B C 1
ATOM 2635 O O . PHE B 1 38 ? -0.856 28.578 19.688 1 98.69 38 PHE B O 1
ATOM 2642 N N . THR B 1 39 ? -1.305 29.328 17.625 1 98.62 39 THR B N 1
ATOM 2643 C CA . THR B 1 39 ? -1.564 28.031 17.016 1 98.62 39 THR B CA 1
ATOM 2644 C C . THR B 1 39 ? -0.387 27.609 16.141 1 98.62 39 THR B C 1
ATOM 2646 O O . THR B 1 39 ? -0.124 28.203 15.102 1 98.62 39 THR B O 1
ATOM 2649 N N . VAL B 1 40 ? 0.318 26.578 16.578 1 98.81 40 VAL B N 1
ATOM 2650 C CA . VAL B 1 40 ? 1.511 26.141 15.859 1 98.81 40 VAL B CA 1
ATOM 2651 C C . VAL B 1 40 ? 1.31 24.703 15.359 1 98.81 40 VAL B C 1
ATOM 2653 O O . VAL B 1 40 ? 0.828 23.844 16.094 1 98.81 40 VAL B O 1
ATOM 2656 N N . THR B 1 41 ? 1.608 24.484 14.117 1 98.75 41 THR B N 1
ATOM 2657 C CA . THR B 1 41 ? 1.484 23.172 13.492 1 98.75 41 THR B CA 1
ATOM 2658 C C . THR B 1 41 ? 2.578 22.953 12.453 1 98.75 41 THR B C 1
ATOM 2660 O O . THR B 1 41 ? 3.146 23.922 11.938 1 98.75 41 THR B O 1
ATOM 2663 N N . TYR B 1 42 ? 2.979 21.703 12.227 1 98.62 42 TYR B N 1
ATOM 2664 C CA . TYR B 1 42 ? 3.562 21.359 10.93 1 98.62 42 TYR B CA 1
ATOM 2665 C C . TYR B 1 42 ? 2.514 21.422 9.828 1 98.62 42 TYR B C 1
ATOM 2667 O O . TYR B 1 42 ? 1.342 21.109 10.055 1 98.62 42 TYR B O 1
ATOM 2675 N N . PRO B 1 43 ? 2.891 21.781 8.594 1 97.06 43 PRO B N 1
ATOM 2676 C CA . PRO B 1 43 ? 1.888 21.844 7.523 1 97.06 43 PRO B CA 1
ATOM 2677 C C . PRO B 1 43 ? 1.07 20.562 7.398 1 97.06 43 PRO B C 1
ATOM 2679 O O . PRO B 1 43 ? 1.616 19.469 7.52 1 97.06 43 PRO B O 1
ATOM 2682 N N . LYS B 1 44 ? -0.267 20.766 7.215 1 97.5 44 LYS B N 1
ATOM 2683 C CA . LYS B 1 44 ? -1.219 19.703 6.934 1 97.5 44 LYS B CA 1
ATOM 2684 C C . LYS B 1 44 ? -1.509 18.875 8.188 1 97.5 44 LYS B C 1
ATOM 2686 O O . LYS B 1 44 ? -1.854 17.703 8.094 1 97.5 44 LYS B O 1
ATOM 2691 N N . SER B 1 45 ? -1.437 19.484 9.367 1 98.12 45 SER B N 1
ATOM 2692 C CA . SER B 1 45 ? -1.649 18.781 10.625 1 98.12 45 SER B CA 1
ATOM 2693 C C . SER B 1 45 ? -2.963 19.203 11.273 1 98.12 45 SER B C 1
ATOM 2695 O O . SER B 1 45 ? -3.158 19 12.477 1 98.12 45 SER B O 1
ATOM 2697 N N . GLY B 1 46 ? -3.82 19.859 10.562 1 97.25 46 GLY B N 1
ATOM 2698 C CA . GLY B 1 46 ? -5.09 20.297 11.125 1 97.25 46 GLY B CA 1
ATOM 2699 C C . GLY B 1 46 ? -5.07 21.75 11.578 1 97.25 46 GLY B C 1
ATOM 2700 O O . GLY B 1 46 ? -5.75 22.109 12.547 1 97.25 46 GLY B O 1
ATOM 2701 N N . THR B 1 47 ? -4.289 22.516 10.891 1 97.5 47 THR B N 1
ATOM 2702 C CA . THR B 1 47 ? -4.102 23.906 11.25 1 97.5 47 THR B CA 1
ATOM 2703 C C . THR B 1 47 ? -5.43 24.672 11.188 1 97.5 47 THR B C 1
ATOM 2705 O O . THR B 1 47 ? -5.828 25.312 12.164 1 97.5 47 THR B O 1
ATOM 2708 N N . ASN B 1 48 ? -6.105 24.578 10.102 1 96.81 48 ASN B N 1
ATOM 2709 C CA . ASN B 1 48 ? -7.359 25.312 9.914 1 96.81 48 ASN B CA 1
ATOM 2710 C C . ASN B 1 48 ? -8.445 24.812 10.859 1 96.81 48 ASN B C 1
ATOM 2712 O O . ASN B 1 48 ? -9.289 25.578 11.305 1 96.81 48 ASN B O 1
ATOM 2716 N N . TRP B 1 49 ? -8.391 23.531 11.117 1 98.38 49 TRP B N 1
ATOM 2717 C CA . TRP B 1 49 ? -9.328 22.969 12.078 1 98.38 49 TRP B CA 1
ATOM 2718 C C . TRP B 1 49 ? -9.148 23.594 13.461 1 98.38 49 TRP B C 1
ATOM 2720 O O . TRP B 1 49 ? -10.109 24.047 14.07 1 98.38 49 TRP B O 1
ATOM 2730 N N . MET B 1 50 ? -7.945 23.672 13.898 1 98.69 50 MET B N 1
ATOM 2731 C CA . MET B 1 50 ? -7.664 24.266 15.203 1 98.69 50 MET B CA 1
ATOM 2732 C C . MET B 1 50 ? -8.016 25.75 15.203 1 98.69 50 MET B C 1
ATOM 2734 O O . MET B 1 50 ? -8.578 26.266 16.172 1 98.69 50 MET B O 1
ATOM 2738 N N . MET B 1 51 ? -7.703 26.438 14.109 1 98.31 51 MET B N 1
ATOM 2739 C CA . MET B 1 51 ? -8.062 27.844 14 1 98.31 51 MET B CA 1
ATOM 2740 C C . MET B 1 51 ? -9.562 28.047 14.141 1 98.31 51 MET B C 1
ATOM 2742 O O . MET B 1 51 ? -10.016 28.969 14.805 1 98.31 51 MET B O 1
ATOM 2746 N N . GLU B 1 52 ? -10.305 27.156 13.523 1 98.62 52 GLU B N 1
ATOM 2747 C CA . GLU B 1 52 ? -11.758 27.219 13.609 1 98.62 52 GLU B CA 1
ATOM 2748 C C . GLU B 1 52 ? -12.234 27 15.039 1 98.62 52 GLU B C 1
ATOM 2750 O O . GLU B 1 52 ? -13.055 27.766 15.547 1 98.62 52 GLU B O 1
ATOM 2755 N N . ILE B 1 53 ? -11.711 26 15.656 1 98.81 53 ILE B N 1
ATOM 2756 C CA . ILE B 1 53 ? -12.07 25.656 17.031 1 98.81 53 ILE B CA 1
ATOM 2757 C C . ILE B 1 53 ? -11.797 26.844 17.938 1 98.81 53 ILE B C 1
ATOM 2759 O O . ILE B 1 53 ? -12.68 27.281 18.688 1 98.81 53 ILE B O 1
ATOM 2763 N N . LEU B 1 54 ? -10.656 27.406 17.828 1 98.62 54 LEU B N 1
ATOM 2764 C CA . LEU B 1 54 ? -10.266 28.5 18.688 1 98.62 54 LEU B CA 1
ATOM 2765 C C . LEU B 1 54 ? -11.117 29.734 18.422 1 98.62 54 LEU B C 1
ATOM 2767 O O . LEU B 1 54 ? -11.516 30.438 19.344 1 98.62 54 LEU B O 1
ATOM 2771 N N . SER B 1 55 ? -11.359 30 17.141 1 98.25 55 SER B N 1
ATOM 2772 C CA . SER B 1 55 ? -12.211 31.141 16.797 1 98.25 55 SER B CA 1
ATOM 2773 C C . SER B 1 55 ? -13.578 31.031 17.469 1 98.25 55 SER B C 1
ATOM 2775 O O . SER B 1 55 ? -14.086 32.031 18 1 98.25 55 SER B O 1
ATOM 2777 N N . LEU B 1 56 ? -14.117 29.859 17.453 1 98.69 56 LEU B N 1
ATOM 2778 C CA . LEU B 1 56 ? -15.43 29.625 18.047 1 98.69 56 LEU B CA 1
ATOM 2779 C C . LEU B 1 56 ? -15.359 29.75 19.578 1 98.69 56 LEU B C 1
ATOM 2781 O O . LEU B 1 56 ? -16.25 30.312 20.203 1 98.69 56 LEU B O 1
ATOM 2785 N N . ILE B 1 57 ? -14.312 29.219 20.141 1 98.44 57 ILE B N 1
ATOM 2786 C CA . ILE B 1 57 ? -14.133 29.312 21.578 1 98.44 57 ILE B CA 1
ATOM 2787 C C . ILE B 1 57 ? -14.07 30.781 22 1 98.44 57 ILE B C 1
ATOM 2789 O O . ILE B 1 57 ? -14.75 31.203 22.938 1 98.44 57 ILE B O 1
ATOM 2793 N N . TRP B 1 58 ? -13.312 31.562 21.266 1 96.81 58 TRP B N 1
ATOM 2794 C CA . TRP B 1 58 ? -13.109 32.969 21.594 1 96.81 58 TRP B CA 1
ATOM 2795 C C . TRP B 1 58 ? -14.406 33.75 21.453 1 96.81 58 TRP B C 1
ATOM 2797 O O . TRP B 1 58 ? -14.594 34.781 22.094 1 96.81 58 TRP B O 1
ATOM 2807 N N . GLN B 1 59 ? -15.32 33.25 20.656 1 97.5 59 GLN B N 1
ATOM 2808 C CA . GLN B 1 59 ? -16.609 33.906 20.453 1 97.5 59 GLN B CA 1
ATOM 2809 C C . GLN B 1 59 ? -17.703 33.25 21.266 1 97.5 59 GLN B C 1
ATOM 2811 O O . GLN B 1 59 ? -18.891 33.344 20.938 1 97.5 59 GLN B O 1
ATOM 2816 N N . GLN B 1 60 ? -17.328 32.469 22.234 1 97.62 60 GLN B N 1
ATOM 2817 C CA . GLN B 1 60 ? -18.25 31.812 23.141 1 97.62 60 GLN B CA 1
ATOM 2818 C C . GLN B 1 60 ? -19.297 31 22.391 1 97.62 60 GLN B C 1
ATOM 2820 O O . GLN B 1 60 ? -20.484 31.047 22.703 1 97.62 60 GLN B O 1
ATOM 2825 N N . GLY B 1 61 ? -18.781 30.406 21.266 1 97.88 61 GLY B N 1
ATOM 2826 C CA . GLY B 1 61 ? -19.625 29.484 20.516 1 97.88 61 GLY B CA 1
ATOM 2827 C C . GLY B 1 61 ? -20.438 30.172 19.438 1 97.88 61 GLY B C 1
ATOM 2828 O O . GLY B 1 61 ? -21.141 29.516 18.656 1 97.88 61 GLY B O 1
ATOM 2829 N N . ASP B 1 62 ? -20.375 31.453 19.406 1 98.12 62 ASP B N 1
ATOM 2830 C CA . ASP B 1 62 ? -21.078 32.188 18.359 1 98.12 62 ASP B CA 1
ATOM 2831 C C . ASP B 1 62 ? -20.359 32.062 17.016 1 98.12 62 ASP B C 1
ATOM 2833 O O . ASP B 1 62 ? -19.25 32.562 16.859 1 98.12 62 ASP B O 1
ATOM 2837 N N . PRO B 1 63 ? -20.984 31.469 16.016 1 98.06 63 PRO B N 1
ATOM 2838 C CA . PRO B 1 63 ? -20.297 31.188 14.742 1 98.06 63 PRO B CA 1
ATOM 2839 C C . PRO B 1 63 ? -20.312 32.406 13.797 1 98.06 63 PRO B C 1
ATOM 2841 O O . PRO B 1 63 ? -19.75 32.312 12.703 1 98.06 63 PRO B O 1
ATOM 2844 N N . SER B 1 64 ? -20.859 33.5 14.211 1 98.12 64 SER B N 1
ATOM 2845 C CA . SER B 1 64 ? -21.047 34.656 13.312 1 98.12 64 SER B CA 1
ATOM 2846 C C . SER B 1 64 ? -19.703 35.125 12.75 1 98.12 64 SER B C 1
ATOM 2848 O O . SER B 1 64 ? -19.578 35.344 11.539 1 98.12 64 SER B O 1
ATOM 2850 N N . TRP B 1 65 ? -18.797 35.281 13.617 1 97.31 65 TRP B N 1
ATOM 2851 C CA . TRP B 1 65 ? -17.484 35.75 13.172 1 97.31 65 TRP B CA 1
ATOM 2852 C C . TRP B 1 65 ? -16.859 34.719 12.211 1 97.31 65 TRP B C 1
ATOM 2854 O O . TRP B 1 65 ? -16.328 35.125 11.164 1 97.31 65 TRP B O 1
ATOM 2864 N N . CYS B 1 66 ? -16.969 33.406 12.461 1 97.44 66 CYS B N 1
ATOM 2865 C CA . CYS B 1 66 ? -16.391 32.344 11.648 1 97.44 66 CYS B CA 1
ATOM 2866 C C . CYS B 1 66 ? -17.094 32.25 10.305 1 97.44 66 CYS B C 1
ATOM 2868 O O . CYS B 1 66 ? -16.547 31.672 9.359 1 97.44 66 CYS B O 1
ATOM 2870 N N . ARG B 1 67 ? -18.203 32.812 10.234 1 97.62 67 ARG B N 1
ATOM 2871 C CA . ARG B 1 67 ? -18.953 32.781 8.992 1 97.62 67 ARG B CA 1
ATOM 2872 C C . ARG B 1 67 ? -18.844 34.094 8.227 1 97.62 67 ARG B C 1
ATOM 2874 O O . ARG B 1 67 ? -19.375 34.219 7.121 1 97.62 67 ARG B O 1
ATOM 2881 N N . SER B 1 68 ? -18.078 35.031 8.797 1 97.94 68 SER B N 1
ATOM 2882 C CA . SER B 1 68 ? -18.016 36.344 8.148 1 97.94 68 SER B CA 1
ATOM 2883 C C . SER B 1 68 ? -16.594 36.75 7.809 1 97.94 68 SER B C 1
ATOM 2885 O O . SER B 1 68 ? -16.359 37.594 6.941 1 97.94 68 SER B O 1
ATOM 2887 N N . VAL B 1 69 ? -15.672 36.156 8.484 1 97 69 VAL B N 1
ATOM 2888 C CA . VAL B 1 69 ? -14.266 36.5 8.297 1 97 69 VAL B CA 1
ATOM 2889 C C . VAL B 1 69 ? -13.492 35.281 7.844 1 97 69 VAL B C 1
ATOM 2891 O O . VAL B 1 69 ? -13.547 34.219 8.492 1 97 69 VAL B O 1
ATOM 2894 N N . PRO B 1 70 ? -12.766 35.406 6.672 1 95.94 70 PRO B N 1
ATOM 2895 C CA . PRO B 1 70 ? -11.969 34.25 6.23 1 95.94 70 PRO B CA 1
ATOM 2896 C C . PRO B 1 70 ? -11 33.75 7.301 1 95.94 70 PRO B C 1
ATOM 2898 O O . PRO B 1 70 ? -10.406 34.562 8.016 1 95.94 70 PRO B O 1
ATOM 2901 N N . ILE B 1 71 ? -10.844 32.5 7.348 1 95.56 71 ILE B N 1
ATOM 2902 C CA . ILE B 1 71 ? -10.109 31.828 8.422 1 95.56 71 ILE B CA 1
ATOM 2903 C C . ILE B 1 71 ? -8.672 32.344 8.445 1 95.56 71 ILE B C 1
ATOM 2905 O O . ILE B 1 71 ? -8.07 32.5 9.516 1 95.56 71 ILE B O 1
ATOM 2909 N N . TRP B 1 72 ? -8.086 32.75 7.285 1 91.06 72 TRP B N 1
ATOM 2910 C CA . TRP B 1 72 ? -6.703 33.219 7.242 1 91.06 72 TRP B CA 1
ATOM 2911 C C . TRP B 1 72 ? -6.59 34.625 7.777 1 91.06 72 TRP B C 1
ATOM 2913 O O . TRP B 1 72 ? -5.488 35.125 8.055 1 91.06 72 TRP B O 1
ATOM 2923 N N . ASP B 1 73 ? -7.676 35.25 8.039 1 92.88 73 ASP B N 1
ATOM 2924 C CA . ASP B 1 73 ? -7.688 36.594 8.633 1 92.88 73 ASP B CA 1
ATOM 2925 C C . ASP B 1 73 ? -7.996 36.5 10.125 1 92.88 73 ASP B C 1
ATOM 2927 O O . ASP B 1 73 ? -7.785 37.5 10.852 1 92.88 73 ASP B O 1
ATOM 2931 N N . ARG B 1 74 ? -8.469 35.406 10.555 1 95.31 74 ARG B N 1
ATOM 2932 C CA . ARG B 1 74 ? -8.891 35.312 11.945 1 95.31 74 ARG B CA 1
ATOM 2933 C C . ARG B 1 74 ? -7.695 35.031 12.859 1 95.31 74 ARG B C 1
ATOM 2935 O O . ARG B 1 74 ? -7.738 35.312 14.055 1 95.31 74 ARG B O 1
ATOM 2942 N N . SER B 1 75 ? -6.75 34.375 12.305 1 94.81 75 SER B N 1
ATOM 2943 C CA . SER B 1 75 ? -5.492 34.094 12.977 1 94.81 75 SER B CA 1
ATOM 2944 C C . SER B 1 75 ? -4.301 34.344 12.055 1 94.81 75 SER B C 1
ATOM 2946 O O . SER B 1 75 ? -3.795 33.406 11.422 1 94.81 75 SER B O 1
ATOM 2948 N N . PRO B 1 76 ? -3.818 35.562 12.078 1 95.06 76 PRO B N 1
ATOM 2949 C CA . PRO B 1 76 ? -2.76 35.906 11.141 1 95.06 76 PRO B CA 1
ATOM 2950 C C . PRO B 1 76 ? -1.511 35.062 11.281 1 95.06 76 PRO B C 1
ATOM 2952 O O . PRO B 1 76 ? -1.166 34.656 12.391 1 95.06 76 PRO B O 1
ATOM 2955 N N . TRP B 1 77 ? -0.848 34.844 10.141 1 95.94 77 TRP B N 1
ATOM 2956 C CA . TRP B 1 77 ? 0.363 34.031 10.094 1 95.94 77 TRP B CA 1
ATOM 2957 C C . TRP B 1 77 ? 1.587 34.844 10.469 1 95.94 77 TRP B C 1
ATOM 2959 O O . TRP B 1 77 ? 1.956 35.781 9.758 1 95.94 77 TRP B O 1
ATOM 2969 N N . LEU B 1 78 ? 2.238 34.469 11.469 1 97.31 78 LEU B N 1
ATOM 2970 C CA . LEU B 1 78 ? 3.342 35.188 12.07 1 97.31 78 LEU B CA 1
ATOM 2971 C C . LEU B 1 78 ? 4.426 35.5 11.031 1 97.31 78 LEU B C 1
ATOM 2973 O O . LEU B 1 78 ? 4.98 36.594 11 1 97.31 78 LEU B O 1
ATOM 2977 N N . GLU B 1 79 ? 4.711 34.5 10.156 1 95.44 79 GLU B N 1
ATOM 2978 C CA . GLU B 1 79 ? 5.855 34.594 9.258 1 95.44 79 GLU B CA 1
ATOM 2979 C C . GLU B 1 79 ? 5.453 35.188 7.91 1 95.44 79 GLU B C 1
ATOM 2981 O O . GLU B 1 79 ? 6.27 35.281 6.992 1 95.44 79 GLU B O 1
ATOM 2986 N N . SER B 1 80 ? 4.223 35.594 7.766 1 94.69 80 SER B N 1
ATOM 2987 C CA . SER B 1 80 ? 3.781 36.281 6.562 1 94.69 80 SER B CA 1
ATOM 2988 C C . SER B 1 80 ? 4.012 37.781 6.676 1 94.69 80 SER B C 1
ATOM 2990 O O . SER B 1 80 ? 3.588 38.406 7.652 1 94.69 80 SER B O 1
ATOM 2992 N N . PRO B 1 81 ? 4.551 38.375 5.641 1 94.62 81 PRO B N 1
ATOM 2993 C CA . PRO B 1 81 ? 4.836 39.812 5.715 1 94.62 81 PRO B CA 1
ATOM 2994 C C . PRO B 1 81 ? 3.586 40.625 5.961 1 94.62 81 PRO B C 1
ATOM 2996 O O . PRO B 1 81 ? 3.588 41.531 6.828 1 94.62 81 PRO B O 1
ATOM 2999 N N . ASN B 1 82 ? 2.602 40.344 5.238 1 91.25 82 ASN B N 1
ATOM 3000 C CA . ASN B 1 82 ? 1.37 41.125 5.387 1 91.25 82 ASN B CA 1
ATOM 3001 C C . ASN B 1 82 ? 0.759 40.938 6.773 1 91.25 82 ASN B C 1
ATOM 3003 O O . ASN B 1 82 ? 0.311 41.906 7.391 1 91.25 82 ASN B O 1
ATOM 3007 N N . ALA B 1 83 ? 0.752 39.781 7.285 1 92.31 83 ALA B N 1
ATOM 3008 C CA . ALA B 1 83 ? 0.177 39.5 8.594 1 92.31 83 ALA B CA 1
ATOM 3009 C C . ALA B 1 83 ? 1.029 40.094 9.711 1 92.31 83 ALA B C 1
ATOM 3011 O O . ALA B 1 83 ? 0.498 40.594 10.711 1 92.31 83 ALA B O 1
ATOM 3012 N N . LEU B 1 84 ? 2.314 40.062 9.461 1 94 84 LEU B N 1
ATOM 3013 C CA . LEU B 1 84 ? 3.229 40.625 10.453 1 94 84 LEU B CA 1
ATOM 3014 C C . LEU B 1 84 ? 2.941 42.094 10.688 1 94 84 LEU B C 1
ATOM 3016 O O . LEU B 1 84 ? 2.924 42.562 11.836 1 94 84 LEU B O 1
ATOM 3020 N N . GLU B 1 85 ? 2.682 42.781 9.656 1 92.69 85 GLU B N 1
ATOM 3021 C CA . GLU B 1 85 ? 2.383 44.219 9.773 1 92.69 85 GLU B CA 1
ATOM 3022 C C . GLU B 1 85 ? 1.107 44.438 10.57 1 92.69 85 GLU B C 1
ATOM 3024 O O . GLU B 1 85 ? 1.046 45.344 11.398 1 92.69 85 GLU B O 1
ATOM 3029 N N . LYS B 1 86 ? 0.2 43.594 10.344 1 91.88 86 LYS B N 1
ATOM 3030 C CA . LYS B 1 86 ? -1.055 43.688 11.078 1 91.88 86 LYS B CA 1
ATOM 3031 C C . LYS B 1 86 ? -0.853 43.344 12.555 1 91.88 86 LYS B C 1
ATOM 3033 O O . LYS B 1 86 ? -1.437 44 13.43 1 91.88 86 LYS B O 1
ATOM 3038 N N . LEU B 1 87 ? -0.01 42.438 12.805 1 94.88 87 LEU B N 1
ATOM 3039 C CA . LEU B 1 87 ? 0.243 41.969 14.164 1 94.88 87 LEU B CA 1
ATOM 3040 C C . LEU B 1 87 ? 0.978 43.031 14.977 1 94.88 87 LEU B C 1
ATOM 3042 O O . LEU B 1 87 ? 0.745 43.188 16.172 1 94.88 87 LEU B O 1
ATOM 3046 N N . LYS B 1 88 ? 1.785 43.781 14.297 1 92.06 88 LYS B N 1
ATOM 3047 C CA . LYS B 1 88 ? 2.547 44.844 14.969 1 92.06 88 LYS B CA 1
ATOM 3048 C C . LYS B 1 88 ? 1.624 45.906 15.531 1 92.06 88 LYS B C 1
ATOM 3050 O O . LYS B 1 88 ? 1.9 46.469 16.594 1 92.06 88 LYS B O 1
ATOM 3055 N N . SER B 1 89 ? 0.531 46.062 14.859 1 90.5 89 SER B N 1
ATOM 3056 C CA . SER B 1 89 ? -0.358 47.156 15.25 1 90.5 89 SER B CA 1
ATOM 3057 C C . SER B 1 89 ? -1.579 46.625 16 1 90.5 89 SER B C 1
ATOM 3059 O O . SER B 1 89 ? -2.361 47.406 16.547 1 90.5 89 SER B O 1
ATOM 3061 N N . ALA B 1 90 ? -1.701 45.375 16.094 1 92.25 90 ALA B N 1
ATOM 3062 C CA . ALA B 1 90 ? -2.891 44.781 16.688 1 92.25 90 ALA B CA 1
ATOM 3063 C C . ALA B 1 90 ? -2.846 44.844 18.203 1 92.25 90 ALA B C 1
ATOM 3065 O O . ALA B 1 90 ? -1.773 44.75 18.812 1 92.25 90 ALA B O 1
ATOM 3066 N N . LYS B 1 91 ? -3.986 45.062 18.828 1 91.81 91 LYS B N 1
ATOM 3067 C CA . LYS B 1 91 ? -4.102 45.094 20.281 1 91.81 91 LYS B CA 1
ATOM 3068 C C . LYS B 1 91 ? -4.234 43.688 20.844 1 91.81 91 LYS B C 1
ATOM 3070 O O . LYS B 1 91 ? -4.867 42.812 20.234 1 91.81 91 LYS B O 1
ATOM 3075 N N . PRO B 1 92 ? -3.688 43.438 22.031 1 91.75 92 PRO B N 1
ATOM 3076 C CA . PRO B 1 92 ? -3.852 42.125 22.672 1 91.75 92 PRO B CA 1
ATOM 3077 C C . PRO B 1 92 ? -5.289 41.875 23.109 1 91.75 92 PRO B C 1
ATOM 3079 O O . PRO B 1 92 ? -6.066 42.812 23.297 1 91.75 92 PRO B O 1
ATOM 3082 N N . PRO B 1 93 ? -5.621 40.75 23.25 1 93.62 93 PRO B N 1
ATOM 3083 C CA . PRO B 1 93 ? -4.902 39.5 22.984 1 93.62 93 PRO B CA 1
ATOM 3084 C C . PRO B 1 93 ? -4.875 39.156 21.5 1 93.62 93 PRO B C 1
ATOM 3086 O O . PRO B 1 93 ? -5.887 39.281 20.797 1 93.62 93 PRO B O 1
ATOM 3089 N N . ARG B 1 94 ? -3.76 38.75 21 1 96.19 94 ARG B N 1
ATOM 3090 C CA . ARG B 1 94 ? -3.602 38.375 19.594 1 96.19 94 ARG B CA 1
ATOM 3091 C C . ARG B 1 94 ? -3.662 36.875 19.406 1 96.19 94 ARG B C 1
ATOM 3093 O O . ARG B 1 94 ? -3.18 36.125 20.25 1 96.19 94 ARG B O 1
ATOM 3100 N N . ARG B 1 95 ? -4.344 36.5 18.406 1 96.25 95 ARG B N 1
ATOM 3101 C CA . ARG B 1 95 ? -4.367 35.125 17.938 1 96.25 95 ARG B CA 1
ATOM 3102 C C . ARG B 1 95 ? -3.463 34.938 16.719 1 96.25 95 ARG B C 1
ATOM 3104 O O . ARG B 1 95 ? -3.732 35.5 15.656 1 96.25 95 ARG B O 1
ATOM 3111 N N . ILE B 1 96 ? -2.416 34.125 16.891 1 98 96 ILE B N 1
ATOM 3112 C CA . ILE B 1 96 ? -1.356 34.094 15.883 1 98 96 ILE B CA 1
ATOM 3113 C C . ILE B 1 96 ? -1.115 32.656 15.422 1 98 96 ILE B C 1
ATOM 3115 O O . ILE B 1 96 ? -1.136 31.734 16.234 1 98 96 ILE B O 1
ATOM 3119 N N . SER B 1 97 ? -0.979 32.438 14.172 1 97.94 97 SER B N 1
ATOM 3120 C CA . SER B 1 97 ? -0.674 31.141 13.609 1 97.94 97 SER B CA 1
ATOM 3121 C C . SER B 1 97 ? 0.766 31.062 13.109 1 97.94 97 SER B C 1
ATOM 3123 O O . SER B 1 97 ? 1.332 32.094 12.695 1 97.94 97 SER B O 1
ATOM 3125 N N . SER B 1 98 ? 1.359 29.859 13.195 1 98.44 98 SER B N 1
ATOM 3126 C CA . SER B 1 98 ? 2.727 29.719 12.703 1 98.44 98 SER B CA 1
ATOM 3127 C C . SER B 1 98 ? 3.045 28.266 12.359 1 98.44 98 SER B C 1
ATOM 3129 O O . SER B 1 98 ? 2.516 27.344 12.984 1 98.44 98 SER B O 1
ATOM 3131 N N . HIS B 1 99 ? 3.887 28.047 11.328 1 98.25 99 HIS B N 1
ATOM 3132 C CA . HIS B 1 99 ? 4.48 26.75 11.031 1 98.25 99 HIS B CA 1
ATOM 3133 C C . HIS B 1 99 ? 5.957 26.719 11.414 1 98.25 99 HIS B C 1
ATOM 3135 O O . HIS B 1 99 ? 6.648 25.734 11.148 1 98.25 99 HIS B O 1
ATOM 3141 N N . LEU B 1 100 ? 6.418 27.734 12.086 1 98.44 100 LEU B N 1
ATOM 3142 C CA . LEU B 1 100 ? 7.844 27.859 12.352 1 98.44 100 LEU B CA 1
ATOM 3143 C C . LEU B 1 100 ? 8.312 26.75 13.297 1 98.44 100 LEU B C 1
ATOM 3145 O O . LEU B 1 100 ? 7.613 26.406 14.25 1 98.44 100 LEU B O 1
ATOM 3149 N N . PRO B 1 101 ? 9.484 26.156 12.938 1 98.38 101 PRO B N 1
ATOM 3150 C CA . PRO B 1 101 ? 10.094 25.328 13.977 1 98.38 101 PRO B CA 1
ATOM 3151 C C . PRO B 1 101 ? 10.523 26.125 15.203 1 98.38 101 PRO B C 1
ATOM 3153 O O . PRO B 1 101 ? 10.656 27.344 15.133 1 98.38 101 PRO B O 1
ATOM 3156 N N . ILE B 1 102 ? 10.75 25.422 16.234 1 98 102 ILE B N 1
ATOM 3157 C CA . ILE B 1 102 ? 10.906 26.062 17.547 1 98 102 ILE B CA 1
ATOM 3158 C C . ILE B 1 102 ? 12.156 26.938 17.547 1 98 102 ILE B C 1
ATOM 3160 O O . ILE B 1 102 ? 12.195 27.984 18.188 1 98 102 ILE B O 1
ATOM 3164 N N . GLN B 1 103 ? 13.18 26.578 16.766 1 97 103 GLN B N 1
ATOM 3165 C CA . GLN B 1 103 ? 14.445 27.297 16.797 1 97 103 GLN B CA 1
ATOM 3166 C C . GLN B 1 103 ? 14.328 28.641 16.078 1 97 103 GLN B C 1
ATOM 3168 O O . GLN B 1 103 ? 15.211 29.484 16.188 1 97 103 GLN B O 1
ATOM 3173 N N . LEU B 1 104 ? 13.242 28.812 15.289 1 97.88 104 LEU B N 1
ATOM 3174 C CA . LEU B 1 104 ? 13.047 30.062 14.57 1 97.88 104 LEU B CA 1
ATOM 3175 C C . LEU B 1 104 ? 11.922 30.875 15.188 1 97.88 104 LEU B C 1
ATOM 3177 O O . LEU B 1 104 ? 11.547 31.922 14.664 1 97.88 104 LEU B O 1
ATOM 3181 N N . PHE B 1 105 ? 11.359 30.375 16.25 1 98.44 105 PHE B N 1
ATOM 3182 C CA . PHE B 1 105 ? 10.281 31.078 16.953 1 98.44 105 PHE B CA 1
ATOM 3183 C C . PHE B 1 105 ? 10.812 32.344 17.625 1 98.44 105 PHE B C 1
ATOM 3185 O O . PHE B 1 105 ? 12.008 32.438 17.891 1 98.44 105 PHE B O 1
ATOM 3192 N N . PRO B 1 106 ? 9.977 33.375 17.875 1 98.31 106 PRO B N 1
ATOM 3193 C CA . PRO B 1 106 ? 10.469 34.625 18.469 1 98.31 106 PRO B CA 1
ATOM 3194 C C . PRO B 1 106 ? 11.211 34.406 19.781 1 98.31 106 PRO B C 1
ATOM 3196 O O . PRO B 1 106 ? 10.695 33.75 20.688 1 98.31 106 PRO B O 1
ATOM 3199 N N . LYS B 1 107 ? 12.305 35.062 19.859 1 98.25 107 LYS B N 1
ATOM 3200 C CA . LYS B 1 107 ? 13.102 34.969 21.078 1 98.25 107 LYS B CA 1
ATOM 3201 C C . LYS B 1 107 ? 12.312 35.5 22.281 1 98.25 107 LYS B C 1
ATOM 3203 O O . LYS B 1 107 ? 12.445 34.969 23.391 1 98.25 107 LYS B O 1
ATOM 3208 N N . SER B 1 108 ? 11.484 36.438 22.094 1 98.06 108 SER B N 1
ATOM 3209 C CA . SER B 1 108 ? 10.734 37.062 23.172 1 98.06 108 SER B CA 1
ATOM 3210 C C . SER B 1 108 ? 9.688 36.125 23.75 1 98.06 108 SER B C 1
ATOM 3212 O O . SER B 1 108 ? 9.133 36.406 24.812 1 98.06 108 SER B O 1
ATOM 3214 N N . PHE B 1 109 ? 9.422 35.094 23.078 1 98.31 109 PHE B N 1
ATOM 3215 C CA . PHE B 1 109 ? 8.453 34.094 23.562 1 98.31 109 PHE B CA 1
ATOM 3216 C C . PHE B 1 109 ? 8.922 33.5 24.875 1 98.31 109 PHE B C 1
ATOM 3218 O O . PHE B 1 109 ? 8.125 33.25 25.781 1 98.31 109 PHE B O 1
ATOM 3225 N N . TRP B 1 110 ? 10.188 33.344 25 1 97.12 110 TRP B N 1
ATOM 3226 C CA . TRP B 1 110 ? 10.75 32.562 26.109 1 97.12 110 TRP B CA 1
ATOM 3227 C C . TRP B 1 110 ? 10.617 33.312 27.422 1 97.12 110 TRP B C 1
ATOM 3229 O O . TRP B 1 110 ? 10.672 32.688 28.5 1 97.12 110 TRP B O 1
ATOM 3239 N N . GLY B 1 111 ? 10.43 34.531 27.344 1 96.31 111 GLY B N 1
ATOM 3240 C CA . GLY B 1 111 ? 10.227 35.312 28.547 1 96.31 111 GLY B CA 1
ATOM 3241 C C . GLY B 1 111 ? 8.789 35.75 28.75 1 96.31 111 GLY B C 1
ATOM 3242 O O . GLY B 1 111 ? 8.484 36.5 29.688 1 96.31 111 GLY B O 1
ATOM 3243 N N . SER B 1 112 ? 7.918 35.25 27.953 1 97.75 112 SER B N 1
ATOM 3244 C CA . SER B 1 112 ? 6.531 35.688 28 1 97.75 112 SER B CA 1
ATOM 3245 C C . SER B 1 112 ? 5.629 34.625 28.609 1 97.75 112 SER B C 1
ATOM 3247 O O . SER B 1 112 ? 6.078 33.5 28.875 1 97.75 112 SER B O 1
ATOM 3249 N N . LYS B 1 113 ? 4.379 34.969 28.859 1 97.62 113 LYS B N 1
ATOM 3250 C CA . LYS B 1 113 ? 3.359 34.031 29.344 1 97.62 113 LYS B CA 1
ATOM 3251 C C . LYS B 1 113 ? 2.428 33.625 28.203 1 97.62 113 LYS B C 1
ATOM 3253 O O . LYS B 1 113 ? 1.387 33 28.453 1 97.62 113 LYS B O 1
ATOM 3258 N N . ALA B 1 114 ? 2.855 34 27.016 1 98.38 114 ALA B N 1
ATOM 3259 C CA . ALA B 1 114 ? 2.033 33.625 25.859 1 98.38 114 ALA B CA 1
ATOM 3260 C C . ALA B 1 114 ? 1.813 32.125 25.766 1 98.38 114 ALA B C 1
ATOM 3262 O O . ALA B 1 114 ? 2.688 31.344 26.141 1 98.38 114 ALA B O 1
ATOM 3263 N N . LYS B 1 115 ? 0.679 31.719 25.312 1 98.69 115 LYS B N 1
ATOM 3264 C CA . LYS B 1 115 ? 0.312 30.312 25.25 1 98.69 115 LYS B CA 1
ATOM 3265 C C . LYS B 1 115 ? 0.49 29.766 23.844 1 98.69 115 LYS B C 1
ATOM 3267 O O . LYS B 1 115 ? 0.213 30.453 22.859 1 98.69 115 LYS B O 1
ATOM 3272 N N . VAL B 1 116 ? 0.943 28.547 23.75 1 98.81 116 VAL B N 1
ATOM 3273 C CA . VAL B 1 116 ? 1.09 27.844 22.469 1 98.81 116 VAL B CA 1
ATOM 3274 C C . VAL B 1 116 ? 0.226 26.594 22.469 1 98.81 116 VAL B C 1
ATOM 3276 O O . VAL B 1 116 ? 0.333 25.75 23.359 1 98.81 116 VAL B O 1
ATOM 3279 N N . ILE B 1 117 ? -0.632 26.531 21.516 1 98.88 117 ILE B N 1
ATOM 3280 C CA . ILE B 1 117 ? -1.342 25.297 21.203 1 98.88 117 ILE B CA 1
ATOM 3281 C C . ILE B 1 117 ? -0.693 24.625 20 1 98.88 117 ILE B C 1
ATOM 3283 O O . ILE B 1 117 ? -0.722 25.156 18.891 1 98.88 117 ILE B O 1
ATOM 3287 N N . TYR B 1 118 ? -0.087 23.484 20.25 1 98.88 118 TYR B N 1
ATOM 3288 C CA . TYR B 1 118 ? 0.612 22.734 19.219 1 98.88 118 TYR B CA 1
ATOM 3289 C C . TYR B 1 118 ? -0.21 21.516 18.781 1 98.88 118 TYR B C 1
ATOM 3291 O O . TYR B 1 118 ? -0.519 20.641 19.594 1 98.88 118 TYR B O 1
ATOM 3299 N N . THR B 1 119 ? -0.636 21.469 17.531 1 98.75 119 THR B N 1
ATOM 3300 C CA . THR B 1 119 ? -1.383 20.344 16.984 1 98.75 119 THR B CA 1
ATOM 3301 C C . THR B 1 119 ? -0.474 19.453 16.141 1 98.75 119 THR B C 1
ATOM 3303 O O . THR B 1 119 ? 0.187 19.938 15.211 1 98.75 119 THR B O 1
ATOM 3306 N N . VAL B 1 120 ? -0.415 18.203 16.5 1 98.44 120 VAL B N 1
ATOM 3307 C CA . VAL B 1 120 ? 0.392 17.234 15.789 1 98.44 120 VAL B CA 1
ATOM 3308 C C . VAL B 1 120 ? -0.519 16.203 15.109 1 98.44 120 VAL B C 1
ATOM 3310 O O . VAL B 1 120 ? -1.681 16.047 15.492 1 98.44 120 VAL B O 1
ATOM 3313 N N . ARG B 1 121 ? 0.002 15.539 14.039 1 98.38 121 ARG B N 1
ATOM 3314 C CA . ARG B 1 121 ? -0.792 14.602 13.258 1 98.38 121 ARG B CA 1
ATOM 3315 C C . ARG B 1 121 ? 0.059 13.422 12.789 1 98.38 121 ARG B C 1
ATOM 3317 O O . ARG B 1 121 ? 1.27 13.562 12.602 1 98.38 121 ARG B O 1
ATOM 3324 N N . ASN B 1 122 ? -0.605 12.297 12.664 1 98.31 122 ASN B N 1
ATOM 3325 C CA . ASN B 1 122 ? 0.066 11.172 12.023 1 98.31 122 ASN B CA 1
ATOM 3326 C C . ASN B 1 122 ? 0.761 11.594 10.734 1 98.31 122 ASN B C 1
ATOM 3328 O O . ASN B 1 122 ? 0.108 12.039 9.789 1 98.31 122 ASN B O 1
ATOM 3332 N N . PRO B 1 123 ? 2.061 11.422 10.766 1 98.31 123 PRO B N 1
ATOM 3333 C CA . PRO B 1 123 ? 2.801 11.945 9.617 1 98.31 123 PRO B CA 1
ATOM 3334 C C . PRO B 1 123 ? 2.457 11.219 8.312 1 98.31 123 PRO B C 1
ATOM 3336 O O . PRO B 1 123 ? 2.631 11.773 7.227 1 98.31 123 PRO B O 1
ATOM 3339 N N . LYS B 1 124 ? 2.014 9.977 8.398 1 98.38 124 LYS B N 1
ATOM 3340 C CA . LYS B 1 124 ? 1.597 9.305 7.172 1 98.38 124 LYS B CA 1
ATOM 3341 C C . LYS B 1 124 ? 0.333 9.938 6.602 1 98.38 124 LYS B C 1
ATOM 3343 O O . LYS B 1 124 ? 0.237 10.164 5.391 1 98.38 124 LYS B O 1
ATOM 3348 N N . ASP B 1 125 ? -0.64 10.227 7.441 1 98.44 125 ASP B N 1
ATOM 3349 C CA . ASP B 1 125 ? -1.839 10.93 6.988 1 98.44 125 ASP B CA 1
ATOM 3350 C C . ASP B 1 125 ? -1.499 12.328 6.48 1 98.44 125 ASP B C 1
ATOM 3352 O O . ASP B 1 125 ? -2.043 12.773 5.469 1 98.44 125 ASP B O 1
ATOM 3356 N N . LEU B 1 126 ? -0.615 12.922 7.262 1 97.81 126 LEU B N 1
ATOM 3357 C CA . LEU B 1 126 ? -0.155 14.25 6.871 1 97.81 126 LEU B CA 1
ATOM 3358 C C . LEU B 1 126 ? 0.463 14.227 5.48 1 97.81 126 LEU B C 1
ATOM 3360 O O . LEU B 1 126 ? 0.214 15.117 4.668 1 97.81 126 LEU B O 1
ATOM 3364 N N . LEU B 1 127 ? 1.261 13.242 5.184 1 98.06 127 LEU B N 1
ATOM 3365 C CA . LEU B 1 127 ? 1.948 13.125 3.902 1 98.06 127 LEU B CA 1
ATOM 3366 C C . LEU B 1 127 ? 0.949 12.945 2.764 1 98.06 127 LEU B C 1
ATOM 3368 O O . LEU B 1 127 ? 1.109 13.539 1.693 1 98.06 127 LEU B O 1
ATOM 3372 N N . VAL B 1 128 ? -0.081 12.141 2.973 1 98.06 128 VAL B N 1
ATOM 3373 C CA . VAL B 1 128 ? -1.132 11.953 1.977 1 98.06 128 VAL B CA 1
ATOM 3374 C C . VAL B 1 128 ? -1.857 13.273 1.74 1 98.06 128 VAL B C 1
ATOM 3376 O O . VAL B 1 128 ? -2.133 13.648 0.595 1 98.06 128 VAL B O 1
ATOM 3379 N N . SER B 1 129 ? -2.115 13.922 2.828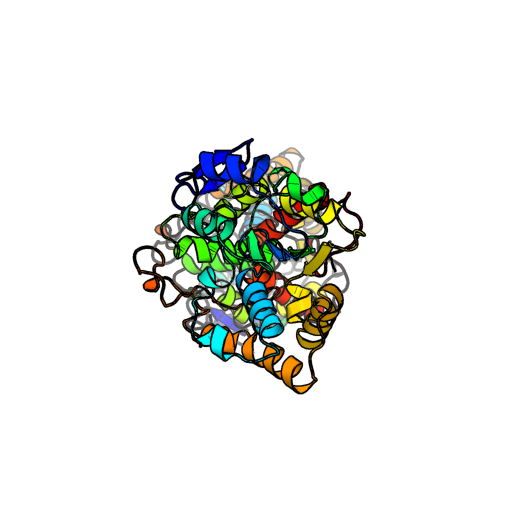 1 97.44 129 SER B N 1
ATOM 3380 C CA . SER B 1 129 ? -2.75 15.234 2.719 1 97.44 129 SER B CA 1
ATOM 3381 C C . SER B 1 129 ? -1.875 16.203 1.938 1 97.44 129 SER B C 1
ATOM 3383 O O . SER B 1 129 ? -2.369 16.953 1.081 1 97.44 129 SER B O 1
ATOM 3385 N N . LEU B 1 130 ? -0.606 16.234 2.215 1 97.25 130 LEU B N 1
ATOM 3386 C CA . LEU B 1 130 ? 0.337 17.109 1.534 1 97.25 130 LEU B CA 1
ATOM 3387 C C . LEU B 1 130 ? 0.419 16.766 0.049 1 97.25 130 LEU B C 1
ATOM 3389 O O . LEU B 1 130 ? 0.493 17.672 -0.792 1 97.25 130 LEU B O 1
ATOM 3393 N N . TYR B 1 131 ? 0.409 15.523 -0.268 1 97.62 131 TYR B N 1
ATOM 3394 C CA . TYR B 1 131 ? 0.458 15.055 -1.65 1 97.62 131 TYR B CA 1
ATOM 3395 C C . TYR B 1 131 ? -0.697 15.633 -2.461 1 97.62 131 TYR B C 1
ATOM 3397 O O . TYR B 1 131 ? -0.49 16.188 -3.545 1 97.62 131 TYR B O 1
ATOM 3405 N N . HIS B 1 132 ? -1.886 15.586 -1.951 1 96.25 132 HIS B N 1
ATOM 3406 C CA . HIS B 1 132 ? -3.059 16.109 -2.646 1 96.25 132 HIS B CA 1
ATOM 3407 C C . HIS B 1 132 ? -3.061 17.625 -2.654 1 96.25 132 HIS B C 1
ATOM 3409 O O . HIS B 1 132 ? -3.432 18.25 -3.654 1 96.25 132 HIS B O 1
ATOM 3415 N N . PHE B 1 133 ? -2.668 18.156 -1.544 1 95.06 133 PHE B N 1
ATOM 3416 C CA . PHE B 1 133 ? -2.617 19.609 -1.417 1 95.06 133 PHE B CA 1
ATOM 3417 C C . PHE B 1 133 ? -1.672 20.203 -2.451 1 95.06 133 PHE B C 1
ATOM 3419 O O . PHE B 1 133 ? -1.956 21.266 -3.02 1 95.06 133 PHE B O 1
ATOM 3426 N N . SER B 1 134 ? -0.568 19.562 -2.701 1 94.38 134 SER B N 1
ATOM 3427 C CA . SER B 1 134 ? 0.448 20.047 -3.627 1 94.38 134 SER B CA 1
ATOM 3428 C C . SER B 1 134 ? -0.086 20.094 -5.055 1 94.38 134 SER B C 1
ATOM 3430 O O . SER B 1 134 ? 0.411 20.875 -5.879 1 94.38 134 SER B O 1
ATOM 3432 N N . LYS B 1 135 ? -1.076 19.391 -5.305 1 93.19 135 LYS B N 1
ATOM 3433 C CA . LYS B 1 135 ? -1.681 19.391 -6.633 1 93.19 135 LYS B CA 1
ATOM 3434 C C . LYS B 1 135 ? -2.598 20.594 -6.816 1 93.19 135 LYS B C 1
ATOM 3436 O O . LYS B 1 135 ? -2.857 21.016 -7.945 1 93.19 135 LYS B O 1
ATOM 3441 N N . LEU B 1 136 ? -3.09 21.094 -5.668 1 92.94 136 LEU B N 1
ATOM 3442 C CA . LEU B 1 136 ? -4.055 22.188 -5.684 1 92.94 136 LEU B CA 1
ATOM 3443 C C . LEU B 1 136 ? -3.346 23.531 -5.691 1 92.94 136 LEU B C 1
ATOM 3445 O O . LEU B 1 136 ? -3.801 24.469 -6.344 1 92.94 136 LEU B O 1
ATOM 3449 N N . MET B 1 137 ? -2.303 23.562 -4.969 1 90.69 137 MET B N 1
ATOM 3450 C CA . MET B 1 137 ? -1.661 24.844 -4.699 1 90.69 137 MET B CA 1
ATOM 3451 C C . MET B 1 137 ? -0.639 25.188 -5.777 1 90.69 137 MET B C 1
ATOM 3453 O O . MET B 1 137 ? 0.303 24.422 -6.008 1 90.69 137 MET B O 1
ATOM 3457 N N . SER B 1 138 ? -0.713 26.328 -6.277 1 86.06 138 SER B N 1
ATOM 3458 C CA . SER B 1 138 ? 0.112 26.719 -7.414 1 86.06 138 SER B CA 1
ATOM 3459 C C . SER B 1 138 ? 1.568 26.906 -7.004 1 86.06 138 SER B C 1
ATOM 3461 O O . SER B 1 138 ? 2.479 26.703 -7.812 1 86.06 138 SER B O 1
ATOM 3463 N N . PHE B 1 139 ? 1.8 27.266 -5.828 1 84.25 139 PHE B N 1
ATOM 3464 C CA . PHE B 1 139 ? 3.164 27.609 -5.438 1 84.25 139 PHE B CA 1
ATOM 3465 C C . PHE B 1 139 ? 3.889 26.375 -4.898 1 84.25 139 PHE B C 1
ATOM 3467 O O . PHE B 1 139 ? 5.07 26.453 -4.559 1 84.25 139 PHE B O 1
ATOM 3474 N N . LEU B 1 140 ? 3.184 25.312 -4.754 1 90 140 LEU B N 1
ATOM 3475 C CA . LEU B 1 140 ? 3.826 24.078 -4.344 1 90 140 LEU B CA 1
ATOM 3476 C C . LEU B 1 140 ? 4.219 23.234 -5.559 1 90 140 LEU B C 1
ATOM 3478 O O . LEU B 1 140 ? 3.5 23.219 -6.562 1 90 140 LEU B O 1
ATOM 3482 N N . GLU B 1 141 ? 5.355 22.641 -5.406 1 91.75 141 GLU B N 1
ATOM 3483 C CA . GLU B 1 141 ? 5.773 21.703 -6.441 1 91.75 141 GLU B CA 1
ATOM 3484 C C . GLU B 1 141 ? 4.953 20.406 -6.379 1 91.75 141 GLU B C 1
ATOM 3486 O O . GLU B 1 141 ? 4.793 19.828 -5.309 1 91.75 141 GLU B O 1
ATOM 3491 N N . GLU B 1 142 ? 4.438 20.109 -7.531 1 92.81 142 GLU B N 1
ATOM 3492 C CA . GLU B 1 142 ? 3.688 18.859 -7.605 1 92.81 142 GLU B CA 1
ATOM 3493 C C . GLU B 1 142 ? 4.625 17.656 -7.73 1 92.81 142 GLU B C 1
ATOM 3495 O O . GLU B 1 142 ? 5.363 17.547 -8.711 1 92.81 142 GLU B O 1
ATOM 3500 N N . PRO B 1 143 ? 4.605 16.797 -6.742 1 95.31 143 PRO B N 1
ATOM 3501 C CA . PRO B 1 143 ? 5.438 15.602 -6.895 1 95.31 143 PRO B CA 1
ATOM 3502 C C . PRO B 1 143 ? 4.945 14.672 -8.008 1 95.31 143 PRO B C 1
ATOM 3504 O O . PRO B 1 143 ? 3.742 14.609 -8.273 1 95.31 143 PRO B O 1
ATOM 3507 N N . GLU B 1 144 ? 5.887 13.891 -8.594 1 94.88 144 GLU B N 1
ATOM 3508 C CA . GLU B 1 144 ? 5.543 12.938 -9.648 1 94.88 144 GLU B CA 1
ATOM 3509 C C . GLU B 1 144 ? 4.75 11.758 -9.086 1 94.88 144 GLU B C 1
ATOM 3511 O O . GLU B 1 144 ? 3.963 11.133 -9.797 1 94.88 144 GLU B O 1
ATOM 3516 N N . SER B 1 145 ? 4.992 11.445 -7.871 1 96.62 145 SER B N 1
ATOM 3517 C CA . SER B 1 145 ? 4.352 10.328 -7.195 1 96.62 145 SER B CA 1
ATOM 3518 C C . SER B 1 145 ? 4.426 10.484 -5.68 1 96.62 145 SER B C 1
ATOM 3520 O O . SER B 1 145 ? 5.18 11.312 -5.172 1 96.62 145 SER B O 1
ATOM 3522 N N . LEU B 1 146 ? 3.635 9.703 -5.016 1 96.75 146 LEU B N 1
ATOM 3523 C CA . LEU B 1 146 ? 3.719 9.68 -3.561 1 96.75 146 LEU B CA 1
ATOM 3524 C C . LEU B 1 146 ? 5.094 9.211 -3.102 1 96.75 146 LEU B C 1
ATOM 3526 O O . LEU B 1 146 ? 5.609 9.688 -2.086 1 96.75 146 LEU B O 1
ATOM 3530 N N . GLU B 1 147 ? 5.727 8.328 -3.896 1 97.31 147 GLU B N 1
ATOM 3531 C CA . GLU B 1 147 ? 7.062 7.828 -3.58 1 97.31 147 GLU B CA 1
ATOM 3532 C C . GLU B 1 147 ? 8.086 8.961 -3.578 1 97.31 147 GLU B C 1
ATOM 3534 O O . GLU B 1 147 ? 8.953 9.016 -2.701 1 97.31 147 GLU B O 1
ATOM 3539 N N . GLU B 1 148 ? 7.949 9.75 -4.57 1 97.44 148 GLU B N 1
ATOM 3540 C CA . GLU B 1 148 ? 8.867 10.883 -4.645 1 97.44 148 GLU B CA 1
ATOM 3541 C C . GLU B 1 148 ? 8.719 11.797 -3.432 1 97.44 148 GLU B C 1
ATOM 3543 O O . GLU B 1 148 ? 9.711 12.195 -2.822 1 97.44 148 GLU B O 1
ATOM 3548 N N . LEU B 1 149 ? 7.508 12.133 -3.098 1 98.12 149 LEU B N 1
ATOM 3549 C CA . LEU B 1 149 ? 7.25 12.992 -1.949 1 98.12 149 LEU B CA 1
ATOM 3550 C C . LEU B 1 149 ? 7.734 12.344 -0.658 1 98.12 149 LEU B C 1
ATOM 3552 O O . LEU B 1 149 ? 8.336 13.008 0.191 1 98.12 149 LEU B O 1
ATOM 3556 N N . LEU B 1 150 ? 7.445 11.039 -0.521 1 98.62 150 LEU B N 1
ATOM 3557 C CA . LEU B 1 150 ? 7.898 10.305 0.653 1 98.62 150 LEU B CA 1
ATOM 3558 C C . LEU B 1 150 ? 9.414 10.406 0.81 1 98.62 150 LEU B C 1
ATOM 3560 O O . LEU B 1 150 ? 9.906 10.68 1.906 1 98.62 150 LEU B O 1
ATOM 3564 N N . GLY B 1 151 ? 10.109 10.219 -0.241 1 98.25 151 GLY B N 1
ATOM 3565 C CA . GLY B 1 151 ? 11.562 10.336 -0.198 1 98.25 151 GLY B CA 1
ATOM 3566 C C . GLY B 1 151 ? 12.031 11.695 0.27 1 98.25 151 GLY B C 1
ATOM 3567 O O . GLY B 1 151 ? 12.883 11.789 1.155 1 98.25 151 GLY B O 1
ATOM 3568 N N . ALA B 1 152 ? 11.469 12.734 -0.324 1 97.81 152 ALA B N 1
ATOM 3569 C CA . ALA B 1 152 ? 11.82 14.102 0.047 1 97.81 152 ALA B CA 1
ATOM 3570 C C . ALA B 1 152 ? 11.469 14.383 1.505 1 97.81 152 ALA B C 1
ATOM 3572 O O . ALA B 1 152 ? 12.25 15.008 2.229 1 97.81 152 ALA B O 1
ATOM 3573 N N . PHE B 1 153 ? 10.328 13.914 1.903 1 98.44 153 PHE B N 1
ATOM 3574 C CA . PHE B 1 153 ? 9.836 14.117 3.26 1 98.44 153 PHE B CA 1
ATOM 3575 C C . PHE B 1 153 ? 10.781 13.492 4.277 1 98.44 153 PHE B C 1
ATOM 3577 O O . PHE B 1 153 ? 11.125 14.117 5.281 1 98.44 153 PHE B O 1
ATOM 3584 N N . LEU B 1 154 ? 11.219 12.273 4.02 1 98.38 154 LEU B N 1
ATOM 3585 C CA . LEU B 1 154 ? 12.086 11.555 4.945 1 98.38 154 LEU B CA 1
ATOM 3586 C C . LEU B 1 154 ? 13.453 12.227 5.051 1 98.38 154 LEU B C 1
ATOM 3588 O O . LEU B 1 154 ? 14.109 12.148 6.09 1 98.38 154 LEU B O 1
ATOM 3592 N N . GLN B 1 155 ? 13.789 12.969 4.043 1 97 155 GLN B N 1
ATOM 3593 C CA . GLN B 1 155 ? 15.078 13.656 4.043 1 97 155 GLN B CA 1
ATOM 3594 C C . GLN B 1 155 ? 14.938 15.094 4.543 1 97 155 GLN B C 1
ATOM 3596 O O . GLN B 1 155 ? 15.922 15.828 4.629 1 97 155 GLN B O 1
ATOM 3601 N N . GLY B 1 156 ? 13.758 15.484 4.797 1 96.88 156 GLY B N 1
ATOM 3602 C CA . GLY B 1 156 ? 13.508 16.859 5.223 1 96.88 156 GLY B CA 1
ATOM 3603 C C . GLY B 1 156 ? 13.602 17.859 4.09 1 96.88 156 GLY B C 1
ATOM 3604 O O . GLY B 1 156 ? 13.828 19.047 4.32 1 96.88 156 GLY B O 1
ATOM 3605 N N . GLU B 1 157 ? 13.453 17.344 2.906 1 96.44 157 GLU B N 1
ATOM 3606 C CA . GLU B 1 157 ? 13.562 18.188 1.716 1 96.44 157 GLU B CA 1
ATOM 3607 C C . GLU B 1 157 ? 12.18 18.594 1.215 1 96.44 157 GLU B C 1
ATOM 3609 O O . GLU B 1 157 ? 11.867 18.438 0.033 1 96.44 157 GLU B O 1
ATOM 3614 N N . VAL B 1 158 ? 11.398 19.047 2.076 1 96.81 158 VAL B N 1
ATOM 3615 C CA . VAL B 1 158 ? 10.086 19.641 1.836 1 96.81 158 VAL B CA 1
ATOM 3616 C C . VAL B 1 158 ? 10 21 2.535 1 96.81 158 VAL B C 1
ATOM 3618 O O . VAL B 1 158 ? 10.852 21.328 3.365 1 96.81 158 VAL B O 1
ATOM 3621 N N . LEU B 1 159 ? 9.039 21.781 2.152 1 95.69 159 LEU B N 1
ATOM 3622 C CA . LEU B 1 159 ? 8.859 23.094 2.783 1 95.69 159 LEU B CA 1
ATOM 3623 C C . LEU B 1 159 ? 8.672 22.938 4.289 1 95.69 159 LEU B C 1
ATOM 3625 O O . LEU B 1 159 ? 7.992 22.016 4.75 1 95.69 159 LEU B O 1
ATOM 3629 N N . TYR B 1 160 ? 9.312 23.812 5.094 1 96 160 TYR B N 1
ATOM 3630 C CA . TYR B 1 160 ? 9.312 23.875 6.551 1 96 160 TYR B CA 1
ATOM 3631 C C . TYR B 1 160 ? 10.195 22.781 7.148 1 96 160 TYR B C 1
ATOM 3633 O O . TYR B 1 160 ? 10.227 22.594 8.367 1 96 160 TYR B O 1
ATOM 3641 N N . GLY B 1 161 ? 10.82 21.969 6.289 1 97.12 161 GLY B N 1
ATOM 3642 C CA . GLY B 1 161 ? 11.875 21.062 6.715 1 97.12 161 GLY B CA 1
ATOM 3643 C C . GLY B 1 161 ? 11.344 19.766 7.293 1 97.12 161 GLY B C 1
ATOM 3644 O O . GLY B 1 161 ? 10.266 19.297 6.91 1 97.12 161 GLY B O 1
ATOM 3645 N N . SER B 1 162 ? 12.141 19.188 8.164 1 98.12 162 SER B N 1
ATOM 3646 C CA . SER B 1 162 ? 11.898 17.859 8.711 1 98.12 162 SER B CA 1
ATOM 3647 C C . SER B 1 162 ? 10.734 17.875 9.703 1 98.12 162 SER B C 1
ATOM 3649 O O . SER B 1 162 ? 10.789 18.562 10.719 1 98.12 162 SER B O 1
ATOM 3651 N N . TRP B 1 163 ? 9.734 17.062 9.367 1 98.44 163 TRP B N 1
ATOM 3652 C CA . TRP B 1 163 ? 8.648 16.844 10.312 1 98.44 163 TRP B CA 1
ATOM 3653 C C . TRP B 1 163 ? 9.18 16.344 11.648 1 98.44 163 TRP B C 1
ATOM 3655 O O . TRP B 1 163 ? 8.742 16.812 12.711 1 98.44 163 TRP B O 1
ATOM 3665 N N . PHE B 1 164 ? 10.156 15.438 11.641 1 98.06 164 PHE B N 1
ATOM 3666 C CA . PHE B 1 164 ? 10.719 14.844 12.844 1 98.06 164 PHE B CA 1
ATOM 3667 C C . PHE B 1 164 ? 11.344 15.906 13.734 1 98.06 164 PHE B C 1
ATOM 3669 O O . PHE B 1 164 ? 11.055 15.969 14.93 1 98.06 164 PHE B O 1
ATOM 3676 N N . ASP B 1 165 ? 12.094 16.75 13.094 1 97.25 165 ASP B N 1
ATOM 3677 C CA . ASP B 1 165 ? 12.766 17.812 13.852 1 97.25 165 ASP B CA 1
ATOM 3678 C C . ASP B 1 165 ? 11.75 18.812 14.391 1 97.25 165 ASP B C 1
ATOM 3680 O O . ASP B 1 165 ? 11.867 19.281 15.523 1 97.25 165 ASP B O 1
ATOM 3684 N N . HIS B 1 166 ? 10.836 19.172 13.57 1 98.31 166 HIS B N 1
ATOM 3685 C CA . HIS B 1 166 ? 9.805 20.125 13.953 1 98.31 166 HIS B CA 1
ATOM 3686 C C . HIS B 1 166 ? 9.039 19.641 15.18 1 98.31 166 HIS B C 1
ATOM 3688 O O . HIS B 1 166 ? 8.914 20.375 16.172 1 98.31 166 HIS B O 1
ATOM 3694 N N . VAL B 1 167 ? 8.562 18.391 15.117 1 98 167 VAL B N 1
ATOM 3695 C CA . VAL B 1 167 ? 7.73 17.812 16.172 1 98 167 VAL B CA 1
ATOM 3696 C C . VAL B 1 167 ? 8.562 17.625 17.438 1 98 167 VAL B C 1
ATOM 3698 O O . VAL B 1 167 ? 8.133 18 18.531 1 98 167 VAL B O 1
ATOM 3701 N N . LYS B 1 168 ? 9.75 17.094 17.297 1 96.94 168 LYS B N 1
ATOM 3702 C CA . LYS B 1 168 ? 10.609 16.906 18.469 1 96.94 168 LYS B CA 1
ATOM 3703 C C . LYS B 1 168 ? 10.938 18.25 19.125 1 96.94 168 LYS B C 1
ATOM 3705 O O . LYS B 1 168 ? 10.953 18.359 20.344 1 96.94 168 LYS B O 1
ATOM 3710 N N . GLY B 1 169 ? 11.219 19.234 18.312 1 97.25 169 GLY B N 1
ATOM 3711 C CA . GLY B 1 169 ? 11.508 20.547 18.844 1 97.25 169 GLY B CA 1
ATOM 3712 C C . GLY B 1 169 ? 10.398 21.109 19.703 1 97.25 169 GLY B C 1
ATOM 3713 O O . GLY B 1 169 ? 10.633 21.5 20.844 1 97.25 169 GLY B O 1
ATOM 3714 N N . TRP B 1 170 ? 9.227 21.156 19.234 1 98.12 170 TRP B N 1
ATOM 3715 C CA . TRP B 1 170 ? 8.102 21.734 19.953 1 98.12 170 TRP B CA 1
ATOM 3716 C C . TRP B 1 170 ? 7.707 20.875 21.141 1 98.12 170 TRP B C 1
ATOM 3718 O O . TRP B 1 170 ? 7.344 21.406 22.203 1 98.12 170 TRP B O 1
ATOM 3728 N N . LEU B 1 171 ? 7.816 19.594 20.984 1 97.19 171 LEU B N 1
ATOM 3729 C CA . LEU B 1 171 ? 7.43 18.703 22.078 1 97.19 171 LEU B CA 1
ATOM 3730 C C . LEU B 1 171 ? 8.414 18.812 23.234 1 97.19 171 LEU B C 1
ATOM 3732 O O . LEU B 1 171 ? 8.125 18.359 24.344 1 97.19 171 LEU B O 1
ATOM 3736 N N . GLY B 1 172 ? 9.562 19.391 22.969 1 95.44 172 GLY B N 1
ATOM 3737 C CA . GLY B 1 172 ? 10.484 19.688 24.047 1 95.44 172 GLY B CA 1
ATOM 3738 C C . GLY B 1 172 ? 9.898 20.594 25.109 1 95.44 172 GLY B C 1
ATOM 3739 O O . GLY B 1 172 ? 10.422 20.688 26.219 1 95.44 172 GLY B O 1
ATOM 3740 N N . LEU B 1 173 ? 8.789 21.266 24.797 1 96.62 173 LEU B N 1
ATOM 3741 C CA . LEU B 1 173 ? 8.156 22.203 25.719 1 96.62 173 LEU B CA 1
ATOM 3742 C C . LEU B 1 173 ? 7.129 21.5 26.594 1 96.62 173 LEU B C 1
ATOM 3744 O O . LEU B 1 173 ? 6.531 22.125 27.484 1 96.62 173 LEU B O 1
ATOM 3748 N N . ARG B 1 174 ? 6.941 20.266 26.344 1 94.38 174 ARG B N 1
ATOM 3749 C CA . ARG B 1 174 ? 5.973 19.531 27.156 1 94.38 174 ARG B CA 1
ATOM 3750 C C . ARG B 1 174 ? 6.273 19.688 28.641 1 94.38 174 ARG B C 1
ATOM 3752 O O . ARG B 1 174 ? 7.426 19.594 29.062 1 94.38 174 ARG B O 1
ATOM 3759 N N . GLY B 1 175 ? 5.199 19.906 29.438 1 93.06 175 GLY B N 1
ATOM 3760 C CA . GLY B 1 175 ? 5.363 20.125 30.875 1 93.06 175 GLY B CA 1
ATOM 3761 C C . GLY B 1 175 ? 5.285 21.578 31.266 1 93.06 175 GLY B C 1
ATOM 3762 O O . GLY B 1 175 ? 4.973 21.906 32.406 1 93.06 175 GLY B O 1
ATOM 3763 N N . ARG B 1 176 ? 5.57 22.453 30.266 1 96.19 176 ARG B N 1
ATOM 3764 C CA . ARG B 1 176 ? 5.414 23.875 30.531 1 96.19 176 ARG B CA 1
ATOM 3765 C C . ARG B 1 176 ? 3.941 24.266 30.656 1 96.19 176 ARG B C 1
ATOM 3767 O O . ARG B 1 176 ? 3.1 23.734 29.922 1 96.19 176 ARG B O 1
ATOM 3774 N N . GLU B 1 177 ? 3.652 25.188 31.484 1 96.81 177 GLU B N 1
ATOM 3775 C CA . GLU B 1 177 ? 2.277 25.594 31.781 1 96.81 177 GLU B CA 1
ATOM 3776 C C . GLU B 1 177 ? 1.63 26.266 30.578 1 96.81 177 GLU B C 1
ATOM 3778 O O . GLU B 1 177 ? 0.413 26.203 30.406 1 96.81 177 GLU B O 1
ATOM 3783 N N . ASN B 1 178 ? 2.398 26.953 29.766 1 98.25 178 ASN B N 1
ATOM 3784 C CA . ASN B 1 178 ? 1.826 27.719 28.656 1 98.25 178 ASN B CA 1
ATOM 3785 C C . ASN B 1 178 ? 1.943 26.953 27.344 1 98.25 178 ASN B C 1
ATOM 3787 O O . ASN B 1 178 ? 1.896 27.562 26.266 1 98.25 178 ASN B O 1
ATOM 3791 N N . PHE B 1 179 ? 2.211 25.656 27.406 1 98.56 179 PHE B N 1
ATOM 3792 C CA . PHE B 1 179 ? 2.299 24.812 26.219 1 98.56 179 PHE B CA 1
ATOM 3793 C C . PHE B 1 179 ? 1.277 23.688 26.281 1 98.56 179 PHE B C 1
ATOM 3795 O O . PHE B 1 179 ? 1.229 22.922 27.25 1 98.56 179 PHE B O 1
ATOM 3802 N N . PHE B 1 180 ? 0.462 23.609 25.266 1 98.62 180 PHE B N 1
ATOM 3803 C CA . PHE B 1 180 ? -0.571 22.594 25.141 1 98.62 180 PHE B CA 1
ATOM 3804 C C . PHE B 1 180 ? -0.441 21.844 23.812 1 98.62 180 PHE B C 1
ATOM 3806 O O . PHE B 1 180 ? -0.468 22.469 22.75 1 98.62 180 PHE B O 1
ATOM 3813 N N . CYS B 1 181 ? -0.214 20.562 23.906 1 98.25 181 CYS B N 1
ATOM 3814 C CA . CYS B 1 181 ? -0.081 19.734 22.719 1 98.25 181 CYS B CA 1
ATOM 3815 C C . CYS B 1 181 ? -1.288 18.828 22.562 1 98.25 181 CYS B C 1
ATOM 3817 O O . CYS B 1 181 ? -1.745 18.203 23.516 1 98.25 181 CYS B O 1
ATOM 3819 N N . ILE B 1 182 ? -1.842 18.734 21.391 1 98.44 182 ILE B N 1
ATOM 3820 C CA . ILE B 1 182 ? -2.959 17.844 21.094 1 98.44 182 ILE B CA 1
ATOM 3821 C C . ILE B 1 182 ? -2.811 17.297 19.672 1 98.44 182 ILE B C 1
ATOM 3823 O O . ILE B 1 182 ? -2.277 17.969 18.797 1 98.44 182 ILE B O 1
ATOM 3827 N N . SER B 1 183 ? -3.189 16.078 19.453 1 98.31 183 SER B N 1
ATOM 3828 C CA . SER B 1 183 ? -3.068 15.484 18.125 1 98.31 183 SER B CA 1
ATOM 3829 C C . SER B 1 183 ? -4.363 15.633 17.344 1 98.31 183 SER B C 1
ATOM 3831 O O . SER B 1 183 ? -5.441 15.766 17.922 1 98.31 183 SER B O 1
ATOM 3833 N N . TYR B 1 184 ? -4.203 15.617 16.047 1 98.38 184 TYR B N 1
ATOM 3834 C CA . TYR B 1 184 ? -5.348 15.555 15.141 1 98.38 184 TYR B CA 1
ATOM 3835 C C . TYR B 1 184 ? -6.262 14.391 15.5 1 98.38 184 TYR B C 1
ATOM 3837 O O . TYR B 1 184 ? -7.488 14.523 15.469 1 98.38 184 TYR B O 1
ATOM 3845 N N . GLU B 1 185 ? -5.734 13.258 15.891 1 98.44 185 GLU B N 1
ATOM 3846 C CA . GLU B 1 185 ? -6.438 12.023 16.234 1 98.44 185 GLU B CA 1
ATOM 3847 C C . GLU B 1 185 ? -7.293 12.203 17.484 1 98.44 185 GLU B C 1
ATOM 3849 O O . GLU B 1 185 ? -8.43 11.734 17.531 1 98.44 185 GLU B O 1
ATOM 3854 N N . GLU B 1 186 ? -6.73 12.898 18.453 1 97.81 186 GLU B N 1
ATOM 3855 C CA . GLU B 1 186 ? -7.496 13.164 19.656 1 97.81 186 GLU B CA 1
ATOM 3856 C C . GLU B 1 186 ? -8.695 14.062 19.375 1 97.81 186 GLU B C 1
ATOM 3858 O O . GLU B 1 186 ? -9.789 13.844 19.906 1 97.81 186 GLU B O 1
ATOM 3863 N N . LEU B 1 187 ? -8.461 15.094 18.547 1 98.31 187 LEU B N 1
ATOM 3864 C CA . LEU B 1 187 ? -9.562 15.961 18.141 1 98.31 187 LEU B CA 1
ATOM 3865 C C . LEU B 1 187 ? -10.664 15.172 17.453 1 98.31 187 LEU B C 1
ATOM 3867 O O . LEU B 1 187 ? -11.844 15.359 17.734 1 98.31 187 LEU B O 1
ATOM 3871 N N . GLN B 1 188 ? -10.258 14.336 16.562 1 97.38 188 GLN B N 1
ATOM 3872 C CA . GLN B 1 188 ? -11.203 13.539 15.797 1 97.38 188 GLN B CA 1
ATOM 3873 C C . GLN B 1 188 ? -11.961 12.562 16.703 1 97.38 188 GLN B C 1
ATOM 3875 O O . GLN B 1 188 ? -13.156 12.352 16.516 1 97.38 188 GLN B O 1
ATOM 3880 N N . GLU B 1 189 ? -11.297 11.961 17.625 1 97.19 189 GLU B N 1
ATOM 3881 C CA . GLU B 1 189 ? -11.875 10.938 18.5 1 97.19 189 GLU B CA 1
ATOM 3882 C C . GLU B 1 189 ? -12.898 11.539 19.453 1 97.19 189 GLU B C 1
ATOM 3884 O O . GLU B 1 189 ? -13.945 10.938 19.703 1 97.19 189 GLU B O 1
ATOM 3889 N N . ASP B 1 190 ? -12.586 12.641 20 1 97.81 190 ASP B N 1
ATOM 3890 C CA . ASP B 1 190 ? -13.438 13.289 21 1 97.81 190 ASP B CA 1
ATOM 3891 C C . ASP B 1 190 ? -13.297 14.805 20.938 1 97.81 190 ASP B C 1
ATOM 3893 O O . ASP B 1 190 ? -12.641 15.414 21.781 1 97.81 190 ASP B O 1
ATOM 3897 N N . LEU B 1 191 ? -14.062 15.383 20 1 98.19 191 LEU B N 1
ATOM 3898 C CA . LEU B 1 191 ? -13.945 16.812 19.797 1 98.19 191 LEU B CA 1
ATOM 3899 C C . LEU B 1 191 ? -14.453 17.578 21 1 98.19 191 LEU B C 1
ATOM 3901 O O . LEU B 1 191 ? -13.82 18.547 21.453 1 98.19 191 LEU B O 1
ATOM 3905 N N . ARG B 1 192 ? -15.547 17.156 21.562 1 98.31 192 ARG B N 1
ATOM 3906 C CA . ARG B 1 192 ? -16.141 17.844 22.688 1 98.31 192 ARG B CA 1
ATOM 3907 C C . ARG B 1 192 ? -15.18 17.875 23.875 1 98.31 192 ARG B C 1
ATOM 3909 O O . ARG B 1 192 ? -14.93 18.938 24.453 1 98.31 192 ARG B O 1
ATOM 3916 N N . GLY B 1 193 ? -14.664 16.641 24.188 1 98.44 193 GLY B N 1
ATOM 3917 C CA . GLY B 1 193 ? -13.688 16.578 25.266 1 98.44 193 GLY B CA 1
ATOM 3918 C C . GLY B 1 193 ? -12.445 17.391 24.984 1 98.44 193 GLY B C 1
ATOM 3919 O O . GLY B 1 193 ? -11.898 18.031 25.891 1 98.44 193 GLY B O 1
ATOM 3920 N N . SER B 1 194 ? -11.961 17.406 23.766 1 98.62 194 SER B N 1
ATOM 3921 C CA . SER B 1 194 ? -10.781 18.172 23.375 1 98.62 194 SER B CA 1
ATOM 3922 C C . SER B 1 194 ? -11.016 19.672 23.531 1 98.62 194 SER B C 1
ATOM 3924 O O . SER B 1 194 ? -10.156 20.391 24.031 1 98.62 194 SER B O 1
ATOM 3926 N N . VAL B 1 195 ? -12.203 20.109 23.094 1 98.62 195 VAL B N 1
ATOM 3927 C CA . VAL B 1 195 ? -12.547 21.516 23.25 1 98.62 195 VAL B CA 1
ATOM 3928 C C . VAL B 1 195 ? -12.539 21.906 24.719 1 98.62 195 VAL B C 1
ATOM 3930 O O . VAL B 1 195 ? -12.047 22.969 25.094 1 98.62 195 VAL B O 1
ATOM 3933 N N . GLY B 1 196 ? -13.047 21.031 25.562 1 98.25 196 GLY B N 1
ATOM 3934 C CA . GLY B 1 196 ? -13 21.281 27 1 98.25 196 GLY B CA 1
ATOM 3935 C C . GLY B 1 196 ? -11.594 21.453 27.531 1 98.25 196 GLY B C 1
ATOM 3936 O O . GLY B 1 196 ? -11.32 22.359 28.312 1 98.25 196 GLY B O 1
ATOM 3937 N N . ARG B 1 197 ? -10.695 20.578 27.109 1 98.38 197 ARG B N 1
ATOM 3938 C CA . ARG B 1 197 ? -9.305 20.641 27.547 1 98.38 197 ARG B CA 1
ATOM 3939 C C . ARG B 1 197 ? -8.633 21.938 27.062 1 98.38 197 ARG B C 1
ATOM 3941 O O . ARG B 1 197 ? -7.848 22.547 27.781 1 98.38 197 ARG B O 1
ATOM 3948 N N . ILE B 1 198 ? -8.953 22.266 25.844 1 98.69 198 ILE B N 1
ATOM 3949 C CA . ILE B 1 198 ? -8.398 23.5 25.281 1 98.69 198 ILE B CA 1
ATOM 3950 C C . ILE B 1 198 ? -8.898 24.703 26.078 1 98.69 198 ILE B C 1
ATOM 3952 O O . ILE B 1 198 ? -8.117 25.609 26.406 1 98.69 198 ILE B O 1
ATOM 3956 N N . CYS B 1 199 ? -10.164 24.734 26.422 1 98.5 199 CYS B N 1
ATOM 3957 C CA . CYS B 1 199 ? -10.742 25.812 27.203 1 98.5 199 CYS B CA 1
ATOM 3958 C C . CYS B 1 199 ? -10.055 25.938 28.562 1 98.5 199 CYS B C 1
ATOM 3960 O O . CYS B 1 199 ? -9.727 27.031 29.016 1 98.5 199 CYS B O 1
ATOM 3962 N N . ARG B 1 200 ? -9.875 24.781 29.188 1 97.88 200 ARG B N 1
ATOM 3963 C CA . ARG B 1 200 ? -9.18 24.797 30.469 1 97.88 200 ARG B CA 1
ATOM 3964 C C . ARG B 1 200 ? -7.781 25.375 30.328 1 97.88 200 ARG B C 1
ATOM 3966 O O . ARG B 1 200 ? -7.363 26.188 31.172 1 97.88 200 ARG B O 1
ATOM 3973 N N . PHE B 1 201 ? -7.105 25.031 29.344 1 98.38 201 PHE B N 1
ATOM 3974 C CA . PHE B 1 201 ? -5.762 25.531 29.094 1 98.38 201 PHE B CA 1
ATOM 3975 C C . PHE B 1 201 ? -5.777 27.047 28.891 1 98.38 201 PHE B C 1
ATOM 3977 O O . PHE B 1 201 ? -4.891 27.75 29.375 1 98.38 201 PHE B O 1
ATOM 3984 N N . LEU B 1 202 ? -6.801 27.531 28.141 1 97.88 202 LEU B N 1
ATOM 3985 C CA . LEU B 1 202 ? -6.891 28.938 27.781 1 97.88 202 LEU B CA 1
ATOM 3986 C C . LEU B 1 202 ? -7.504 29.75 28.906 1 97.88 202 LEU B C 1
ATOM 3988 O O . LEU B 1 202 ? -7.523 30.984 28.844 1 97.88 202 LEU B O 1
ATOM 3992 N N . GLY B 1 203 ? -8.055 29.094 29.891 1 96.25 203 GLY B N 1
ATOM 3993 C CA . GLY B 1 203 ? -8.766 29.797 30.953 1 96.25 203 GLY B CA 1
ATOM 3994 C C . GLY B 1 203 ? -10.109 30.344 30.516 1 96.25 203 GLY B C 1
ATOM 3995 O O . GLY B 1 203 ? -10.484 31.453 30.906 1 96.25 203 GLY B O 1
ATOM 3996 N N . LYS B 1 204 ? -10.68 29.609 29.641 1 95.5 204 LYS B N 1
ATOM 3997 C CA . LYS B 1 204 ? -12 30 29.141 1 95.5 204 LYS B CA 1
ATOM 3998 C C . LYS B 1 204 ? -13.086 29.078 29.703 1 95.5 204 LYS B C 1
ATOM 4000 O O . LYS B 1 204 ? -12.844 27.906 29.953 1 95.5 204 LYS B O 1
ATOM 4005 N N . ASP B 1 205 ? -14.172 29.734 29.922 1 94.44 205 ASP B N 1
ATOM 4006 C CA . ASP B 1 205 ? -15.336 28.984 30.391 1 94.44 205 ASP B CA 1
ATOM 4007 C C . ASP B 1 205 ? -16.484 29.078 29.391 1 94.44 205 ASP B C 1
ATOM 4009 O O . ASP B 1 205 ? -17 30.156 29.109 1 94.44 205 ASP B O 1
ATOM 4013 N N . LEU B 1 206 ? -16.812 27.938 28.859 1 97.19 206 LEU B N 1
ATOM 4014 C CA . LEU B 1 206 ? -17.922 27.859 27.938 1 97.19 206 LEU B CA 1
ATOM 4015 C C . LEU B 1 206 ? -19.125 27.172 28.578 1 97.19 206 LEU B C 1
ATOM 4017 O O . LEU B 1 206 ? -18.953 26.188 29.312 1 97.19 206 LEU B O 1
ATOM 4021 N N . SER B 1 207 ? -20.266 27.766 28.328 1 97.69 207 SER B N 1
ATOM 4022 C CA . SER B 1 207 ? -21.469 27.031 28.688 1 97.69 207 SER B CA 1
ATOM 4023 C C . SER B 1 207 ? -21.594 25.75 27.875 1 97.69 207 SER B C 1
ATOM 4025 O O . SER B 1 207 ? -20.938 25.594 26.844 1 97.69 207 SER B O 1
ATOM 4027 N N . ASP B 1 208 ? -22.453 24.922 28.359 1 97.5 208 ASP B N 1
ATOM 4028 C CA . ASP B 1 208 ? -22.703 23.688 27.625 1 97.5 208 ASP B CA 1
ATOM 4029 C C . ASP B 1 208 ? -23.203 23.969 26.203 1 97.5 208 ASP B C 1
ATOM 4031 O O . ASP B 1 208 ? -22.828 23.297 25.25 1 97.5 208 ASP B O 1
ATOM 4035 N N . ALA B 1 209 ? -24 24.906 26.156 1 98.06 209 ALA B N 1
ATOM 4036 C CA . ALA B 1 209 ? -24.562 25.281 24.859 1 98.06 209 ALA B CA 1
ATOM 4037 C C . ALA B 1 209 ? -23.469 25.844 23.938 1 98.06 209 ALA B C 1
ATOM 4039 O O . ALA B 1 209 ? -23.469 25.547 22.734 1 98.06 209 ALA B O 1
ATOM 4040 N N . ALA B 1 210 ? -22.625 26.656 24.484 1 98.19 210 ALA B N 1
ATOM 4041 C CA . ALA B 1 210 ? -21.531 27.219 23.703 1 98.19 210 ALA B CA 1
ATOM 4042 C C . ALA B 1 210 ? -20.562 26.125 23.234 1 98.19 210 ALA B C 1
ATOM 4044 O O . ALA B 1 210 ? -20.109 26.141 22.094 1 98.19 210 ALA B O 1
ATOM 4045 N N . LEU B 1 211 ? -20.297 25.234 24.125 1 98.25 211 LEU B N 1
ATOM 4046 C CA . LEU B 1 211 ? -19.422 24.125 23.797 1 98.25 211 LEU B CA 1
ATOM 4047 C C . LEU B 1 211 ? -20.031 23.281 22.672 1 98.25 211 LEU B C 1
ATOM 4049 O O . LEU B 1 211 ? -19.328 22.875 21.734 1 98.25 211 LEU B O 1
ATOM 4053 N N . ALA B 1 212 ? -21.266 23.031 22.781 1 98.38 212 ALA B N 1
ATOM 4054 C CA . ALA B 1 212 ? -21.969 22.266 21.734 1 98.38 212 ALA B CA 1
ATOM 4055 C C . ALA B 1 212 ? -21.906 22.984 20.391 1 98.38 212 ALA B C 1
ATOM 4057 O O . ALA B 1 212 ? -21.766 22.359 19.344 1 98.38 212 ALA B O 1
ATOM 4058 N N . SER B 1 213 ? -22.047 24.281 20.484 1 98.62 213 SER B N 1
ATOM 4059 C CA . SER B 1 213 ? -21.969 25.078 19.266 1 98.62 213 SER B CA 1
ATOM 4060 C C . SER B 1 213 ? -20.578 25 18.641 1 98.62 213 SER B C 1
ATOM 4062 O O . SER B 1 213 ? -20.453 24.906 17.422 1 98.62 213 SER B O 1
ATOM 4064 N N . VAL B 1 214 ? -19.562 25.047 19.453 1 98.75 214 VAL B N 1
ATOM 4065 C CA . VAL B 1 214 ? -18.203 24.922 18.953 1 98.75 214 VAL B CA 1
ATOM 4066 C C . VAL B 1 214 ? -18.047 23.578 18.219 1 98.75 214 VAL B C 1
ATOM 4068 O O . VAL B 1 214 ? -17.547 23.531 17.094 1 98.75 214 VAL B O 1
ATOM 4071 N N . VAL B 1 215 ? -18.5 22.5 18.859 1 98.62 215 VAL B N 1
ATOM 4072 C CA . VAL B 1 215 ? -18.375 21.156 18.312 1 98.62 215 VAL B CA 1
ATOM 4073 C C . VAL B 1 215 ? -19.125 21.062 16.984 1 98.62 215 VAL B C 1
ATOM 4075 O O . VAL B 1 215 ? -18.594 20.516 16.016 1 98.62 215 VAL B O 1
ATOM 4078 N N . GLN B 1 216 ? -20.25 21.609 16.953 1 98.56 216 GLN B N 1
ATOM 4079 C CA . GLN B 1 216 ? -21.078 21.562 15.758 1 98.56 216 GLN B CA 1
ATOM 4080 C C . GLN B 1 216 ? -20.422 22.328 14.609 1 98.56 216 GLN B C 1
ATOM 4082 O O . GLN B 1 216 ? -20.328 21.828 13.492 1 98.56 216 GLN B O 1
ATOM 4087 N N . ASN B 1 217 ? -19.984 23.516 14.883 1 98.44 217 ASN B N 1
ATOM 4088 C CA . ASN B 1 217 ? -19.516 24.406 13.828 1 98.44 217 ASN B CA 1
ATOM 4089 C C . ASN B 1 217 ? -18.078 24.125 13.438 1 98.44 217 ASN B C 1
ATOM 4091 O O . ASN B 1 217 ? -17.609 24.578 12.398 1 98.44 217 ASN B O 1
ATOM 4095 N N . ALA B 1 218 ? -17.391 23.344 14.234 1 98.44 218 ALA B N 1
ATOM 4096 C CA . ALA B 1 218 ? -16.031 22.938 13.906 1 98.44 218 ALA B CA 1
ATOM 4097 C C . ALA B 1 218 ? -16 21.562 13.258 1 98.44 218 ALA B C 1
ATOM 4099 O O . ALA B 1 218 ? -14.93 21.031 12.961 1 98.44 218 ALA B O 1
ATOM 4100 N N . SER B 1 219 ? -17.156 21.016 13.039 1 97.56 219 SER B N 1
ATOM 4101 C CA . SER B 1 219 ? -17.203 19.719 12.359 1 97.56 219 SER B CA 1
ATOM 4102 C C . SER B 1 219 ? -16.703 19.828 10.922 1 97.56 219 SER B C 1
ATOM 4104 O O . SER B 1 219 ? -16.719 20.922 10.336 1 97.56 219 SER B O 1
ATOM 4106 N N . PHE B 1 220 ? -16.25 18.719 10.43 1 96.44 220 PHE B N 1
ATOM 4107 C CA . PHE B 1 220 ? -15.711 18.688 9.078 1 96.44 220 PHE B CA 1
ATOM 4108 C C . PHE B 1 220 ? -16.75 19.188 8.07 1 96.44 220 PHE B C 1
ATOM 4110 O O . PHE B 1 220 ? -16.438 20.016 7.219 1 96.44 220 PHE B O 1
ATOM 4117 N N . GLN B 1 221 ? -17.922 18.688 8.172 1 96.56 221 GLN B N 1
ATOM 4118 C CA . GLN B 1 221 ? -18.984 19.078 7.238 1 96.56 221 GLN B CA 1
ATOM 4119 C C . GLN B 1 221 ? -19.297 20.562 7.355 1 96.56 221 GLN B C 1
ATOM 4121 O O . GLN B 1 221 ? -19.484 21.25 6.348 1 96.56 221 GLN B O 1
ATOM 4126 N N . ALA B 1 222 ? -19.406 21.031 8.555 1 97.88 222 ALA B N 1
ATOM 4127 C CA . ALA B 1 222 ? -19.703 22.438 8.758 1 97.88 222 ALA B CA 1
ATOM 4128 C C . ALA B 1 222 ? -18.625 23.328 8.125 1 97.88 222 ALA B C 1
ATOM 4130 O O . ALA B 1 222 ? -18.938 24.328 7.48 1 97.88 222 ALA B O 1
ATOM 4131 N N . MET B 1 223 ? -17.406 22.938 8.297 1 97.69 223 MET B N 1
ATOM 4132 C CA . MET B 1 223 ? -16.328 23.719 7.738 1 97.69 223 MET B CA 1
ATOM 4133 C C . MET B 1 223 ? -16.297 23.625 6.219 1 97.69 223 MET B C 1
ATOM 4135 O O . MET B 1 223 ? -16.031 24.609 5.527 1 97.69 223 MET B O 1
ATOM 4139 N N . ARG B 1 224 ? -16.516 22.422 5.715 1 96.31 224 ARG B N 1
ATOM 4140 C CA . ARG B 1 224 ? -16.578 22.219 4.27 1 96.31 224 ARG B CA 1
ATOM 4141 C C . ARG B 1 224 ? -17.625 23.125 3.633 1 96.31 224 ARG B C 1
ATOM 4143 O O . ARG B 1 224 ? -17.438 23.625 2.521 1 96.31 224 ARG B O 1
ATOM 4150 N N . ASP B 1 225 ? -18.703 23.375 4.352 1 96.81 225 ASP B N 1
ATOM 4151 C CA . ASP B 1 225 ? -19.828 24.141 3.83 1 96.81 225 ASP B CA 1
ATOM 4152 C C . ASP B 1 225 ? -19.625 25.625 4.078 1 96.81 225 ASP B C 1
ATOM 4154 O O . ASP B 1 225 ? -20.406 26.453 3.578 1 96.81 225 ASP B O 1
ATOM 4158 N N . ASN B 1 226 ? -18.672 26.016 4.883 1 97.69 226 ASN B N 1
ATOM 4159 C CA . ASN B 1 226 ? -18.406 27.406 5.219 1 97.69 226 ASN B CA 1
ATOM 4160 C C . ASN B 1 226 ? -17.344 28.016 4.312 1 97.69 226 ASN B C 1
ATOM 4162 O O . ASN B 1 226 ? -16.156 27.734 4.473 1 97.69 226 ASN B O 1
ATOM 4166 N N . PRO B 1 227 ? -17.656 28.906 3.445 1 97.06 227 PRO B N 1
ATOM 4167 C CA . PRO B 1 227 ? -16.672 29.5 2.533 1 97.06 227 PRO B CA 1
ATOM 4168 C C . PRO B 1 227 ? -15.57 30.266 3.264 1 97.06 227 PRO B C 1
ATOM 4170 O O . PRO B 1 227 ? -14.492 30.484 2.707 1 97.06 227 PRO B O 1
ATOM 4173 N N . MET B 1 228 ? -15.828 30.641 4.492 1 97.81 228 MET B N 1
ATOM 4174 C CA . MET B 1 228 ? -14.828 31.359 5.266 1 97.81 228 MET B CA 1
ATOM 4175 C C . MET B 1 228 ? -13.789 30.406 5.848 1 97.81 228 MET B C 1
ATOM 4177 O O . MET B 1 228 ? -12.773 30.859 6.391 1 97.81 228 MET B O 1
ATOM 4181 N N . ALA B 1 229 ? -14.086 29.094 5.637 1 96.56 229 ALA B N 1
ATOM 4182 C CA . ALA B 1 229 ? -13.203 28.141 6.293 1 96.56 229 ALA B CA 1
ATOM 4183 C C . ALA B 1 229 ? -12.641 27.141 5.289 1 96.56 229 ALA B C 1
ATOM 4185 O O . ALA B 1 229 ? -11.633 26.469 5.559 1 96.56 229 ALA B O 1
ATOM 4186 N N . ASN B 1 230 ? -13.25 27.062 4.086 1 95.69 230 ASN B N 1
ATOM 4187 C CA . ASN B 1 230 ? -12.945 25.938 3.207 1 95.69 230 ASN B CA 1
ATOM 4188 C C . ASN B 1 230 ? -12.078 26.375 2.023 1 95.69 230 ASN B C 1
ATOM 4190 O O . ASN B 1 230 ? -11.922 25.625 1.06 1 95.69 230 ASN B O 1
ATOM 4194 N N . PHE B 1 231 ? -11.633 27.578 1.942 1 93.88 231 PHE B N 1
ATOM 4195 C CA . PHE B 1 231 ? -10.672 28.125 0.992 1 93.88 231 PHE B CA 1
ATOM 4196 C C . PHE B 1 231 ? -11.297 28.266 -0.392 1 93.88 231 PHE B C 1
ATOM 4198 O O . PHE B 1 231 ? -10.594 28.5 -1.376 1 93.88 231 PHE B O 1
ATOM 4205 N N . SER B 1 232 ? -12.586 28.156 -0.454 1 93.56 232 SER B N 1
ATOM 4206 C CA . SER B 1 232 ? -13.258 28.297 -1.742 1 93.56 232 SER B CA 1
ATOM 4207 C C . SER B 1 232 ? -13.164 29.734 -2.258 1 93.56 232 SER B C 1
ATOM 4209 O O . SER B 1 232 ? -13.359 29.969 -3.451 1 93.56 232 SER B O 1
ATOM 4211 N N . LEU B 1 233 ? -12.789 30.656 -1.303 1 93.75 233 LEU B N 1
ATOM 4212 C CA . LEU B 1 233 ? -12.703 32.062 -1.694 1 93.75 233 LEU B CA 1
ATOM 4213 C C . LEU B 1 233 ? -11.305 32.406 -2.203 1 93.75 233 LEU B C 1
ATOM 4215 O O . LEU B 1 233 ? -11.078 33.5 -2.691 1 93.75 233 LEU B O 1
ATOM 4219 N N . MET B 1 234 ? -10.414 31.453 -2.121 1 91.5 234 MET B N 1
ATOM 4220 C CA . MET B 1 234 ? -9.07 31.672 -2.643 1 91.5 234 MET B CA 1
ATOM 4221 C C . MET B 1 234 ? -9.086 31.781 -4.164 1 91.5 234 MET B C 1
ATOM 4223 O O . MET B 1 234 ? -9.781 31.016 -4.836 1 91.5 234 MET B O 1
ATOM 4227 N N . PRO B 1 235 ? -8.281 32.719 -4.664 1 91.44 235 PRO B N 1
ATOM 4228 C CA . PRO B 1 235 ? -8.234 32.844 -6.125 1 91.44 235 PRO B CA 1
ATOM 4229 C C . PRO B 1 235 ? -7.785 31.531 -6.805 1 91.44 235 PRO B C 1
ATOM 4231 O O . PRO B 1 235 ? -6.93 30.812 -6.277 1 91.44 235 PRO B O 1
ATOM 4234 N N . ASP B 1 236 ? -8.273 31.375 -8.031 1 91.19 236 ASP B N 1
ATOM 4235 C CA . ASP B 1 236 ? -8.023 30.141 -8.758 1 91.19 236 ASP B CA 1
ATOM 4236 C C . ASP B 1 236 ? -6.555 30 -9.141 1 91.19 236 ASP B C 1
ATOM 4238 O O . ASP B 1 236 ? -6.055 28.891 -9.336 1 91.19 236 ASP B O 1
ATOM 4242 N N . ASN B 1 237 ? -5.93 31.172 -9.25 1 90.31 237 ASN B N 1
ATOM 4243 C CA . ASN B 1 237 ? -4.52 31.125 -9.625 1 90.31 237 ASN B CA 1
ATOM 4244 C C . ASN B 1 237 ? -3.643 30.688 -8.453 1 90.31 237 ASN B C 1
ATOM 4246 O O . ASN B 1 237 ? -2.467 30.375 -8.633 1 90.31 237 ASN B O 1
ATOM 4250 N N . ILE B 1 238 ? -4.242 30.672 -7.312 1 89 238 ILE B N 1
ATOM 4251 C CA . ILE B 1 238 ? -3.535 30.234 -6.113 1 89 238 ILE B CA 1
ATOM 4252 C C . ILE B 1 238 ? -3.951 28.797 -5.766 1 89 238 ILE B C 1
ATOM 4254 O O . ILE B 1 238 ? -3.1 27.938 -5.578 1 89 238 ILE B O 1
ATOM 4258 N N . LEU B 1 239 ? -5.195 28.625 -5.766 1 92.06 239 LEU B N 1
ATOM 4259 C CA . LEU B 1 239 ? -5.781 27.312 -5.5 1 92.06 239 LEU B CA 1
ATOM 4260 C C . LEU B 1 239 ? -6.602 26.828 -6.691 1 92.06 239 LEU B C 1
ATOM 4262 O O . LEU B 1 239 ? -7.645 27.406 -7.004 1 92.06 239 LEU B O 1
ATOM 4266 N N . ASP B 1 240 ? -6.094 25.844 -7.312 1 92.88 240 ASP B N 1
ATOM 4267 C CA . ASP B 1 240 ? -6.781 25.297 -8.477 1 92.88 240 ASP B CA 1
ATOM 4268 C C . ASP B 1 240 ? -7.922 24.359 -8.047 1 92.88 240 ASP B C 1
ATOM 4270 O O . ASP B 1 240 ? -7.719 23.156 -7.879 1 92.88 240 ASP B O 1
ATOM 4274 N N . LYS B 1 241 ? -9.109 24.812 -8.047 1 92.56 241 LYS B N 1
ATOM 4275 C CA . LYS B 1 241 ? -10.281 24.109 -7.531 1 92.56 241 LYS B CA 1
ATOM 4276 C C . LYS B 1 241 ? -10.734 23.016 -8.492 1 92.56 241 LYS B C 1
ATOM 4278 O O . LYS B 1 241 ? -11.508 22.141 -8.125 1 92.56 241 LYS B O 1
ATOM 4283 N N . SER B 1 242 ? -10.203 23.016 -9.695 1 92.06 242 SER B N 1
ATOM 4284 C CA . SER B 1 242 ? -10.531 21.969 -10.648 1 92.06 242 SER B CA 1
ATOM 4285 C C . SER B 1 242 ? -9.82 20.656 -10.297 1 92.06 242 SER B C 1
ATOM 4287 O O . SER B 1 242 ? -10.219 19.594 -10.742 1 92.06 242 SER B O 1
ATOM 4289 N N . LYS B 1 243 ? -8.867 20.75 -9.469 1 90.75 243 LYS B N 1
ATOM 4290 C CA . LYS B 1 243 ? -8.055 19.594 -9.133 1 90.75 243 LYS B CA 1
ATOM 4291 C C . LYS B 1 243 ? -8.461 19 -7.789 1 90.75 243 LYS B C 1
ATOM 4293 O O . LYS B 1 243 ? -7.934 17.969 -7.375 1 90.75 243 LYS B O 1
ATOM 4298 N N . GLY B 1 244 ? -9.359 19.734 -7.082 1 90.88 244 GLY B N 1
ATOM 4299 C CA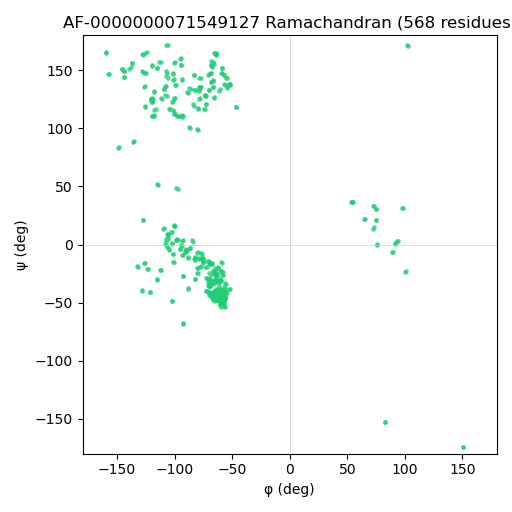 . GLY B 1 244 ? -9.82 19.234 -5.801 1 90.88 244 GLY B CA 1
ATOM 4300 C C . GLY B 1 244 ? -10.195 20.344 -4.824 1 90.88 244 GLY B C 1
ATOM 4301 O O . GLY B 1 244 ? -10.266 21.516 -5.203 1 90.88 244 GLY B O 1
ATOM 4302 N N . SER B 1 245 ? -10.5 19.859 -3.598 1 91.62 245 SER B N 1
ATOM 4303 C CA . SER B 1 245 ? -10.852 20.797 -2.531 1 91.62 245 SER B CA 1
ATOM 4304 C C . SER B 1 245 ? -9.828 20.766 -1.406 1 91.62 245 SER B C 1
ATOM 4306 O O . SER B 1 245 ? -9.117 19.781 -1.229 1 91.62 245 SER B O 1
ATOM 4308 N N . PHE B 1 246 ? -9.742 21.906 -0.768 1 92.19 246 PHE B N 1
ATOM 4309 C CA . PHE B 1 246 ? -8.828 22.031 0.363 1 92.19 246 PHE B CA 1
ATOM 4310 C C . PHE B 1 246 ? -9.188 21.031 1.459 1 92.19 246 PHE B C 1
ATOM 4312 O O . PHE B 1 246 ? -8.32 20.312 1.961 1 92.19 246 PHE B O 1
ATOM 4319 N N . LEU B 1 247 ? -10.422 20.984 1.857 1 94.25 247 LEU B N 1
ATOM 4320 C CA . LEU B 1 247 ? -10.906 19.969 2.783 1 94.25 247 LEU B CA 1
ATOM 4321 C C . LEU B 1 247 ? -11.344 18.719 2.035 1 94.25 247 LEU B C 1
ATOM 4323 O O . LEU B 1 247 ? -12.477 18.641 1.541 1 94.25 247 LEU B O 1
ATOM 4327 N N . ARG B 1 248 ? -10.617 17.719 1.973 1 91.81 248 ARG B N 1
ATOM 4328 C CA . ARG B 1 248 ? -10.828 16.562 1.126 1 91.81 248 ARG B CA 1
ATOM 4329 C C . ARG B 1 248 ? -11.617 15.477 1.867 1 91.81 248 ARG B C 1
ATOM 4331 O O . ARG B 1 248 ? -12.836 15.375 1.709 1 91.81 248 ARG B O 1
ATOM 4338 N N . LYS B 1 249 ? -10.969 14.836 2.939 1 89.44 249 LYS B N 1
ATOM 4339 C CA . LYS B 1 249 ? -11.625 13.766 3.682 1 89.4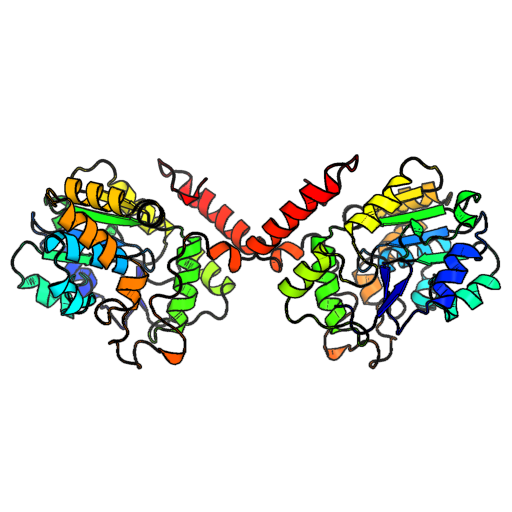4 249 LYS B CA 1
ATOM 4340 C C . LYS B 1 249 ? -11.594 14.039 5.184 1 89.44 249 LYS B C 1
ATOM 4342 O O . LYS B 1 249 ? -12.57 13.773 5.887 1 89.44 249 LYS B O 1
ATOM 4347 N N . GLY B 1 250 ? -10.469 14.539 5.637 1 90.56 250 GLY B N 1
ATOM 4348 C CA . GLY B 1 250 ? -10.305 14.844 7.051 1 90.56 250 GLY B CA 1
ATOM 4349 C C . GLY B 1 250 ? -10.336 13.609 7.934 1 90.56 250 GLY B C 1
ATOM 4350 O O . GLY B 1 250 ? -10.656 13.703 9.117 1 90.56 250 GLY B O 1
ATOM 4351 N N . VAL B 1 251 ? -10.062 12.453 7.371 1 93.81 251 VAL B N 1
ATOM 4352 C CA . VAL B 1 251 ? -10.227 11.211 8.125 1 93.81 251 VAL B CA 1
ATOM 4353 C C . VAL B 1 251 ? -8.859 10.727 8.609 1 93.81 251 VAL B C 1
ATOM 4355 O O . VAL B 1 251 ? -7.836 10.977 7.969 1 93.81 251 VAL B O 1
ATOM 4358 N N . VAL B 1 252 ? -8.875 10.086 9.797 1 97.25 252 VAL B N 1
ATOM 4359 C CA . VAL B 1 252 ? -7.688 9.477 10.383 1 97.25 252 VAL B CA 1
ATOM 4360 C C . VAL B 1 252 ? -7.457 8.094 9.781 1 97.25 252 VAL B C 1
ATOM 4362 O O . VAL B 1 252 ? -8.398 7.309 9.648 1 97.25 252 VAL B O 1
ATOM 4365 N N . GLY B 1 253 ? -6.277 7.805 9.398 1 97.38 253 GLY B N 1
ATOM 4366 C CA . GLY B 1 253 ? -5.93 6.461 8.961 1 97.38 253 GLY B CA 1
ATOM 4367 C C . GLY B 1 253 ? -6.047 6.27 7.461 1 97.38 253 GLY B C 1
ATOM 4368 O O . GLY B 1 253 ? -5.762 5.188 6.941 1 97.38 253 GLY B O 1
ATOM 4369 N N . ASP B 1 254 ? -6.383 7.316 6.707 1 97.12 254 ASP B N 1
ATOM 4370 C CA . ASP B 1 254 ? -6.598 7.191 5.27 1 97.12 254 ASP B CA 1
ATOM 4371 C C . ASP B 1 254 ? -5.293 6.871 4.547 1 97.12 254 ASP B C 1
ATOM 4373 O O . ASP B 1 254 ? -5.309 6.465 3.381 1 97.12 254 ASP B O 1
ATOM 4377 N N . TRP B 1 255 ? -4.16 7.07 5.191 1 98.31 255 TRP B N 1
ATOM 4378 C CA . TRP B 1 255 ? -2.871 6.766 4.586 1 98.31 255 TRP B CA 1
ATOM 4379 C C . TRP B 1 255 ? -2.787 5.297 4.188 1 98.31 255 TRP B C 1
ATOM 4381 O O . TRP B 1 255 ? -2.111 4.945 3.219 1 98.31 255 TRP B O 1
ATOM 4391 N N . LYS B 1 256 ? -3.5 4.406 4.816 1 98.19 256 LYS B N 1
ATOM 4392 C CA . LYS B 1 256 ? -3.477 2.973 4.531 1 98.19 256 LYS B CA 1
ATOM 4393 C C . LYS B 1 256 ? -3.977 2.688 3.117 1 98.19 256 LYS B C 1
ATOM 4395 O O . LYS B 1 256 ? -3.592 1.687 2.508 1 98.19 256 LYS B O 1
ATOM 4400 N N . ASN B 1 257 ? -4.797 3.557 2.559 1 97.62 257 ASN B N 1
ATOM 4401 C CA . ASN B 1 257 ? -5.359 3.383 1.224 1 97.62 257 ASN B CA 1
ATOM 4402 C C . ASN B 1 257 ? -4.43 3.941 0.147 1 97.62 257 ASN B C 1
ATOM 4404 O O . ASN B 1 257 ? -4.711 3.818 -1.046 1 97.62 257 ASN B O 1
ATOM 4408 N N . HIS B 1 258 ? -3.32 4.539 0.575 1 98 258 HIS B N 1
ATOM 4409 C CA . HIS B 1 258 ? -2.447 5.211 -0.38 1 98 258 HIS B CA 1
ATOM 4410 C C . HIS B 1 258 ? -1.039 4.625 -0.346 1 98 258 HIS B C 1
ATOM 4412 O O . HIS B 1 258 ? -0.436 4.387 -1.395 1 98 258 HIS B O 1
ATOM 4418 N N . PHE B 1 259 ? -0.516 4.324 0.879 1 98.62 259 PHE B N 1
ATOM 4419 C CA . PHE B 1 259 ? 0.821 3.762 1.021 1 98.62 259 PHE B CA 1
ATOM 4420 C C . PHE B 1 259 ? 0.84 2.301 0.589 1 98.62 259 PHE B C 1
ATOM 4422 O O . PHE B 1 259 ? -0.008 1.512 1.011 1 98.62 259 PHE B O 1
ATOM 4429 N N . THR B 1 260 ? 1.748 2 -0.265 1 98.5 260 THR B N 1
ATOM 4430 C CA . THR B 1 260 ? 2.049 0.581 -0.406 1 98.5 260 THR B CA 1
ATOM 4431 C C . THR B 1 260 ? 2.65 0.025 0.881 1 98.5 260 THR B C 1
ATOM 4433 O O . THR B 1 260 ? 3.084 0.786 1.749 1 98.5 260 THR B O 1
ATOM 4436 N N . VAL B 1 261 ? 2.672 -1.267 0.985 1 98.31 261 VAL B N 1
ATOM 4437 C CA . VAL B 1 261 ? 3.271 -1.894 2.158 1 98.31 261 VAL B CA 1
ATOM 4438 C C . VAL B 1 261 ? 4.746 -1.516 2.25 1 98.31 261 VAL B C 1
ATOM 4440 O O . VAL B 1 261 ? 5.246 -1.179 3.326 1 98.31 261 VAL B O 1
ATOM 4443 N N . ALA B 1 262 ? 5.402 -1.532 1.121 1 98.25 262 ALA B N 1
ATOM 4444 C CA . ALA B 1 262 ? 6.824 -1.189 1.099 1 98.25 262 ALA B CA 1
ATOM 4445 C C . ALA B 1 262 ? 7.047 0.246 1.567 1 98.25 262 ALA B C 1
ATOM 4447 O O . ALA B 1 262 ? 7.977 0.518 2.332 1 98.25 262 ALA B O 1
ATOM 4448 N N . GLN B 1 263 ? 6.215 1.165 1.124 1 98.5 263 GLN B N 1
ATOM 4449 C CA . GLN B 1 263 ? 6.309 2.562 1.535 1 98.5 263 GLN B CA 1
ATOM 4450 C C . GLN B 1 263 ? 6.074 2.711 3.037 1 98.5 263 GLN B C 1
ATOM 4452 O O . GLN B 1 263 ? 6.793 3.451 3.711 1 98.5 263 GLN B O 1
ATOM 4457 N N . SER B 1 264 ? 5.055 2.08 3.518 1 98.5 264 SER B N 1
ATOM 4458 C CA . SER B 1 264 ? 4.75 2.127 4.945 1 98.5 264 SER B CA 1
ATOM 4459 C C . SER B 1 264 ? 5.91 1.594 5.777 1 98.5 264 SER B C 1
ATOM 4461 O O . SER B 1 264 ? 6.258 2.168 6.812 1 98.5 264 SER B O 1
ATOM 4463 N N . GLU B 1 265 ? 6.5 0.45 5.324 1 97.94 265 GLU B N 1
ATOM 4464 C CA . GLU B 1 265 ? 7.629 -0.133 6.043 1 97.94 265 GLU B CA 1
ATOM 4465 C C . GLU B 1 265 ? 8.828 0.808 6.035 1 97.94 265 GLU B C 1
ATOM 4467 O O . GLU B 1 265 ? 9.516 0.96 7.051 1 97.94 265 GLU B O 1
ATOM 4472 N N . ARG B 1 266 ? 9.039 1.378 4.914 1 98 266 ARG B N 1
ATOM 4473 C CA . ARG B 1 266 ? 10.133 2.34 4.801 1 98 266 ARG B CA 1
ATOM 4474 C C . ARG B 1 266 ? 9.93 3.514 5.75 1 98 266 ARG B C 1
ATOM 4476 O O . ARG B 1 266 ? 10.852 3.896 6.477 1 98 266 ARG B O 1
ATOM 4483 N N . PHE B 1 267 ? 8.781 4.086 5.77 1 98.44 267 PHE B N 1
ATOM 4484 C CA . PHE B 1 267 ? 8.469 5.18 6.68 1 98.44 267 PHE B CA 1
ATOM 4485 C C . PHE B 1 267 ? 8.625 4.734 8.133 1 98.44 267 PHE B C 1
ATOM 4487 O O . PHE B 1 267 ? 9.188 5.461 8.953 1 98.44 267 PHE B O 1
ATOM 4494 N N . GLY B 1 268 ? 8.102 3.58 8.406 1 97.25 268 GLY B N 1
ATOM 4495 C CA . GLY B 1 268 ? 8.164 3.057 9.758 1 97.25 268 GLY B CA 1
ATOM 4496 C C . GLY B 1 268 ? 9.578 2.945 10.289 1 97.25 268 GLY B C 1
ATOM 4497 O O . GLY B 1 268 ? 9.844 3.271 11.453 1 97.25 268 GLY B O 1
ATOM 4498 N N . ARG B 1 269 ? 10.453 2.463 9.508 1 97.38 269 ARG B N 1
ATOM 4499 C CA . ARG B 1 269 ? 11.859 2.352 9.906 1 97.38 269 ARG B CA 1
ATOM 4500 C C . ARG B 1 269 ? 12.445 3.719 10.234 1 97.38 269 ARG B C 1
ATOM 4502 O O . ARG B 1 269 ? 13.094 3.889 11.266 1 97.38 269 ARG B O 1
ATOM 4509 N N . ALA B 1 270 ? 12.203 4.664 9.367 1 97.38 270 ALA B N 1
ATOM 4510 C CA . ALA B 1 270 ? 12.688 6.023 9.594 1 97.38 270 ALA B CA 1
ATOM 4511 C C . ALA B 1 270 ? 12.07 6.621 10.859 1 97.38 270 ALA B C 1
ATOM 4513 O O . ALA B 1 270 ? 12.766 7.277 11.641 1 97.38 270 ALA B O 1
ATOM 4514 N N . TYR B 1 271 ? 10.805 6.41 11.031 1 97.19 271 TYR B N 1
ATOM 4515 C CA . TYR B 1 271 ? 10.078 6.922 12.188 1 97.19 271 TYR B CA 1
ATOM 4516 C C . TYR B 1 271 ? 10.664 6.375 13.484 1 97.19 271 TYR B C 1
ATOM 4518 O O . TYR B 1 271 ? 10.914 7.133 14.422 1 97.19 271 TYR B O 1
ATOM 4526 N N . ARG B 1 272 ? 10.891 5.117 13.531 1 95.06 272 ARG B N 1
ATOM 4527 C CA . ARG B 1 272 ? 11.453 4.492 14.727 1 95.06 272 ARG B CA 1
ATOM 4528 C C . ARG B 1 272 ? 12.859 5.023 15.008 1 95.06 272 ARG B C 1
ATOM 4530 O O . ARG B 1 272 ? 13.188 5.32 16.156 1 95.06 272 ARG B O 1
ATOM 4537 N N . GLU B 1 273 ? 13.609 5.109 14.031 1 95.62 273 GLU B N 1
ATOM 4538 C CA . GLU B 1 273 ? 14.977 5.59 14.18 1 95.62 273 GLU B CA 1
ATOM 4539 C C . GLU B 1 273 ? 15.008 7.016 14.719 1 95.62 273 GLU B C 1
ATOM 4541 O O . GLU B 1 273 ? 15.828 7.344 15.578 1 95.62 273 GLU B O 1
ATOM 4546 N N . ARG B 1 274 ? 14.117 7.82 14.25 1 95.06 274 ARG B N 1
ATOM 4547 C CA . ARG B 1 274 ? 14.211 9.25 14.523 1 95.06 274 ARG B CA 1
ATOM 4548 C C . ARG B 1 274 ? 13.414 9.625 15.766 1 95.06 274 ARG B C 1
ATOM 4550 O O . ARG B 1 274 ? 13.719 10.609 16.438 1 95.06 274 ARG B O 1
ATOM 4557 N N . MET B 1 275 ? 12.383 8.844 16.062 1 94.69 275 MET B N 1
ATOM 4558 C CA . MET B 1 275 ? 11.477 9.25 17.141 1 94.69 275 MET B CA 1
ATOM 4559 C C . MET B 1 275 ? 11.68 8.391 18.391 1 94.69 275 MET B C 1
ATOM 4561 O O . MET B 1 275 ? 11.047 8.617 19.406 1 94.69 275 MET B O 1
ATOM 4565 N N . GLN B 1 276 ? 12.57 7.395 18.359 1 88.94 276 GLN B N 1
ATOM 4566 C CA . GLN B 1 276 ? 12.742 6.445 19.438 1 88.94 276 GLN B CA 1
ATOM 4567 C C . GLN B 1 276 ? 13.133 7.156 20.734 1 88.94 276 GLN B C 1
ATOM 4569 O O . GLN B 1 276 ? 12.836 6.676 21.828 1 88.94 276 GLN B O 1
ATOM 4574 N N . ASP B 1 277 ? 13.703 8.359 20.719 1 87.5 277 ASP B N 1
ATOM 4575 C CA . ASP B 1 277 ? 14.195 9.039 21.922 1 87.5 277 ASP B CA 1
ATOM 4576 C C . ASP B 1 277 ? 13.133 9.953 22.516 1 87.5 277 ASP B C 1
ATOM 4578 O O . ASP B 1 277 ? 13.328 10.531 23.578 1 87.5 277 ASP B O 1
ATOM 4582 N N . LEU B 1 278 ? 12.078 10.141 21.828 1 88.44 278 LEU B N 1
ATOM 4583 C CA . LEU B 1 278 ? 11.031 11.039 22.312 1 88.44 278 LEU B CA 1
ATOM 4584 C C . LEU B 1 278 ? 10.188 10.359 23.391 1 88.44 278 LEU B C 1
ATOM 4586 O O . LEU B 1 278 ? 9.742 9.219 23.203 1 88.44 278 LEU B O 1
ATOM 4590 N N . ALA B 1 279 ? 10.094 11.008 24.5 1 83.31 279 ALA B N 1
ATOM 4591 C CA . ALA B 1 279 ? 9.266 10.484 25.594 1 83.31 279 ALA B CA 1
ATOM 4592 C C . ALA B 1 279 ? 7.781 10.578 25.234 1 83.31 279 ALA B C 1
ATOM 4594 O O . ALA B 1 279 ? 7.336 11.57 24.656 1 83.31 279 ALA B O 1
ATOM 4595 N N . GLY B 1 280 ? 7.09 9.516 25.453 1 84.56 280 GLY B N 1
ATOM 4596 C CA . GLY B 1 280 ? 5.656 9.492 25.219 1 84.56 280 GLY B CA 1
ATOM 4597 C C . GLY B 1 280 ? 5.285 8.797 23.922 1 84.56 280 GLY B C 1
ATOM 4598 O O . GLY B 1 280 ? 6.16 8.453 23.109 1 84.56 280 GLY B O 1
ATOM 4599 N N . THR B 1 281 ? 3.92 8.586 23.719 1 89 281 THR B N 1
ATOM 4600 C CA . THR B 1 281 ? 3.422 7.918 22.516 1 89 281 THR B CA 1
ATOM 4601 C C . THR B 1 281 ? 2.34 8.75 21.844 1 89 281 THR B C 1
ATOM 4603 O O . THR B 1 281 ? 1.719 9.609 22.484 1 89 281 THR B O 1
ATOM 4606 N N . PHE B 1 282 ? 2.332 8.586 20.609 1 94.25 282 PHE B N 1
ATOM 4607 C CA . PHE B 1 282 ? 1.259 9.203 19.828 1 94.25 282 PHE B CA 1
ATOM 4608 C C . PHE B 1 282 ? 0.123 8.211 19.594 1 94.25 282 PHE B C 1
ATOM 4610 O O . PHE B 1 282 ? 0.318 7 19.703 1 94.25 282 PHE B O 1
ATOM 4617 N N . PRO B 1 283 ? -1.011 8.742 19.297 1 92.88 283 PRO B N 1
ATOM 4618 C CA . PRO B 1 283 ? -2.146 7.852 19.031 1 92.88 283 PRO B CA 1
ATOM 4619 C C . PRO B 1 283 ? -1.884 6.879 17.891 1 92.88 283 PRO B C 1
ATOM 4621 O O . PRO B 1 283 ? -2.471 5.793 17.844 1 92.88 283 PRO B O 1
ATOM 4624 N N . TRP B 1 284 ? -1.002 7.18 17.016 1 93.25 284 TRP B N 1
ATOM 4625 C CA . TRP B 1 284 ? -0.789 6.336 15.852 1 93.25 284 TRP B CA 1
ATOM 4626 C C . TRP B 1 284 ? 0.331 5.332 16.094 1 93.25 284 TRP B C 1
ATOM 4628 O O . TRP B 1 284 ? 0.667 4.535 15.219 1 93.25 284 TRP B O 1
ATOM 4638 N N . ASP B 1 285 ? 0.913 5.379 17.25 1 88.62 285 ASP B N 1
ATOM 4639 C CA . ASP B 1 285 ? 1.933 4.387 17.578 1 88.62 285 ASP B CA 1
ATOM 4640 C C . ASP B 1 285 ? 1.296 3.059 17.984 1 88.62 285 ASP B C 1
ATOM 4642 O O . ASP B 1 285 ? 1.982 2.039 18.078 1 88.62 285 ASP B O 1
ATOM 4646 N N . GLU B 1 286 ? 0.003 2.926 18.234 1 72.75 286 GLU B N 1
ATOM 4647 C CA . GLU B 1 286 ? -0.667 1.722 18.703 1 72.75 286 GLU B CA 1
ATOM 4648 C C . GLU B 1 286 ? -1.054 0.807 17.547 1 72.75 286 GLU B C 1
ATOM 4650 O O . GLU B 1 286 ? -1.313 1.277 16.438 1 72.75 286 GLU B O 1
#

InterPro domains:
  IPR000863 Sulfotransferase domain [PF00685] (34-278)
  IPR027417 P-loop containing nucleoside triphosphate hydrolase [G3DSA:3.40.50.300] (1-286)
  IPR027417 P-loop containing nucleoside triphosphate hydrolase [SSF52540] (5-285)

Secondary structure (DSSP, 8-state):
--TTEEEETTEEEETTT--HHHHHHHHHH----TT-EEEEE-TTSSHHHHHHHHHHHHTTT-TTGGGTS-HHHHS-BTT-HHHHHHHHHPPSSPEEEE---GGGS-GGGGGS--EEEEEE--HHHHHHHHHHHHHHBTTSPPPSSHHHHHHHHHTT-STT--HHHHHHHHHTTTT-TTEEEEEHHHHHH-HHHHHHHHHHHHT----HHHHHHHHHHTSHHHHHH-TTTSSTTS-TTTB-GGG--SS----TTGGGGTSBHHHHHHHHHHHHHHHTTSSS--GGG-/--TTEEEETTEEEETTT--HHHHHHHHHH----TT-EEEEE-TTSSHHHHHHHHHHHHTTT-TTGGGTS-HHHHS-BTT-HHHHHHHHHPPSSPEEEE---GGGS-GGGGGS--EEEEEE--HHHHHHHHHHHHHHBTTSPPPSSHHHHHHHHHTT-STT--HHHHHHHHHTTTT-TTEEEEEHHHHHH-HHHHHHHHHHHHT----HHHHHHHHHHTSHHHHHH-TTTSSTTS-TTTB-GGG--SS----TTGGGGTSBHHHHHHHHHHHHHHHTTSSS--GGG-